Protein AF-0000000082900237 (afdb_homodimer)

Solvent-accessible surface area (backbone atoms only — not comparable to full-atom values): 36702 Å² total; per-residue (Å²): 130,84,73,72,78,74,73,76,73,77,70,80,79,75,77,73,72,82,62,62,7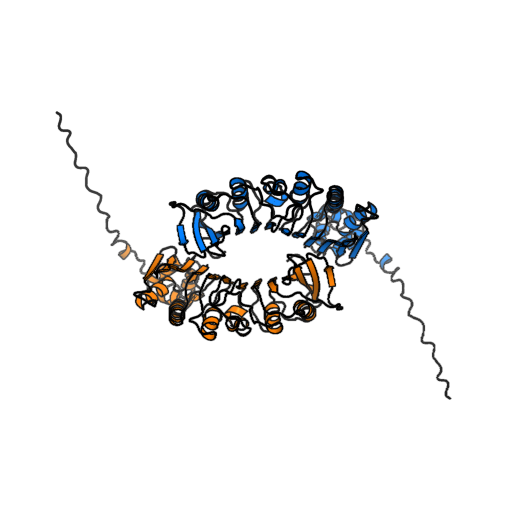0,74,60,66,74,46,71,80,74,53,92,82,54,74,54,68,68,53,49,48,55,55,42,53,71,35,54,34,69,54,45,55,51,44,38,70,70,39,69,67,47,29,50,52,48,67,73,37,48,90,69,33,56,52,37,51,25,55,42,39,38,40,34,30,59,50,93,53,31,35,38,40,37,38,39,46,94,86,46,74,48,75,44,78,41,45,45,90,80,38,86,58,82,49,70,67,55,41,52,51,51,16,60,72,38,45,47,18,38,27,50,31,34,38,36,30,50,32,74,46,35,61,63,51,53,51,48,52,47,50,25,41,60,73,9,54,51,39,35,46,26,40,34,38,36,42,27,28,44,66,62,38,53,49,64,55,49,39,40,43,60,12,64,68,40,59,30,36,26,40,42,37,34,42,32,27,34,40,56,36,73,57,43,23,44,69,45,61,65,22,64,28,48,58,54,17,22,29,46,36,36,45,52,35,20,21,79,87,65,43,79,38,53,24,47,36,40,52,66,52,47,49,35,56,43,45,12,64,95,44,81,43,65,62,29,41,40,38,36,37,41,23,46,45,50,58,41,47,40,64,39,50,49,44,62,49,50,44,71,62,78,44,72,63,20,25,40,36,33,37,36,38,33,60,21,59,56,72,51,72,74,92,43,93,63,50,44,76,74,48,64,39,88,49,41,30,32,37,33,19,54,18,79,89,76,44,33,27,44,37,38,35,42,36,39,88,43,94,81,48,69,41,25,34,38,39,39,37,51,41,58,58,75,49,84,126,130,83,75,73,80,75,74,77,75,79,72,78,79,75,77,73,75,84,62,64,69,74,62,66,75,46,72,80,72,54,88,84,52,70,53,68,68,53,48,50,55,52,44,53,72,34,52,34,68,54,46,55,50,44,37,71,71,40,68,67,47,28,48,52,47,68,75,38,50,89,69,32,54,53,36,53,24,56,44,40,38,40,33,32,59,50,93,53,32,35,38,38,35,36,39,47,93,86,46,73,49,75,45,78,40,46,44,88,80,38,87,62,81,50,70,67,54,41,52,51,52,18,60,73,38,45,47,19,39,28,48,32,34,40,37,30,51,32,73,44,35,63,63,50,53,51,49,52,46,50,25,42,61,72,10,54,52,38,34,46,27,40,34,37,36,43,26,28,43,65,63,38,54,52,65,57,50,40,40,42,61,13,64,68,40,58,30,37,26,41,40,36,34,42,32,27,35,40,56,36,74,58,44,23,45,69,44,62,65,22,64,28,49,58,53,17,22,28,45,36,37,44,53,35,19,21,79,87,65,43,78,37,53,23,48,35,40,53,66,52,47,50,35,55,43,44,10,63,94,43,82,43,64,62,27,41,40,39,36,36,42,22,46,47,50,58,42,48,42,64,39,50,49,43,61,49,48,46,69,63,77,44,70,66,18,24,39,36,31,36,38,40,33,61,23,58,57,71,51,72,73,93,43,95,64,50,43,76,74,48,65,40,86,50,42,30,32,37,34,20,55,18,78,89,76,43,33,27,42,38,38,36,43,38,39,89,43,93,81,48,68,41,25,34,38,38,39,37,53,41,58,59,75,49,85,126

Structure (mmCIF, N/CA/C/O backbone):
data_AF-0000000082900237-model_v1
#
loop_
_entity.id
_entity.type
_entity.pdbx_description
1 polymer 'F-box domain-containing protein'
#
loop_
_atom_site.group_PDB
_atom_site.id
_atom_site.type_symbol
_atom_site.label_atom_id
_atom_site.label_alt_id
_atom_site.label_comp_id
_atom_site.label_asym_id
_atom_site.label_entity_id
_atom_site.label_seq_id
_atom_site.pdbx_PDB_ins_code
_atom_site.Cartn_x
_atom_site.Cartn_y
_atom_site.Cartn_z
_atom_site.occupancy
_atom_site.B_iso_or_equiv
_atom_site.auth_seq_id
_atom_site.auth_comp_id
_atom_site.auth_asym_id
_atom_site.auth_atom_id
_atom_site.pdbx_PDB_model_num
ATOM 1 N N . MET A 1 1 ? 63.438 46.094 5.621 1 23.81 1 MET A N 1
ATOM 2 C CA . MET A 1 1 ? 62.312 46.594 6.414 1 23.81 1 MET A CA 1
ATOM 3 C C . MET A 1 1 ? 61.25 47.219 5.52 1 23.81 1 MET A C 1
ATOM 5 O O . MET A 1 1 ? 60.375 47.969 5.992 1 23.81 1 MET A O 1
ATOM 9 N N . ASN A 1 2 ? 61.312 46.938 4.242 1 24.7 2 ASN A N 1
ATOM 10 C CA . ASN A 1 2 ? 60.562 47.656 3.201 1 24.7 2 ASN A CA 1
ATOM 11 C C . ASN A 1 2 ? 59.062 47.562 3.439 1 24.7 2 ASN A C 1
ATOM 13 O O . ASN A 1 2 ? 58.5 46.469 3.584 1 24.7 2 ASN A O 1
ATOM 17 N N . THR A 1 3 ? 58.562 48.625 4.004 1 25.14 3 THR A N 1
ATOM 18 C CA . THR A 1 3 ? 57.25 48.969 4.488 1 25.14 3 THR A CA 1
ATOM 19 C C . THR A 1 3 ? 56.219 48.906 3.355 1 25.14 3 THR A C 1
ATOM 21 O O . THR A 1 3 ? 56.281 49.656 2.402 1 25.14 3 THR A O 1
ATOM 24 N N . THR A 1 4 ? 56 47.75 2.908 1 24.3 4 THR A N 1
ATOM 25 C CA . THR A 1 4 ? 55.125 47.469 1.773 1 24.3 4 THR A CA 1
ATOM 26 C C . THR A 1 4 ? 53.812 48.25 1.908 1 24.3 4 THR A C 1
ATOM 28 O O . THR A 1 4 ? 53.156 48.188 2.943 1 24.3 4 THR A O 1
ATOM 31 N N . ARG A 1 5 ? 53.781 49.375 1.139 1 24.81 5 ARG A N 1
ATOM 32 C CA . ARG A 1 5 ? 52.688 50.344 0.967 1 24.81 5 ARG A CA 1
ATOM 33 C C . ARG A 1 5 ? 51.344 49.625 0.844 1 24.81 5 ARG A C 1
ATOM 35 O O . ARG A 1 5 ? 51.188 48.75 -0.005 1 24.81 5 ARG A O 1
ATOM 42 N N . THR A 1 6 ? 50.562 49.469 1.898 1 23.61 6 THR A N 1
ATOM 43 C CA . THR A 1 6 ? 49.281 48.844 2.148 1 23.61 6 THR A CA 1
ATOM 44 C C . THR A 1 6 ? 48.188 49.469 1.279 1 23.61 6 THR A C 1
ATOM 46 O O . THR A 1 6 ? 47.781 50.625 1.501 1 23.61 6 THR A O 1
ATOM 49 N N . SER A 1 7 ? 48.469 49.531 -0.044 1 26.7 7 SER A N 1
ATOM 50 C CA . SER A 1 7 ? 47.469 50.281 -0.808 1 26.7 7 SER A CA 1
ATOM 51 C C . SER A 1 7 ? 46.062 49.906 -0.419 1 26.7 7 SER A C 1
ATOM 53 O O . SER A 1 7 ? 45.75 48.719 -0.262 1 26.7 7 SER A O 1
ATOM 55 N N . ARG A 1 8 ? 45.438 50.781 0.209 1 27.94 8 ARG A N 1
ATOM 56 C CA . ARG A 1 8 ? 44.062 50.875 0.697 1 27.94 8 ARG A CA 1
ATOM 57 C C . ARG A 1 8 ? 43.062 50.469 -0.389 1 27.94 8 ARG A C 1
ATOM 59 O O . ARG A 1 8 ? 43.031 51.094 -1.455 1 27.94 8 ARG A O 1
ATOM 66 N N . VAL A 1 9 ? 43 49.219 -0.629 1 26.53 9 VAL A N 1
ATOM 67 C CA . VAL A 1 9 ? 42.094 48.625 -1.594 1 26.53 9 VAL A CA 1
ATOM 68 C C . VAL A 1 9 ? 40.719 49.25 -1.466 1 26.53 9 VAL A C 1
ATOM 70 O O . VAL A 1 9 ? 40.219 49.469 -0.355 1 26.53 9 VAL A O 1
ATOM 73 N N . ASN A 1 10 ? 40.375 50.062 -2.479 1 27.92 10 ASN A N 1
ATOM 74 C CA . ASN A 1 10 ? 39.188 50.844 -2.756 1 27.92 10 ASN A CA 1
ATOM 75 C C . ASN A 1 10 ? 37.906 50.094 -2.32 1 27.92 10 ASN A C 1
ATOM 77 O O . ASN A 1 10 ? 37.906 48.875 -2.338 1 27.92 10 ASN A O 1
ATOM 81 N N . GLY A 1 11 ? 37.156 50.688 -1.435 1 26.44 11 GLY A N 1
ATOM 82 C CA . GLY A 1 11 ? 35.938 50.344 -0.729 1 26.44 11 GLY A CA 1
ATOM 83 C C . GLY A 1 11 ? 34.875 49.75 -1.629 1 26.44 11 GLY A C 1
ATOM 84 O O . GLY A 1 11 ? 35 49.75 -2.854 1 26.44 11 GLY A O 1
ATOM 85 N N . PRO A 1 12 ? 34.094 48.844 -1.025 1 30.95 12 PRO A N 1
ATOM 86 C CA . PRO A 1 12 ? 33.125 47.969 -1.684 1 30.95 12 PRO A CA 1
ATOM 87 C C . PRO A 1 12 ? 32.188 48.719 -2.639 1 30.95 12 PRO A C 1
ATOM 89 O O . PRO A 1 12 ? 31.938 49.906 -2.443 1 30.95 12 PRO A O 1
ATOM 92 N N . PRO A 1 13 ? 32.312 48.438 -3.963 1 30.48 13 PRO A N 1
ATOM 93 C CA . PRO A 1 13 ? 31.531 49.219 -4.934 1 30.48 13 PRO A CA 1
ATOM 94 C C . PRO A 1 13 ? 30.078 49.406 -4.5 1 30.48 13 PRO A C 1
ATOM 96 O O . PRO A 1 13 ? 29.516 48.562 -3.801 1 30.48 13 PRO A O 1
ATOM 99 N N . ARG A 1 14 ? 29.656 50.656 -4.352 1 27.5 14 ARG A N 1
ATOM 100 C CA . ARG A 1 14 ? 28.312 51.125 -4.012 1 27.5 14 ARG A CA 1
ATOM 101 C C . ARG A 1 14 ? 27.25 50.438 -4.875 1 27.5 14 ARG A C 1
ATOM 103 O O . ARG A 1 14 ? 27.406 50.344 -6.094 1 27.5 14 ARG A O 1
ATOM 110 N N . THR A 1 15 ? 26.578 49.5 -4.309 1 27.58 15 THR A N 1
ATOM 111 C CA . THR A 1 15 ? 25.422 48.844 -4.906 1 27.58 15 THR A CA 1
ATOM 112 C C . THR A 1 15 ? 24.5 49.875 -5.57 1 27.58 15 THR A C 1
ATOM 114 O O . THR A 1 15 ? 23.906 50.688 -4.891 1 27.58 15 THR A O 1
ATOM 117 N N . ARG A 1 16 ? 24.859 50.406 -6.727 1 27.89 16 ARG A N 1
ATOM 118 C CA . ARG A 1 16 ? 23.938 51.312 -7.418 1 27.89 16 ARG A CA 1
ATOM 119 C C . ARG A 1 16 ? 22.5 50.812 -7.312 1 27.89 16 ARG A C 1
ATOM 121 O O . ARG A 1 16 ? 22.219 49.625 -7.613 1 27.89 16 ARG A O 1
ATOM 128 N N . LYS A 1 17 ? 21.797 51.5 -6.566 1 29.31 17 LYS A N 1
ATOM 129 C CA . LYS A 1 17 ? 20.344 51.438 -6.43 1 29.31 17 LYS A CA 1
ATOM 130 C C . LYS A 1 17 ? 19.656 51.344 -7.793 1 29.31 17 LYS A C 1
ATOM 132 O O . LYS A 1 17 ? 19.797 52.25 -8.609 1 29.31 17 LYS A O 1
ATOM 137 N N . LEU A 1 18 ? 19.688 50.188 -8.453 1 30.91 18 LEU A N 1
ATOM 138 C CA . LEU A 1 18 ? 18.891 49.938 -9.648 1 30.91 18 LEU A CA 1
ATOM 139 C C . LEU A 1 18 ? 17.5 50.562 -9.516 1 30.91 18 LEU A C 1
ATOM 141 O O . LEU A 1 18 ? 16.516 49.844 -9.289 1 30.91 18 LEU A O 1
ATOM 145 N N . THR A 1 19 ? 17.297 51.594 -8.664 1 29.2 19 THR A N 1
ATOM 146 C CA . THR A 1 19 ? 15.977 52.188 -8.484 1 29.2 19 THR A CA 1
ATOM 147 C C . THR A 1 19 ? 15.445 52.75 -9.805 1 29.2 19 THR A C 1
ATOM 149 O O . THR A 1 19 ? 14.242 52.688 -10.07 1 29.2 19 THR A O 1
ATOM 152 N N . SER A 1 20 ? 16.266 53.625 -10.523 1 31.02 20 SER A N 1
ATOM 153 C CA . SER A 1 20 ? 15.719 54.688 -11.367 1 31.02 20 SER A CA 1
ATOM 154 C C . SER A 1 20 ? 15.219 54.125 -12.695 1 31.02 20 SER A C 1
ATOM 156 O O . SER A 1 20 ? 14.281 54.656 -13.289 1 31.02 20 SER A O 1
ATOM 158 N N . TYR A 1 21 ? 16.141 53.281 -13.297 1 30.94 21 TYR A N 1
ATOM 159 C CA . TYR A 1 21 ? 15.844 53.031 -14.703 1 30.94 21 TYR A CA 1
ATOM 160 C C . TYR A 1 21 ? 14.531 52.281 -14.852 1 30.94 21 TYR A C 1
ATOM 162 O O . TYR A 1 21 ? 13.984 52.188 -15.953 1 30.94 21 TYR A O 1
ATOM 170 N N . TRP A 1 22 ? 14.141 51.469 -13.875 1 31.81 22 TRP A N 1
ATOM 171 C CA . TRP A 1 22 ? 12.883 50.75 -14.039 1 31.81 22 TRP A CA 1
ATOM 172 C C . TRP A 1 22 ? 11.695 51.719 -14.023 1 31.81 22 TRP A C 1
ATOM 174 O O . TRP A 1 22 ? 10.547 51.281 -14.141 1 31.81 22 TRP A O 1
ATOM 184 N N . LYS A 1 23 ? 11.922 52.969 -13.578 1 35.03 23 LYS A N 1
ATOM 185 C CA . LYS A 1 23 ? 10.789 53.875 -13.633 1 35.03 23 LYS A CA 1
ATOM 186 C C . LYS A 1 23 ? 10.438 54.25 -15.07 1 35.03 23 LYS A C 1
ATOM 188 O O . LYS A 1 23 ? 9.266 54.438 -15.398 1 35.03 23 LYS A O 1
ATOM 193 N N . SER A 1 24 ? 11.398 54.656 -15.852 1 35.41 24 SER A N 1
ATOM 194 C CA . SER A 1 24 ? 11.062 55.375 -17.062 1 35.41 24 SER A CA 1
ATOM 195 C C . SER A 1 24 ? 10.516 54.469 -18.141 1 35.41 24 SER A C 1
ATOM 197 O O . SER A 1 24 ? 9.633 54.844 -18.922 1 35.41 24 SER A O 1
ATOM 199 N N . ALA A 1 25 ? 11.32 53.562 -18.516 1 34.16 25 ALA A N 1
ATOM 200 C CA . ALA A 1 25 ? 10.883 52.875 -19.734 1 34.16 25 ALA A CA 1
ATOM 201 C C . ALA A 1 25 ? 9.734 51.906 -19.438 1 34.16 25 ALA A C 1
ATOM 203 O O . ALA A 1 25 ? 9.914 50.688 -19.438 1 34.16 25 ALA A O 1
ATOM 204 N N . GLN A 1 26 ? 9.031 52.062 -18.281 1 35.03 26 GLN A N 1
ATOM 205 C CA . GLN A 1 26 ? 7.793 51.281 -18.234 1 35.03 26 GLN A CA 1
ATOM 206 C C . GLN A 1 26 ? 6.969 51.5 -19.5 1 35.03 26 GLN A C 1
ATOM 208 O O . GLN A 1 26 ? 6.582 52.625 -19.828 1 35.03 26 GLN A O 1
ATOM 213 N N . PRO A 1 27 ? 7.199 50.875 -20.656 1 36.66 27 PRO A N 1
ATOM 214 C CA . PRO A 1 27 ? 6.16 51.156 -21.656 1 36.66 27 PRO A CA 1
ATOM 215 C C . PRO A 1 27 ? 4.836 51.594 -21.016 1 36.66 27 PRO A C 1
ATOM 217 O O . PRO A 1 27 ? 4.531 51.188 -19.891 1 36.66 27 PRO A O 1
ATOM 220 N N . ASN A 1 28 ? 4.406 52.844 -21.078 1 35 28 ASN A N 1
ATOM 221 C CA . ASN A 1 28 ? 3 53.156 -20.859 1 35 28 ASN A CA 1
ATOM 222 C C . ASN A 1 28 ? 2.102 51.969 -21.109 1 35 28 ASN A C 1
ATOM 224 O O . ASN A 1 28 ? 1.691 51.719 -22.25 1 35 28 ASN A O 1
ATOM 228 N N . LEU A 1 29 ? 2.387 50.812 -20.734 1 37.91 29 LEU A N 1
ATOM 229 C CA . LEU A 1 29 ? 1.258 49.875 -20.75 1 37.91 29 LEU A CA 1
ATOM 230 C C . LEU A 1 29 ? -0.04 50.594 -20.406 1 37.91 29 LEU A C 1
ATOM 232 O O . LEU A 1 29 ? -0.292 50.906 -19.234 1 37.91 29 LEU A O 1
ATOM 236 N N . SER A 1 30 ? -0.433 51.719 -21 1 37.16 30 SER A N 1
ATOM 237 C CA . SER A 1 30 ? -1.775 52.281 -20.984 1 37.16 30 SER A CA 1
ATOM 238 C C . SER A 1 30 ? -2.801 51.281 -20.484 1 37.16 30 SER A C 1
ATOM 240 O O . SER A 1 30 ? -2.57 50.062 -20.531 1 37.16 30 SER A O 1
ATOM 242 N N . ASP A 1 31 ? -3.85 51.75 -19.75 1 42.91 31 ASP A N 1
ATOM 243 C CA . ASP A 1 31 ? -4.996 51.094 -19.141 1 42.91 31 ASP A CA 1
ATOM 244 C C . ASP A 1 31 ? -5.438 49.875 -19.953 1 42.91 31 ASP A C 1
ATOM 246 O O . ASP A 1 31 ? -6.398 49.188 -19.578 1 42.91 31 ASP A O 1
ATOM 250 N N . LYS A 1 32 ? -5.277 49.969 -21.312 1 50.47 32 LYS A N 1
ATOM 251 C CA . LYS A 1 32 ? -5.992 49.094 -22.234 1 50.47 32 LYS A CA 1
ATOM 252 C C . LYS A 1 32 ? -5.398 47.688 -22.234 1 50.47 32 LYS A C 1
ATOM 254 O O . LYS A 1 32 ? -4.555 47.344 -23.078 1 50.47 32 LYS A O 1
ATOM 259 N N . GLY A 1 33 ? -4.906 47.188 -21.188 1 57.28 33 GLY A N 1
ATOM 260 C CA . GLY A 1 33 ? -4.246 45.938 -20.812 1 57.28 33 GLY A CA 1
ATOM 261 C C . GLY A 1 33 ? -4.867 44.719 -21.438 1 57.28 33 GLY A C 1
ATOM 262 O O . GLY A 1 33 ? -5.871 44.812 -22.141 1 57.28 33 GLY A O 1
ATOM 263 N N . LEU A 1 34 ? -3.895 43.625 -21.578 1 72.06 34 LEU A N 1
ATOM 264 C CA . LEU A 1 34 ? -4.453 42.375 -22.062 1 72.06 34 LEU A CA 1
ATOM 265 C C . LEU A 1 34 ? -5.797 42.094 -21.406 1 72.06 34 LEU A C 1
ATOM 267 O O . LEU A 1 34 ? -6.008 42.438 -20.234 1 72.06 34 LEU A O 1
ATOM 271 N N . PRO A 1 35 ? -6.793 41.844 -22.375 1 80 35 PRO A N 1
ATOM 272 C CA . PRO A 1 35 ? -8.031 41.406 -21.734 1 80 35 PRO A CA 1
ATOM 273 C C . PRO A 1 35 ? -7.777 40.469 -20.547 1 80 35 PRO A C 1
ATOM 275 O O . PRO A 1 35 ? -6.824 39.688 -20.562 1 80 35 PRO A O 1
ATOM 278 N N . PRO A 1 36 ? -8.586 40.812 -19.453 1 83.31 36 PRO A N 1
ATOM 279 C CA . PRO A 1 36 ? -8.414 40 -18.25 1 83.31 36 PRO A CA 1
ATOM 280 C C . PRO A 1 36 ? -8.328 38.5 -18.562 1 83.31 36 PRO A C 1
ATOM 282 O O . PRO A 1 36 ? -7.602 37.75 -17.891 1 83.31 36 PRO A O 1
ATOM 285 N N . GLU A 1 37 ? -9.023 38.156 -19.625 1 85.5 37 GLU A N 1
ATOM 286 C CA . GLU A 1 37 ? -9.031 36.75 -19.984 1 85.5 37 GLU A CA 1
ATOM 287 C C . GLU A 1 37 ? -7.656 36.281 -20.453 1 85.5 37 GLU A C 1
ATOM 289 O O . GLU A 1 37 ? -7.246 35.156 -20.172 1 85.5 37 GLU A O 1
ATOM 294 N N . VAL A 1 38 ? -7.086 37.125 -21.094 1 86.06 38 VAL A N 1
ATOM 295 C CA . VAL A 1 38 ? -5.762 36.781 -21.609 1 86.06 38 VAL A CA 1
ATOM 296 C C . VAL A 1 38 ? -4.746 36.781 -20.484 1 86.06 38 VAL A C 1
ATOM 298 O O . VAL A 1 38 ? -3.877 35.906 -20.406 1 86.06 38 VAL A O 1
ATOM 301 N N . VAL A 1 39 ? -4.809 37.75 -19.656 1 85.19 39 VAL A N 1
ATOM 302 C CA . VAL A 1 39 ? -3.912 37.844 -18.5 1 85.19 39 VAL A CA 1
ATOM 303 C C . VAL A 1 39 ? -4.047 36.562 -17.656 1 85.19 39 VAL A C 1
ATOM 305 O O . VAL A 1 39 ? -3.045 36 -17.234 1 85.19 39 VAL A O 1
ATOM 308 N N . LEU A 1 40 ? -5.273 36.219 -17.5 1 87.25 40 LEU A N 1
ATOM 309 C CA . LEU A 1 40 ? -5.531 35 -16.734 1 87.25 40 LEU A CA 1
ATOM 310 C C . LEU A 1 40 ? -4.859 33.812 -17.391 1 87.25 40 LEU A C 1
ATOM 312 O O . LEU A 1 40 ? -4.238 33 -16.703 1 87.25 40 LEU A O 1
ATOM 316 N N . GLN A 1 41 ? -5.035 33.781 -18.625 1 86.69 41 GLN A N 1
ATOM 317 C CA . GLN A 1 41 ? -4.422 32.688 -19.344 1 86.69 41 GLN A CA 1
ATOM 318 C C . GLN A 1 41 ? -2.91 32.656 -19.141 1 86.69 41 GLN A C 1
ATOM 320 O O . GLN A 1 41 ? -2.316 31.578 -18.969 1 86.69 41 GLN A O 1
ATOM 325 N N . ILE A 1 42 ? -2.344 33.812 -19.188 1 85.81 42 ILE A N 1
ATOM 326 C CA . ILE A 1 42 ? -0.905 33.906 -18.969 1 85.81 42 ILE A CA 1
ATOM 327 C C . ILE A 1 42 ? -0.56 33.375 -17.578 1 85.81 42 ILE A C 1
ATOM 329 O O . ILE A 1 42 ? 0.411 32.625 -17.406 1 85.81 42 ILE A O 1
ATOM 333 N N . PHE A 1 43 ? -1.368 33.719 -16.594 1 86.31 43 PHE A N 1
ATOM 334 C CA . PHE A 1 43 ? -1.1 33.344 -15.211 1 86.31 43 PHE A CA 1
ATOM 335 C C . PHE A 1 43 ? -1.162 31.844 -15.031 1 86.31 43 PHE A C 1
ATOM 337 O O . PHE A 1 43 ? -0.49 31.297 -14.156 1 86.31 43 PHE A O 1
ATOM 344 N N . THR A 1 44 ? -1.934 31.172 -15.867 1 84.81 44 THR A N 1
ATOM 345 C CA . THR A 1 44 ? -2.068 29.734 -15.727 1 84.81 44 THR A CA 1
ATOM 346 C C . THR A 1 44 ? -0.756 29.031 -16.078 1 84.81 44 THR A C 1
ATOM 348 O O . THR A 1 44 ? -0.541 27.875 -15.68 1 84.81 44 THR A O 1
ATOM 351 N N . PHE A 1 45 ? 0.123 29.859 -16.719 1 82 45 PHE A N 1
ATOM 352 C CA . PHE A 1 45 ? 1.39 29.266 -17.125 1 82 45 PHE A CA 1
ATOM 353 C C . PHE A 1 45 ? 2.484 29.562 -16.109 1 82 45 PHE A C 1
ATOM 355 O O . PHE A 1 45 ? 3.59 29.031 -16.203 1 82 45 PHE A O 1
ATOM 362 N N . LEU A 1 46 ? 2.152 30.453 -15.242 1 79 46 LEU A N 1
ATOM 363 C CA . LEU A 1 46 ? 3.162 30.859 -14.273 1 79 46 LEU A CA 1
ATOM 364 C C . LEU A 1 46 ? 3.143 29.953 -13.047 1 79 46 LEU A C 1
ATOM 366 O O . LEU A 1 46 ? 2.107 29.375 -12.719 1 79 46 LEU A O 1
ATOM 370 N N . ASP A 1 47 ? 4.367 29.812 -12.492 1 74.12 47 ASP A N 1
ATOM 371 C CA . ASP A 1 47 ? 4.387 29.141 -11.195 1 74.12 47 ASP A CA 1
ATOM 372 C C . ASP A 1 47 ? 3.828 30.047 -10.102 1 74.12 47 ASP A C 1
ATOM 374 O O . ASP A 1 47 ? 3.611 31.234 -10.328 1 74.12 47 ASP A O 1
ATOM 378 N N . ARG A 1 48 ? 3.574 29.516 -9 1 75.62 48 ARG A N 1
ATOM 379 C CA . ARG A 1 48 ? 2.846 30.25 -7.973 1 75.62 48 ARG A CA 1
ATOM 380 C C . ARG A 1 48 ? 3.662 31.422 -7.461 1 75.62 48 ARG A C 1
ATOM 382 O O . ARG A 1 48 ? 3.109 32.5 -7.191 1 75.62 48 ARG A O 1
ATOM 389 N N . VAL A 1 49 ? 4.949 31.203 -7.434 1 71.5 49 VAL A N 1
ATOM 390 C CA . VAL A 1 49 ? 5.793 32.281 -6.957 1 71.5 49 VAL A CA 1
ATOM 391 C C . VAL A 1 49 ? 5.668 33.5 -7.895 1 71.5 49 VAL A C 1
ATOM 393 O O . VAL A 1 49 ? 5.531 34.625 -7.441 1 71.5 49 VAL A O 1
ATOM 396 N N . ASP A 1 50 ? 5.641 33.188 -9.117 1 76.94 50 ASP A N 1
ATOM 397 C CA . ASP A 1 50 ? 5.508 34.25 -10.117 1 76.94 50 ASP A CA 1
ATOM 398 C C . ASP A 1 50 ? 4.121 34.875 -10.062 1 76.94 50 ASP A C 1
ATOM 400 O O . ASP A 1 50 ? 3.98 36.094 -10.211 1 76.94 50 ASP A O 1
ATOM 404 N N . ILE A 1 51 ? 3.221 34.031 -9.82 1 82.5 51 ILE A N 1
ATOM 405 C CA . ILE A 1 51 ? 1.859 34.531 -9.703 1 82.5 51 ILE A CA 1
ATOM 406 C C . ILE A 1 51 ? 1.771 35.5 -8.516 1 82.5 51 ILE A C 1
ATOM 408 O O . ILE A 1 51 ? 1.188 36.562 -8.625 1 82.5 51 ILE A O 1
ATOM 412 N N . ASP A 1 52 ? 2.43 35.125 -7.523 1 77.5 52 ASP A N 1
ATOM 413 C CA . ASP A 1 52 ? 2.395 35.938 -6.324 1 77.5 52 ASP A CA 1
ATOM 414 C C . ASP A 1 52 ? 3.141 37.25 -6.547 1 77.5 52 ASP A C 1
ATOM 416 O O . ASP A 1 52 ? 2.721 38.312 -6.059 1 77.5 52 ASP A O 1
ATOM 420 N N . ASN A 1 53 ? 4.129 37.125 -7.281 1 80.44 53 ASN A N 1
ATOM 421 C CA . ASN A 1 53 ? 4.84 38.344 -7.645 1 80.44 53 ASN A CA 1
ATOM 422 C C . ASN A 1 53 ? 3.988 39.25 -8.539 1 80.44 53 ASN A C 1
ATOM 424 O O . ASN A 1 53 ? 4.004 40.469 -8.383 1 80.44 53 ASN A O 1
ATOM 428 N N . CYS A 1 54 ? 3.314 38.625 -9.391 1 84.19 54 CYS A N 1
ATOM 429 C CA . CYS A 1 54 ? 2.455 39.375 -10.305 1 84.19 54 CYS A CA 1
ATOM 430 C C . CYS A 1 54 ? 1.365 40.125 -9.547 1 84.19 54 CYS A C 1
ATOM 432 O O . CYS A 1 54 ? 0.926 41.188 -9.969 1 84.19 54 CYS A O 1
ATOM 434 N N . ARG A 1 55 ? 1.03 39.531 -8.422 1 83.5 55 ARG A N 1
ATOM 435 C CA . ARG A 1 55 ? 0.018 40.156 -7.586 1 83.5 55 ARG A CA 1
ATOM 436 C C . ARG A 1 55 ? 0.475 41.562 -7.129 1 83.5 55 ARG A C 1
ATOM 438 O O . ARG A 1 55 ? -0.351 42.406 -6.836 1 83.5 55 ARG A O 1
ATOM 445 N N . LEU A 1 56 ? 1.757 41.688 -7.078 1 81.94 56 LEU A N 1
ATOM 446 C CA . LEU A 1 56 ? 2.332 42.906 -6.504 1 81.94 56 LEU A CA 1
ATOM 447 C C . LEU A 1 56 ? 2.539 43.969 -7.578 1 81.94 56 LEU A C 1
ATOM 449 O O . LEU A 1 56 ? 2.963 45.094 -7.281 1 81.94 56 LEU A O 1
ATOM 453 N N . VAL A 1 57 ? 2.316 43.625 -8.719 1 82.38 57 VAL A N 1
ATOM 454 C CA . VAL A 1 57 ? 2.633 44.531 -9.82 1 82.38 57 VAL A CA 1
ATOM 455 C C . VAL A 1 57 ? 1.562 45.625 -9.922 1 82.38 57 VAL A C 1
ATOM 457 O O . VAL A 1 57 ? 1.879 46.812 -9.984 1 82.38 57 VAL A O 1
ATOM 460 N N . ASN A 1 58 ? 0.269 45.219 -10.008 1 85.62 58 ASN A N 1
ATOM 461 C CA . ASN A 1 58 ? -0.817 46.188 -10.07 1 85.62 58 ASN A CA 1
ATOM 462 C C . ASN A 1 58 ? -2.129 45.594 -9.562 1 85.62 58 ASN A C 1
ATOM 464 O O . ASN A 1 58 ? -2.236 44.375 -9.383 1 85.62 58 ASN A O 1
ATOM 468 N N . HIS A 1 59 ? -2.992 46.469 -9.305 1 87.38 59 HIS A N 1
ATOM 469 C CA . HIS A 1 59 ? -4.262 46.094 -8.695 1 87.38 59 HIS A CA 1
ATOM 470 C C . HIS A 1 59 ? -5.078 45.188 -9.625 1 87.38 59 HIS A C 1
ATOM 472 O O . HIS A 1 59 ? -5.82 44.344 -9.172 1 87.38 59 HIS A O 1
ATOM 478 N N . ARG A 1 60 ? -5.039 45.5 -10.836 1 84.12 60 ARG A N 1
ATOM 479 C CA . ARG A 1 60 ? -5.766 44.688 -11.812 1 84.12 60 ARG A CA 1
ATOM 480 C C . ARG A 1 60 ? -5.324 43.219 -11.742 1 84.12 60 ARG A C 1
ATOM 482 O O . ARG A 1 60 ? -6.16 42.312 -11.688 1 84.12 60 ARG A O 1
ATOM 489 N N . TRP A 1 61 ? -4.051 43 -11.773 1 87 61 TRP A N 1
ATOM 490 C CA . TRP A 1 61 ? -3.504 41.656 -11.695 1 87 61 TRP A CA 1
ATOM 491 C C . TRP A 1 61 ? -3.867 41 -10.367 1 87 61 TRP A C 1
ATOM 493 O O . TRP A 1 61 ? -4.25 39.844 -10.336 1 87 61 TRP A O 1
ATOM 503 N N . LEU A 1 62 ? -3.729 41.781 -9.391 1 87.19 62 LEU A N 1
ATOM 504 C CA . LEU A 1 62 ? -4.121 41.281 -8.07 1 87.19 62 LEU A CA 1
ATOM 505 C C . LEU A 1 62 ? -5.559 40.781 -8.094 1 87.19 62 LEU A C 1
ATOM 507 O O . LEU A 1 62 ? -5.836 39.656 -7.625 1 87.19 62 LEU A O 1
ATOM 511 N N . ASN A 1 63 ? -6.379 41.562 -8.648 1 86.06 63 ASN A N 1
ATOM 512 C CA . ASN A 1 63 ? -7.789 41.219 -8.711 1 86.06 63 ASN A CA 1
ATOM 513 C C . ASN A 1 63 ? -8.008 39.938 -9.547 1 86.06 63 ASN A C 1
ATOM 515 O O . ASN A 1 63 ? -8.797 39.062 -9.172 1 86.06 63 ASN A O 1
ATOM 519 N N . ILE A 1 64 ? -7.402 39.875 -10.648 1 86 64 ILE A N 1
ATOM 520 C CA . ILE A 1 64 ? -7.543 38.719 -11.539 1 86 64 ILE A CA 1
ATOM 521 C C . ILE A 1 64 ? -7.07 37.469 -10.82 1 86 64 ILE A C 1
ATOM 523 O O . ILE A 1 64 ? -7.73 36.438 -10.883 1 86 64 ILE A O 1
ATOM 527 N N . ILE A 1 65 ? -6 37.531 -10.133 1 84.88 65 ILE A N 1
ATOM 528 C CA . ILE A 1 65 ? -5.41 36.375 -9.445 1 84.88 65 ILE A CA 1
ATOM 529 C C . ILE A 1 65 ? -6.309 35.969 -8.289 1 84.88 65 ILE A C 1
ATOM 531 O O . ILE A 1 65 ? -6.609 34.781 -8.125 1 84.88 65 ILE A O 1
ATOM 535 N N . ASP A 1 66 ? -6.82 36.938 -7.602 1 80.38 66 ASP A N 1
ATOM 536 C CA . ASP A 1 66 ? -7.648 36.625 -6.438 1 80.38 66 ASP A CA 1
ATOM 537 C C . ASP A 1 66 ? -8.984 36.031 -6.855 1 80.38 66 ASP A C 1
ATOM 539 O O . ASP A 1 66 ? -9.508 35.125 -6.184 1 80.38 66 ASP A O 1
ATOM 543 N N . LYS A 1 67 ? -9.422 36.5 -7.98 1 80.44 67 LYS A N 1
ATOM 544 C CA . LYS A 1 67 ? -10.727 36.031 -8.445 1 80.44 67 LYS A CA 1
ATOM 545 C C . LYS A 1 67 ? -10.617 34.656 -9.094 1 80.44 67 LYS A C 1
ATOM 547 O O . LYS A 1 67 ? -11.617 33.938 -9.211 1 80.44 67 LYS A O 1
ATOM 552 N N . ASN A 1 68 ? -9.422 34.375 -9.516 1 82 68 ASN A N 1
ATOM 553 C CA . ASN A 1 68 ? -9.289 33.156 -10.297 1 82 68 ASN A CA 1
ATOM 554 C C . ASN A 1 68 ? -8.297 32.188 -9.656 1 82 68 ASN A C 1
ATOM 556 O O . ASN A 1 68 ? -7.574 31.469 -10.359 1 82 68 ASN A O 1
ATOM 560 N N . THR A 1 69 ? -8.25 32.188 -8.32 1 76.31 69 THR A N 1
ATOM 561 C CA . THR A 1 69 ? -7.289 31.375 -7.59 1 76.31 69 THR A CA 1
ATOM 562 C C . THR A 1 69 ? -7.484 29.891 -7.91 1 76.31 69 THR A C 1
ATOM 564 O O . THR A 1 69 ? -6.516 29.125 -7.977 1 76.31 69 THR A O 1
ATOM 567 N N . HIS A 1 70 ? -8.703 29.594 -8.227 1 73.81 70 HIS A N 1
ATOM 568 C CA . HIS A 1 70 ? -9.031 28.188 -8.461 1 73.81 70 HIS A CA 1
ATOM 569 C C . HIS A 1 70 ? -8.461 27.703 -9.789 1 73.81 70 HIS A C 1
ATOM 571 O O . HIS A 1 70 ? -8.32 26.484 -10.008 1 73.81 70 HIS A O 1
ATOM 577 N N . LEU A 1 71 ? -8.094 28.656 -10.648 1 77.94 71 LEU A N 1
ATOM 578 C CA . LEU A 1 71 ? -7.562 28.312 -11.961 1 77.94 71 LEU A CA 1
ATOM 579 C C . LEU A 1 71 ? -6.039 28.375 -11.969 1 77.94 71 LEU A C 1
ATOM 581 O O . LEU A 1 71 ? -5.398 27.938 -12.922 1 77.94 71 LEU A O 1
ATOM 585 N N . LEU A 1 72 ? -5.609 28.938 -10.891 1 78.94 72 LEU A N 1
ATOM 586 C CA . LEU A 1 72 ? -4.172 29.203 -10.898 1 78.94 72 LEU A CA 1
ATOM 587 C C . LEU A 1 72 ? -3.424 28.141 -10.109 1 78.94 72 LEU A C 1
ATOM 589 O O . LEU A 1 72 ? -4.012 27.453 -9.266 1 78.94 72 LEU A O 1
ATOM 593 N N . ARG A 1 73 ? -2.186 28.094 -10.438 1 77 73 ARG A N 1
ATOM 594 C CA . ARG A 1 73 ? -1.337 27.125 -9.742 1 77 73 ARG A CA 1
ATOM 595 C C . ARG A 1 73 ? -1.273 27.422 -8.25 1 77 73 ARG A C 1
ATOM 597 O O . ARG A 1 73 ? -1.185 28.594 -7.848 1 77 73 ARG A O 1
ATOM 604 N N . GLN A 1 74 ? -1.333 26.469 -7.445 1 79.62 74 GLN A N 1
ATOM 605 C CA . GLN A 1 74 ? -1.288 26.594 -5.992 1 79.62 74 GLN A CA 1
ATOM 606 C C . GLN A 1 74 ? 0.148 26.531 -5.48 1 79.62 74 GLN A C 1
ATOM 608 O O . GLN A 1 74 ? 1.028 25.984 -6.145 1 79.62 74 GLN A O 1
ATOM 613 N N . ARG A 1 75 ? 0.268 27.25 -4.383 1 81.81 75 ARG A N 1
ATOM 614 C CA . ARG A 1 75 ? 1.54 27.125 -3.68 1 81.81 75 ARG A CA 1
ATOM 615 C C . ARG A 1 75 ? 1.706 25.734 -3.1 1 81.81 75 ARG A C 1
ATOM 617 O O . ARG A 1 75 ? 0.759 25.156 -2.549 1 81.81 75 ARG A O 1
ATOM 624 N N . PHE A 1 76 ? 2.959 25.359 -3.35 1 84.62 76 PHE A N 1
ATOM 625 C CA . PHE A 1 76 ? 3.209 24.016 -2.879 1 84.62 76 PHE A CA 1
ATOM 626 C C . PHE A 1 76 ? 3.912 24.031 -1.526 1 84.62 76 PHE A C 1
ATOM 628 O O . PHE A 1 76 ? 4.93 24.703 -1.358 1 84.62 76 PHE A O 1
ATOM 635 N N . ILE A 1 77 ? 3.268 23.391 -0.545 1 90.19 77 ILE A N 1
ATOM 636 C CA . ILE A 1 77 ? 3.881 23.141 0.753 1 90.19 77 ILE A CA 1
ATOM 637 C C . ILE A 1 77 ? 4.098 21.641 0.941 1 90.19 77 ILE A C 1
ATOM 639 O O . ILE A 1 77 ? 3.143 20.859 0.906 1 90.19 77 ILE A O 1
ATOM 643 N N . ARG A 1 78 ? 5.32 21.297 1.112 1 88.88 78 ARG A N 1
ATOM 644 C CA . ARG A 1 78 ? 5.621 19.875 1.202 1 88.88 78 ARG A CA 1
ATOM 645 C C . ARG A 1 78 ? 5.023 19.266 2.467 1 88.88 78 ARG A C 1
ATOM 647 O O . ARG A 1 78 ? 4.414 18.203 2.42 1 88.88 78 ARG A O 1
ATOM 654 N N . MET A 1 79 ? 5.238 20.109 3.584 1 92.75 79 MET A N 1
ATOM 655 C CA . MET A 1 79 ? 4.828 19.5 4.852 1 92.75 79 MET A CA 1
ATOM 656 C C . MET A 1 79 ? 4.395 20.578 5.844 1 92.75 79 MET A C 1
ATOM 658 O O . MET A 1 79 ? 5.086 21.578 6.023 1 92.75 79 MET A O 1
ATOM 662 N N . LEU A 1 80 ? 3.232 20.406 6.363 1 95.62 80 LEU A N 1
ATOM 663 C CA . LEU A 1 80 ? 2.777 21.125 7.547 1 95.62 80 LEU A CA 1
ATOM 664 C C . LEU A 1 80 ? 2.768 20.203 8.766 1 95.62 80 LEU A C 1
ATOM 666 O O . LEU A 1 80 ? 2.102 19.172 8.766 1 95.62 80 LEU A O 1
ATOM 670 N N . LYS A 1 81 ? 3.475 20.609 9.828 1 96.31 81 LYS A N 1
ATOM 671 C CA . LYS A 1 81 ? 3.635 19.75 11 1 96.31 81 LYS A CA 1
ATOM 672 C C . LYS A 1 81 ? 3.119 20.453 12.258 1 96.31 81 LYS A C 1
ATOM 674 O O . LYS A 1 81 ? 3.416 21.625 12.5 1 96.31 81 LYS A O 1
ATOM 679 N N . VAL A 1 82 ? 2.348 19.781 12.953 1 96.12 82 VAL A N 1
ATOM 680 C CA . VAL A 1 82 ? 1.972 20.141 14.32 1 96.12 82 VAL A CA 1
ATOM 681 C C . VAL A 1 82 ? 2.381 19.016 15.273 1 96.12 82 VAL A C 1
ATOM 683 O O . VAL A 1 82 ? 1.709 17.984 15.359 1 96.12 82 VAL A O 1
ATOM 686 N N . VAL A 1 83 ? 3.441 19.25 16.047 1 95.94 83 VAL A N 1
ATOM 687 C CA . VAL A 1 83 ? 4.078 18.156 16.766 1 95.94 83 VAL A CA 1
ATOM 688 C C . VAL A 1 83 ? 4.262 18.531 18.234 1 95.94 83 VAL A C 1
ATOM 690 O O . VAL A 1 83 ? 4.754 19.625 18.547 1 95.94 83 VAL A O 1
ATOM 693 N N . ASP A 1 84 ? 3.797 17.703 19.062 1 94.56 84 ASP A N 1
ATOM 694 C CA . ASP A 1 84 ? 4.141 17.797 20.469 1 94.56 84 ASP A CA 1
ATOM 695 C C . ASP A 1 84 ? 5.445 17.062 20.781 1 94.56 84 ASP A C 1
ATOM 697 O O . ASP A 1 84 ? 5.477 15.836 20.797 1 94.56 84 ASP A O 1
ATOM 701 N N . ASN A 1 85 ? 6.441 17.797 20.984 1 86.88 85 ASN A N 1
ATOM 702 C CA . ASN A 1 85 ? 7.777 17.25 21.188 1 86.88 85 ASN A CA 1
ATOM 703 C C . ASN A 1 85 ? 7.98 16.781 22.625 1 86.88 85 ASN A C 1
ATOM 705 O O . ASN A 1 85 ? 9.102 16.438 23.031 1 86.88 85 ASN A O 1
ATOM 709 N N . GLY A 1 86 ? 7.004 16.875 23.297 1 82 86 GLY A N 1
ATOM 710 C CA . GLY A 1 86 ? 7.145 16.562 24.703 1 82 86 GLY A CA 1
ATOM 711 C C . GLY A 1 86 ? 7.48 17.781 25.562 1 82 86 GLY A C 1
ATOM 712 O O . GLY A 1 86 ? 7.711 18.875 25.031 1 82 86 GLY A O 1
ATOM 713 N N . ASN A 1 87 ? 7.473 17.734 26.812 1 82.62 87 ASN A N 1
ATOM 714 C CA . ASN A 1 87 ? 7.824 18.781 27.766 1 82.62 87 ASN A CA 1
ATOM 715 C C . ASN A 1 87 ? 6.965 20.031 27.594 1 82.62 87 ASN A C 1
ATOM 717 O O . ASN A 1 87 ? 7.484 21.141 27.609 1 82.62 87 ASN A O 1
ATOM 721 N N . ASN A 1 88 ? 5.809 19.891 27.188 1 84 88 ASN A N 1
ATOM 722 C CA . ASN A 1 88 ? 4.797 20.938 27.047 1 84 88 ASN A CA 1
ATOM 723 C C . ASN A 1 88 ? 5.117 21.891 25.891 1 84 88 ASN A C 1
ATOM 725 O O . ASN A 1 88 ? 4.77 23.062 25.938 1 84 88 ASN A O 1
ATOM 729 N N . MET A 1 89 ? 5.902 21.375 25 1 90.5 89 MET A N 1
ATOM 730 C CA . MET A 1 89 ? 6.254 22.188 23.844 1 90.5 89 MET A CA 1
ATOM 731 C C . MET A 1 89 ? 5.633 21.625 22.562 1 90.5 89 MET A C 1
ATOM 733 O O . MET A 1 89 ? 5.828 20.453 22.234 1 90.5 89 MET A O 1
ATOM 737 N N . ILE A 1 90 ? 4.871 22.484 21.906 1 93.81 90 ILE A N 1
ATOM 738 C CA . ILE A 1 90 ? 4.297 22.125 20.609 1 93.81 90 ILE A CA 1
ATOM 739 C C . ILE A 1 90 ? 4.957 22.938 19.516 1 93.81 90 ILE A C 1
ATOM 741 O O . ILE A 1 90 ? 5.125 24.156 19.656 1 93.81 90 ILE A O 1
ATOM 745 N N . THR A 1 91 ? 5.387 22.281 18.531 1 94.06 91 THR A N 1
ATOM 746 C CA . THR A 1 91 ? 5.977 22.953 17.375 1 94.06 91 THR A CA 1
ATOM 747 C C . THR A 1 91 ? 5.043 22.891 16.172 1 94.06 91 THR A C 1
ATOM 749 O O . THR A 1 91 ? 4.523 21.812 15.844 1 94.06 91 THR A O 1
ATOM 752 N N . ILE A 1 92 ? 4.766 24.031 15.531 1 94.62 92 ILE A N 1
ATOM 753 C CA . ILE A 1 92 ? 4.07 24.125 14.258 1 94.62 92 ILE A CA 1
ATOM 754 C C . ILE A 1 92 ? 5.031 24.641 13.18 1 94.62 92 ILE A C 1
ATOM 756 O O . ILE A 1 92 ? 5.68 25.672 13.367 1 94.62 92 ILE A O 1
ATOM 760 N N . SER A 1 93 ? 5.168 23.891 12.109 1 93.75 93 SER A N 1
ATOM 761 C CA . SER A 1 93 ? 6.109 24.359 11.094 1 93.75 93 SER A CA 1
ATOM 762 C C . SER A 1 93 ? 5.617 24.031 9.695 1 93.75 93 SER A C 1
ATOM 764 O O . SER A 1 93 ? 4.941 23.016 9.484 1 93.75 93 SER A O 1
ATOM 766 N N . ALA A 1 94 ? 5.875 24.859 8.82 1 91.31 94 ALA A N 1
ATOM 767 C CA . ALA A 1 94 ? 5.621 24.719 7.387 1 91.31 94 ALA A CA 1
ATOM 768 C C . ALA A 1 94 ? 6.613 25.547 6.574 1 91.31 94 ALA A C 1
ATOM 770 O O . ALA A 1 94 ? 7.117 26.562 7.051 1 91.31 94 ALA A O 1
ATOM 771 N N . SER A 1 95 ? 6.965 24.984 5.449 1 81.12 95 SER A N 1
ATOM 772 C CA . SER A 1 95 ? 7.879 25.734 4.598 1 81.12 95 SER A CA 1
ATOM 773 C C . SER A 1 95 ? 7.406 25.734 3.148 1 81.12 95 SER A C 1
ATOM 775 O O . SER A 1 95 ? 7.02 24.703 2.615 1 81.12 95 SER A O 1
ATOM 777 N N . SER A 1 96 ? 7.309 26.875 2.588 1 75.94 96 SER A N 1
ATOM 778 C CA . SER A 1 96 ? 7.207 27.031 1.142 1 75.94 96 SER A CA 1
ATOM 779 C C . SER A 1 96 ? 8.578 27.203 0.504 1 75.94 96 SER A C 1
ATOM 781 O O . SER A 1 96 ? 9.602 27 1.159 1 75.94 96 SER A O 1
ATOM 783 N N . ARG A 1 97 ? 8.633 27.453 -0.749 1 68.81 97 ARG A N 1
ATOM 784 C CA . ARG A 1 97 ? 9.891 27.672 -1.451 1 68.81 97 ARG A CA 1
ATOM 785 C C . ARG A 1 97 ? 10.609 28.906 -0.905 1 68.81 97 ARG A C 1
ATOM 787 O O . ARG A 1 97 ? 11.844 28.922 -0.837 1 68.81 97 ARG A O 1
ATOM 794 N N . THR A 1 98 ? 9.836 29.859 -0.429 1 67.38 98 THR A N 1
ATOM 795 C CA . THR A 1 98 ? 10.445 31.141 -0.116 1 67.38 98 THR A CA 1
ATOM 796 C C . THR A 1 98 ? 10.32 31.453 1.374 1 67.38 98 THR A C 1
ATOM 798 O O . THR A 1 98 ? 11.047 32.281 1.9 1 67.38 98 THR A O 1
ATOM 801 N N . LYS A 1 99 ? 9.414 30.781 1.972 1 74.75 99 LYS A N 1
ATOM 802 C CA . LYS A 1 99 ? 9.148 31.109 3.367 1 74.75 99 LYS A CA 1
ATOM 803 C C . LYS A 1 99 ? 9.102 29.859 4.238 1 74.75 99 LYS A C 1
ATOM 805 O O . LYS A 1 99 ? 8.742 28.781 3.766 1 74.75 99 LYS A O 1
ATOM 810 N N . CYS A 1 100 ? 9.602 30.047 5.402 1 82.31 100 CYS A N 1
ATOM 811 C CA . CYS A 1 100 ? 9.539 29 6.426 1 82.31 100 CYS A CA 1
ATOM 812 C C . CYS A 1 100 ? 8.977 29.547 7.73 1 82.31 100 CYS A C 1
ATOM 814 O O . CYS A 1 100 ? 9.344 30.641 8.164 1 82.31 100 CYS A O 1
ATOM 816 N N . ILE A 1 101 ? 8 28.953 8.227 1 86.5 101 ILE A N 1
ATOM 817 C CA . ILE A 1 101 ? 7.449 29.312 9.523 1 86.5 101 ILE A CA 1
ATOM 818 C C . ILE A 1 101 ? 7.676 28.172 10.516 1 86.5 101 ILE A C 1
ATOM 820 O O . ILE A 1 101 ? 7.469 27 10.188 1 86.5 101 ILE A O 1
ATOM 824 N N . LYS A 1 102 ? 8.133 28.531 11.617 1 90.75 102 LYS A N 1
ATOM 825 C CA . LYS A 1 102 ? 8.258 27.625 12.75 1 90.75 102 LYS A CA 1
ATOM 826 C C . LYS A 1 102 ? 7.867 28.312 14.055 1 90.75 102 LYS A C 1
ATOM 828 O O . LYS A 1 102 ? 8.438 29.359 14.406 1 90.75 102 LYS A O 1
ATOM 833 N N . TYR A 1 103 ? 6.883 27.812 14.68 1 91.38 103 TYR A N 1
ATOM 834 C CA . TYR A 1 103 ? 6.438 28.312 15.969 1 91.38 103 TYR A CA 1
ATOM 835 C C . TYR A 1 103 ? 6.59 27.266 17.062 1 91.38 103 TYR A C 1
ATOM 837 O O . TYR A 1 103 ? 6.25 26.094 16.844 1 91.38 103 TYR A O 1
ATOM 845 N N . ASN A 1 104 ? 7.129 27.719 18.125 1 89.44 104 ASN A N 1
ATOM 846 C CA . ASN A 1 104 ? 7.164 26.891 19.328 1 89.44 104 ASN A CA 1
ATOM 847 C C . ASN A 1 104 ? 6.199 27.422 20.391 1 89.44 104 ASN A C 1
ATOM 849 O O . ASN A 1 104 ? 6.324 28.562 20.828 1 89.44 104 ASN A O 1
ATOM 853 N N . LEU A 1 105 ? 5.289 26.594 20.672 1 90.62 105 LEU A N 1
ATOM 854 C CA . LEU A 1 105 ? 4.289 26.953 21.672 1 90.62 105 LEU A CA 1
ATOM 855 C C . LEU A 1 105 ? 4.535 26.219 22.984 1 90.62 105 LEU A C 1
ATOM 857 O O . LEU A 1 105 ? 4.625 25 23 1 90.62 105 LEU A O 1
ATOM 861 N N . ASN A 1 106 ? 4.645 27 23.984 1 88.25 106 ASN A N 1
ATOM 862 C CA . ASN A 1 106 ? 4.695 26.422 25.328 1 88.25 106 ASN A CA 1
ATOM 863 C C . ASN A 1 106 ? 3.303 26.281 25.922 1 88.25 106 ASN A C 1
ATOM 865 O O . ASN A 1 106 ? 2.646 27.281 26.234 1 88.25 106 ASN A O 1
ATOM 869 N N . MET A 1 107 ? 2.869 25.141 26.203 1 83.56 107 MET A N 1
ATOM 870 C CA . MET A 1 107 ? 1.49 24.844 26.578 1 83.56 107 MET A CA 1
ATOM 871 C C . MET A 1 107 ? 1.217 25.266 28.031 1 83.56 107 MET A C 1
ATOM 873 O O . MET A 1 107 ? 0.06 25.406 28.422 1 83.56 107 MET A O 1
ATOM 877 N N . GLU A 1 108 ? 2.254 25.453 28.828 1 79.31 108 GLU A N 1
ATOM 878 C CA . GLU A 1 108 ? 2.062 26 30.172 1 79.31 108 GLU A CA 1
ATOM 879 C C . GLU A 1 108 ? 1.648 27.469 30.109 1 79.31 108 GLU A C 1
ATOM 881 O O . GLU A 1 108 ? 0.967 27.969 31.016 1 79.31 108 GLU A O 1
ATOM 886 N N . ILE A 1 109 ? 2.088 28.078 29.031 1 74.5 109 ILE A N 1
ATOM 887 C CA . ILE A 1 109 ? 1.828 29.5 28.875 1 74.5 109 ILE A CA 1
ATOM 888 C C . ILE A 1 109 ? 0.629 29.719 27.953 1 74.5 109 ILE A C 1
ATOM 890 O O . ILE A 1 109 ? -0.287 30.469 28.281 1 74.5 109 ILE A O 1
ATOM 894 N N . ASN A 1 110 ? 0.696 28.984 26.875 1 70.19 110 ASN A N 1
ATOM 895 C CA . ASN A 1 110 ? -0.318 29.094 25.828 1 70.19 110 ASN A CA 1
ATOM 896 C C . ASN A 1 110 ? -1.034 27.766 25.609 1 70.19 110 ASN A C 1
ATOM 898 O O . ASN A 1 110 ? -0.441 26.812 25.094 1 70.19 110 ASN A O 1
ATOM 902 N N . ASN A 1 111 ? -2.242 27.812 26 1 74.12 111 ASN A N 1
ATOM 903 C CA . ASN A 1 111 ? -2.955 26.547 25.844 1 74.12 111 ASN A CA 1
ATOM 904 C C . ASN A 1 111 ? -3.619 26.453 24.469 1 74.12 111 ASN A C 1
ATOM 906 O O . ASN A 1 111 ? -4.418 25.547 24.219 1 74.12 111 ASN A O 1
ATOM 910 N N . HIS A 1 112 ? -3.297 27.484 23.656 1 81.06 112 HIS A N 1
ATOM 911 C CA . HIS A 1 112 ? -3.869 27.516 22.312 1 81.06 112 HIS A CA 1
ATOM 912 C C . HIS A 1 112 ? -3.025 28.375 21.375 1 81.06 112 HIS A C 1
ATOM 914 O O . HIS A 1 112 ? -2.035 28.969 21.781 1 81.06 112 HIS A O 1
ATOM 920 N N . ILE A 1 113 ? -3.365 28.344 20.094 1 87.25 113 ILE A N 1
ATOM 921 C CA . ILE A 1 113 ? -2.689 29.172 19.094 1 87.25 113 ILE A CA 1
ATOM 922 C C . ILE A 1 113 ? -3.25 30.594 19.125 1 87.25 113 ILE A C 1
ATOM 924 O O . ILE A 1 113 ? -4.453 30.797 18.969 1 87.25 113 ILE A O 1
ATOM 928 N N . ASP A 1 114 ? -2.412 31.562 19.375 1 88.06 114 ASP A N 1
ATOM 929 C CA . ASP A 1 114 ? -2.922 32.938 19.5 1 88.06 114 ASP A CA 1
ATOM 930 C C . ASP A 1 114 ? -3.328 33.5 18.141 1 88.06 114 ASP A C 1
ATOM 932 O O . ASP A 1 114 ? -3.033 32.906 17.094 1 88.06 114 ASP A O 1
ATOM 936 N N . ALA A 1 115 ? -3.959 34.656 18.172 1 90.56 115 ALA A N 1
ATOM 937 C CA . ALA A 1 115 ? -4.574 35.25 17 1 90.56 115 ALA A CA 1
ATOM 938 C C . ALA A 1 115 ? -3.514 35.656 15.977 1 90.56 115 ALA A C 1
ATOM 940 O O . ALA A 1 115 ? -3.725 35.531 14.766 1 90.56 115 ALA A O 1
ATOM 941 N N . ASP A 1 116 ? -2.439 36.125 16.453 1 90.62 116 ASP A N 1
ATOM 942 C CA . ASP A 1 116 ? -1.369 36.562 15.555 1 90.62 116 ASP A CA 1
ATOM 943 C C . ASP A 1 116 ? -0.754 35.375 14.82 1 90.62 116 ASP A C 1
ATOM 945 O O . ASP A 1 116 ? -0.493 35.438 13.617 1 90.62 116 ASP A O 1
ATOM 949 N N . MET A 1 117 ? -0.606 34.344 15.586 1 90.38 117 MET A N 1
ATOM 950 C CA . MET A 1 117 ? -0.066 33.156 14.977 1 90.38 117 MET A CA 1
ATOM 951 C C . MET A 1 117 ? -1.028 32.562 13.938 1 90.38 117 MET A C 1
ATOM 953 O O . MET A 1 117 ? -0.607 32.156 12.859 1 90.38 117 MET A O 1
ATOM 957 N N . ILE A 1 118 ? -2.277 32.562 14.297 1 94.38 118 ILE A N 1
ATOM 958 C CA . ILE A 1 118 ? -3.299 32.062 13.375 1 94.38 118 ILE A CA 1
ATOM 959 C C . ILE A 1 118 ? -3.227 32.875 12.07 1 94.38 118 ILE A C 1
ATOM 961 O O . ILE A 1 118 ? -3.213 32.312 10.984 1 94.38 118 ILE A O 1
ATOM 965 N N . LYS A 1 119 ? -3.119 34.156 12.18 1 93.19 119 LYS A N 1
ATOM 966 C CA . LYS A 1 119 ? -3.059 35.062 11.023 1 93.19 119 LYS A CA 1
ATOM 967 C C . LYS A 1 119 ? -1.821 34.781 10.18 1 93.19 119 LYS A C 1
ATOM 969 O O . LYS A 1 119 ? -1.912 34.656 8.953 1 93.19 119 LYS A O 1
ATOM 974 N N . ARG A 1 120 ? -0.727 34.562 10.758 1 89.31 120 ARG A N 1
ATOM 975 C CA . ARG A 1 120 ? 0.53 34.344 10.047 1 89.31 120 ARG A CA 1
ATOM 976 C C . ARG A 1 120 ? 0.522 33 9.336 1 89.31 120 ARG A C 1
ATOM 978 O O . ARG A 1 120 ? 0.939 32.906 8.18 1 89.31 120 ARG A O 1
ATOM 985 N N . LEU A 1 121 ? 0.074 32.062 10.078 1 92.31 121 LEU A N 1
ATOM 986 C CA . LEU A 1 121 ? -0.004 30.734 9.484 1 92.31 121 LEU A CA 1
ATOM 987 C C . LEU A 1 121 ? -0.978 30.719 8.312 1 92.31 121 LEU A C 1
ATOM 989 O O . LEU A 1 121 ? -0.667 30.172 7.254 1 92.31 121 LEU A O 1
ATOM 993 N N . ALA A 1 122 ? -2.086 31.312 8.516 1 92.56 122 ALA A N 1
ATOM 994 C CA . ALA A 1 122 ? -3.076 31.391 7.441 1 92.56 122 ALA A CA 1
ATOM 995 C C . ALA A 1 122 ? -2.506 32.094 6.215 1 92.56 122 ALA A C 1
ATOM 997 O O . ALA A 1 122 ? -2.736 31.672 5.082 1 92.56 122 ALA A O 1
ATOM 998 N N . ASN A 1 123 ? -1.738 33.062 6.465 1 86.44 123 ASN A N 1
ATOM 999 C CA . ASN A 1 123 ? -1.138 33.812 5.367 1 86.44 123 ASN A CA 1
ATOM 1000 C C . ASN A 1 123 ? -0.113 32.969 4.609 1 86.44 123 ASN A C 1
ATOM 1002 O O . ASN A 1 123 ? -0.065 33.031 3.377 1 86.44 123 ASN A O 1
ATOM 1006 N N . LEU A 1 124 ? 0.629 32.312 5.309 1 85.56 124 LEU A N 1
ATOM 1007 C CA . LEU A 1 124 ? 1.626 31.469 4.672 1 85.56 124 LEU A CA 1
ATOM 1008 C C . LEU A 1 124 ? 0.957 30.391 3.828 1 85.56 124 LEU A C 1
ATOM 1010 O O . LEU A 1 124 ? 1.421 30.078 2.729 1 85.56 124 LEU A O 1
ATOM 1014 N N . LEU A 1 125 ? -0.12 29.875 4.328 1 89.56 125 LEU A N 1
ATOM 1015 C CA . LEU A 1 125 ? -0.751 28.703 3.717 1 89.56 125 LEU A CA 1
ATOM 1016 C C . LEU A 1 125 ? -1.795 29.141 2.689 1 89.56 125 LEU A C 1
ATOM 1018 O O . LEU A 1 125 ? -2.441 28.281 2.068 1 89.56 125 LEU A O 1
ATOM 1022 N N . LYS A 1 126 ? -1.923 30.344 2.523 1 84.25 126 LYS A N 1
ATOM 1023 C CA . LYS A 1 126 ? -3.002 30.859 1.686 1 84.25 126 LYS A CA 1
ATOM 1024 C C . LYS A 1 126 ? -2.93 30.266 0.277 1 84.25 126 LYS A C 1
ATOM 1026 O O . LYS A 1 126 ? -1.914 30.422 -0.408 1 84.25 126 LYS A O 1
ATOM 1031 N N . GLY A 1 127 ? -4.004 29.547 -0.086 1 79.94 127 GLY A N 1
ATOM 1032 C CA . GLY A 1 127 ? -4.113 28.984 -1.422 1 79.94 127 GLY A CA 1
ATOM 1033 C C . GLY A 1 127 ? -3.088 27.906 -1.698 1 79.94 127 GLY A C 1
ATOM 1034 O O . GLY A 1 127 ? -2.639 27.75 -2.834 1 79.94 127 GLY A O 1
ATOM 1035 N N . SER A 1 128 ? -2.664 27.234 -0.694 1 86.31 128 SER A N 1
ATOM 1036 C CA . SER A 1 128 ? -1.605 26.25 -0.868 1 86.31 128 SER A CA 1
ATOM 1037 C C . SER A 1 128 ? -2.18 24.844 -1.004 1 86.31 128 SER A C 1
ATOM 1039 O O . SER A 1 128 ? -3.301 24.578 -0.561 1 86.31 128 SER A O 1
ATOM 1041 N N . LEU A 1 129 ? -1.462 24.078 -1.717 1 88.56 129 LEU A N 1
ATOM 1042 C CA . LEU A 1 129 ? -1.605 22.625 -1.672 1 88.56 129 LEU A CA 1
ATOM 1043 C C . LEU A 1 129 ? -0.541 22 -0.775 1 88.56 129 LEU A C 1
ATOM 1045 O O . LEU A 1 129 ? 0.656 22.156 -1.033 1 88.56 129 LEU A O 1
ATOM 1049 N N . ILE A 1 130 ? -1.062 21.438 0.289 1 92.94 130 ILE A N 1
ATOM 1050 C CA .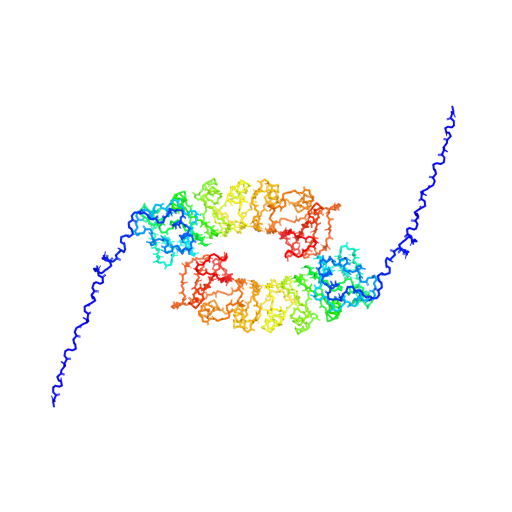 ILE A 1 130 ? -0.134 20.797 1.22 1 92.94 130 ILE A CA 1
ATOM 1051 C C . ILE A 1 130 ? -0.037 19.312 0.914 1 92.94 130 ILE A C 1
ATOM 1053 O O . ILE A 1 130 ? -1.04 18.594 0.96 1 92.94 130 ILE A O 1
ATOM 1057 N N . LYS A 1 131 ? 1.13 18.875 0.671 1 92.69 131 LYS A N 1
ATOM 1058 C CA . LYS A 1 131 ? 1.32 17.484 0.306 1 92.69 131 LYS A CA 1
ATOM 1059 C C . LYS A 1 131 ? 1.069 16.562 1.499 1 92.69 131 LYS A C 1
ATOM 1061 O O . LYS A 1 131 ? 0.367 15.555 1.378 1 92.69 131 LYS A O 1
ATOM 1066 N N . ARG A 1 132 ? 1.728 16.969 2.623 1 95.19 132 ARG A N 1
ATOM 1067 C CA . ARG A 1 132 ? 1.572 16.156 3.826 1 95.19 132 ARG A CA 1
ATOM 1068 C C . ARG A 1 132 ? 1.328 17.031 5.051 1 95.19 132 ARG A C 1
ATOM 1070 O O . ARG A 1 132 ? 2.074 17.984 5.297 1 95.19 132 ARG A O 1
ATOM 1077 N N . THR A 1 133 ? 0.291 16.797 5.664 1 96.75 133 THR A N 1
ATOM 1078 C CA . THR A 1 133 ? 0.028 17.391 6.973 1 96.75 133 THR A CA 1
ATOM 1079 C C . THR A 1 133 ? 0.125 16.344 8.07 1 96.75 133 THR A C 1
ATOM 1081 O O . THR A 1 133 ? -0.545 15.305 8.008 1 96.75 133 THR A O 1
ATOM 1084 N N . VAL A 1 134 ? 0.944 16.672 9.047 1 97.31 134 VAL A N 1
ATOM 1085 C CA . VAL A 1 134 ? 1.182 15.703 10.109 1 97.31 134 VAL A CA 1
ATOM 1086 C C . VAL A 1 134 ? 0.857 16.328 11.469 1 97.31 134 VAL A C 1
ATOM 1088 O O . VAL A 1 134 ? 1.434 17.359 11.836 1 97.31 134 VAL A O 1
ATOM 1091 N N . ILE A 1 135 ? -0.076 15.781 12.125 1 97.5 135 ILE A N 1
ATOM 1092 C CA . ILE A 1 135 ? -0.288 16.047 13.547 1 97.5 135 ILE A CA 1
ATOM 1093 C C . ILE A 1 135 ? 0.212 14.859 14.367 1 97.5 135 ILE A C 1
ATOM 1095 O O . ILE A 1 135 ? -0.314 13.75 14.25 1 97.5 135 ILE A O 1
ATOM 1099 N N . CYS A 1 136 ? 1.187 15.102 15.211 1 96.5 136 CYS A N 1
ATOM 1100 C CA . CYS A 1 136 ? 1.848 13.977 15.867 1 96.5 136 CYS A CA 1
ATOM 1101 C C . CYS A 1 136 ? 1.964 14.211 17.359 1 96.5 136 CYS A C 1
ATOM 1103 O O . CYS A 1 136 ? 2.389 15.289 17.797 1 96.5 136 CYS A O 1
ATOM 1105 N N . ASN A 1 137 ? 1.598 13.227 18.188 1 94.5 137 ASN A N 1
ATOM 1106 C CA . ASN A 1 137 ? 1.796 13.148 19.625 1 94.5 137 ASN A CA 1
ATOM 1107 C C . ASN A 1 137 ? 1.044 14.258 20.359 1 94.5 137 ASN A C 1
ATOM 1109 O O . ASN A 1 137 ? 1.394 14.617 21.484 1 94.5 137 ASN A O 1
ATOM 1113 N N . LEU A 1 138 ? 0.053 14.805 19.75 1 94.5 138 LEU A N 1
ATOM 1114 C CA . LEU A 1 138 ? -0.704 15.922 20.297 1 94.5 138 LEU A CA 1
ATOM 1115 C C . LEU A 1 138 ? -1.971 15.438 21 1 94.5 138 LEU A C 1
ATOM 1117 O O . LEU A 1 138 ? -2.615 14.492 20.531 1 94.5 138 LEU A O 1
ATOM 1121 N N . THR A 1 139 ? -2.234 16.047 22.109 1 94.62 139 THR A N 1
ATOM 1122 C CA . THR A 1 139 ? -3.584 15.906 22.656 1 94.62 139 THR A CA 1
ATOM 1123 C C . THR A 1 139 ? -4.52 16.938 22.031 1 94.62 139 THR A C 1
ATOM 1125 O O . THR A 1 139 ? -4.422 18.125 22.312 1 94.62 139 THR A O 1
ATOM 1128 N N . LEU A 1 140 ? -5.375 16.484 21.234 1 95.06 140 LEU A N 1
ATOM 1129 C CA . LEU A 1 140 ? -6.285 17.391 20.547 1 95.06 140 LEU A CA 1
ATOM 1130 C C . LEU A 1 140 ? -7.426 17.812 21.469 1 95.06 140 LEU A C 1
ATOM 1132 O O . LEU A 1 140 ? -8.102 16.984 22.062 1 95.06 140 LEU A O 1
ATOM 1136 N N . THR A 1 141 ? -7.621 19.078 21.641 1 95.12 141 THR A N 1
ATOM 1137 C CA . THR A 1 141 ? -8.727 19.656 22.391 1 95.12 141 THR A CA 1
ATOM 1138 C C . THR A 1 141 ? -9.695 20.375 21.453 1 95.12 141 THR A C 1
ATOM 1140 O O . THR A 1 141 ? -9.375 20.625 20.281 1 95.12 141 THR A O 1
ATOM 1143 N N . GLU A 1 142 ? -10.828 20.781 21.984 1 95.94 142 GLU A N 1
ATOM 1144 C CA . GLU A 1 142 ? -11.797 21.547 21.219 1 95.94 142 GLU A CA 1
ATOM 1145 C C . GLU A 1 142 ? -11.188 22.844 20.688 1 95.94 142 GLU A C 1
ATOM 1147 O O . GLU A 1 142 ? -11.445 23.234 19.547 1 95.94 142 GLU A O 1
ATOM 1152 N N . LEU A 1 143 ? -10.414 23.391 21.469 1 94.25 143 LEU A N 1
ATOM 1153 C CA . LEU A 1 143 ? -9.789 24.672 21.109 1 94.25 143 LEU A CA 1
ATOM 1154 C C . LEU A 1 143 ? -8.797 24.469 19.969 1 94.25 143 LEU A C 1
ATOM 1156 O O . LEU A 1 143 ? -8.766 25.266 19.016 1 94.25 143 LEU A O 1
ATOM 1160 N N . TRP A 1 144 ? -7.98 23.453 20.047 1 94.06 144 TRP A N 1
ATOM 1161 C CA . TRP A 1 144 ? -7.031 23.141 18.984 1 94.06 144 TRP A CA 1
ATOM 1162 C C . TRP A 1 144 ? -7.75 22.891 17.672 1 94.06 144 TRP A C 1
ATOM 1164 O O . TRP A 1 144 ? -7.316 23.375 16.625 1 94.06 144 TRP A O 1
ATOM 1174 N N . VAL A 1 145 ? -8.789 22.125 17.734 1 96.06 145 VAL A N 1
ATOM 1175 C CA . VAL A 1 145 ? -9.578 21.844 16.531 1 96.06 145 VAL A CA 1
ATOM 1176 C C . VAL A 1 145 ? -10.109 23.141 15.938 1 96.06 145 VAL A C 1
ATOM 1178 O O . VAL A 1 145 ? -10.016 23.359 14.727 1 96.06 145 VAL A O 1
ATOM 1181 N N . TYR A 1 146 ? -10.586 24 16.781 1 95.62 146 TYR A N 1
ATOM 1182 C CA . TYR A 1 146 ? -11.109 25.297 16.344 1 95.62 146 TYR A CA 1
ATOM 1183 C C . TYR A 1 146 ? -10.016 26.125 15.688 1 95.62 146 TYR A C 1
ATOM 1185 O O . TYR A 1 146 ? -10.211 26.688 14.609 1 95.62 146 TYR A O 1
ATOM 1193 N N . ASP A 1 147 ? -8.906 26.203 16.328 1 95.25 147 ASP A N 1
ATOM 1194 C CA . ASP A 1 147 ? -7.797 27 15.828 1 95.25 147 ASP A CA 1
ATOM 1195 C C . ASP A 1 147 ? -7.297 26.484 14.484 1 95.25 147 ASP A C 1
ATOM 1197 O O . ASP A 1 147 ? -7.117 27.266 13.539 1 95.25 147 ASP A O 1
ATOM 1201 N N . LEU A 1 148 ? -7.094 25.188 14.406 1 95.44 148 LEU A N 1
ATOM 1202 C CA . LEU A 1 148 ? -6.617 24.594 13.164 1 95.44 148 LEU A CA 1
ATOM 1203 C C . LEU A 1 148 ? -7.621 24.812 12.039 1 95.44 148 LEU A C 1
ATOM 1205 O O . LEU A 1 148 ? -7.238 25.188 10.93 1 95.44 148 LEU A O 1
ATOM 1209 N N . TYR A 1 149 ? -8.828 24.625 12.352 1 96.06 149 TYR A N 1
ATOM 1210 C CA . TYR A 1 149 ? -9.859 24.844 11.344 1 96.06 149 TYR A CA 1
ATOM 1211 C C . TYR A 1 149 ? -9.875 26.297 10.883 1 96.06 149 TYR A C 1
ATOM 1213 O O . TYR A 1 149 ? -10.023 26.578 9.688 1 96.06 149 TYR A O 1
ATOM 1221 N N . THR A 1 150 ? -9.75 27.203 11.781 1 96 150 THR A N 1
ATOM 1222 C CA . THR A 1 150 ? -9.719 28.625 11.445 1 96 150 THR A CA 1
ATOM 1223 C C . THR A 1 150 ? -8.578 28.922 10.477 1 96 150 THR A C 1
ATOM 1225 O O . THR A 1 150 ? -8.773 29.609 9.477 1 96 150 THR A O 1
ATOM 1228 N N . ILE A 1 151 ? -7.48 28.344 10.781 1 95.38 151 ILE A N 1
ATOM 1229 C CA . ILE A 1 151 ? -6.32 28.531 9.922 1 95.38 151 ILE A CA 1
ATOM 1230 C C . ILE A 1 151 ? -6.605 27.969 8.539 1 95.38 151 ILE A C 1
ATOM 1232 O O . ILE A 1 151 ? -6.43 28.656 7.527 1 95.38 151 ILE A O 1
ATOM 1236 N N . PHE A 1 152 ? -7.051 26.75 8.469 1 95 152 PHE A N 1
ATOM 1237 C CA . PHE A 1 152 ? -7.266 26.047 7.215 1 95 152 PHE A CA 1
ATOM 1238 C C . PHE A 1 152 ? -8.344 26.734 6.383 1 95 152 PHE A C 1
ATOM 1240 O O . PHE A 1 152 ? -8.195 26.891 5.168 1 95 152 PHE A O 1
ATOM 1247 N N . ASN A 1 153 ? -9.336 27.109 7.039 1 93.44 153 ASN A N 1
ATOM 1248 C CA . ASN A 1 153 ? -10.453 27.75 6.355 1 93.44 153 ASN A CA 1
ATOM 1249 C C . ASN A 1 153 ? -10.062 29.125 5.797 1 93.44 153 ASN A C 1
ATOM 1251 O O . ASN A 1 153 ? -10.383 29.438 4.648 1 93.44 153 ASN A O 1
ATOM 1255 N N . ARG A 1 154 ? -9.391 29.859 6.566 1 91.31 154 ARG A N 1
ATOM 1256 C CA . ARG A 1 154 ? -8.93 31.172 6.121 1 91.31 154 ARG A CA 1
ATOM 1257 C C . ARG A 1 154 ? -7.957 31.031 4.953 1 91.31 154 ARG A C 1
ATOM 1259 O O . ARG A 1 154 ? -7.969 31.859 4.035 1 91.31 154 ARG A O 1
ATOM 1266 N N . ALA A 1 155 ? -7.176 30.078 5.02 1 90 155 ALA A N 1
ATOM 1267 C CA . ALA A 1 155 ? -6.129 29.891 4.02 1 90 155 ALA A CA 1
ATOM 1268 C C . ALA A 1 155 ? -6.676 29.188 2.781 1 90 155 ALA A C 1
ATOM 1270 O O . ALA A 1 155 ? -6.035 29.172 1.728 1 90 155 ALA A O 1
ATOM 1271 N N . ASN A 1 156 ? -7.812 28.578 2.875 1 87.31 156 ASN A N 1
ATOM 1272 C CA . ASN A 1 156 ? -8.367 27.781 1.786 1 87.31 156 ASN A CA 1
ATOM 1273 C C . ASN A 1 156 ? -7.363 26.75 1.285 1 87.31 156 ASN A C 1
ATOM 1275 O O . ASN A 1 156 ? -7.066 26.688 0.09 1 87.31 156 ASN A O 1
ATOM 1279 N N . VAL A 1 157 ? -6.938 25.938 2.193 1 89.88 157 VAL A N 1
ATOM 1280 C CA . VAL A 1 157 ? -5.879 24.969 1.923 1 89.88 157 VAL A CA 1
ATOM 1281 C C . VAL A 1 157 ? -6.48 23.672 1.373 1 89.88 157 VAL A C 1
ATOM 1283 O O . VAL A 1 157 ? -7.566 23.266 1.79 1 89.88 157 VAL A O 1
ATOM 1286 N N . LYS A 1 158 ? -5.719 23.078 0.524 1 85.38 158 LYS A N 1
ATOM 1287 C CA . LYS A 1 158 ? -5.996 21.719 0.097 1 85.38 158 LYS A CA 1
ATOM 1288 C C . LYS A 1 158 ? -4.953 20.75 0.646 1 85.38 158 LYS A C 1
ATOM 1290 O O . LYS A 1 158 ? -3.764 21.062 0.7 1 85.38 158 LYS A O 1
ATOM 1295 N N . PHE A 1 159 ? -5.492 19.641 1.027 1 94.25 159 PHE A N 1
ATOM 1296 C CA . PHE A 1 159 ? -4.602 18.641 1.611 1 94.25 159 PHE A CA 1
ATOM 1297 C C . PHE A 1 159 ? -4.516 17.406 0.727 1 94.25 159 PHE A C 1
ATOM 1299 O O . PHE A 1 159 ? -5.543 16.828 0.356 1 94.25 159 PHE A O 1
ATOM 1306 N N . ALA A 1 160 ? -3.316 17.078 0.367 1 94.38 160 ALA A N 1
ATOM 1307 C CA . ALA A 1 160 ? -3.154 15.797 -0.32 1 94.38 160 ALA A CA 1
ATOM 1308 C C . ALA A 1 160 ? -3.219 14.633 0.664 1 94.38 160 ALA A C 1
ATOM 1310 O O . ALA A 1 160 ? -4 13.703 0.478 1 94.38 160 ALA A O 1
ATOM 1311 N N . ARG A 1 161 ? -2.484 14.75 1.715 1 96.56 161 ARG A N 1
ATOM 1312 C CA . ARG A 1 161 ? -2.426 13.695 2.723 1 96.56 161 ARG A CA 1
ATOM 1313 C C . ARG A 1 161 ? -2.469 14.281 4.129 1 96.56 161 ARG A C 1
ATOM 1315 O O . ARG A 1 161 ? -1.694 15.18 4.457 1 96.56 161 ARG A O 1
ATOM 1322 N N . PHE A 1 162 ? -3.387 13.859 4.926 1 97.81 162 PHE A N 1
ATOM 1323 C CA . PHE A 1 162 ? -3.572 14.281 6.312 1 97.81 162 PHE A CA 1
ATOM 1324 C C . PHE A 1 162 ? -3.287 13.125 7.27 1 97.81 162 PHE A C 1
ATOM 1326 O O . PHE A 1 162 ? -3.957 12.094 7.223 1 97.81 162 PHE A O 1
ATOM 1333 N N . GLU A 1 163 ? -2.297 13.266 8.164 1 98 163 GLU A N 1
ATOM 1334 C CA . GLU A 1 163 ? -1.846 12.203 9.062 1 98 163 GLU A CA 1
ATOM 1335 C C . GLU A 1 163 ? -2.041 12.602 10.523 1 98 163 GLU A C 1
ATOM 1337 O O . GLU A 1 163 ? -1.66 13.703 10.93 1 98 163 GLU A O 1
ATOM 1342 N N . MET A 1 164 ? -2.65 11.742 11.281 1 97.88 164 MET A N 1
ATOM 1343 C CA . MET A 1 164 ? -2.67 11.828 12.742 1 97.88 164 MET A CA 1
ATOM 1344 C C . MET A 1 164 ? -1.934 10.656 13.367 1 97.88 164 MET A C 1
ATOM 1346 O O . MET A 1 164 ? -2.359 9.508 13.234 1 97.88 164 MET A O 1
ATOM 1350 N N . ILE A 1 165 ? -0.888 10.961 14.039 1 96.56 165 ILE A N 1
ATOM 1351 C CA . ILE A 1 165 ? -0.025 9.914 14.578 1 96.56 165 ILE A CA 1
ATOM 1352 C C . ILE A 1 165 ? 0.102 10.086 16.094 1 96.56 165 ILE A C 1
ATOM 1354 O O . ILE A 1 165 ? 0.622 11.094 16.562 1 96.56 165 ILE A O 1
ATOM 1358 N N . GLY A 1 166 ? -0.329 9.125 16.844 1 94.75 166 GLY A N 1
ATOM 1359 C CA . GLY A 1 166 ? -0.222 9.172 18.297 1 94.75 166 GLY A CA 1
ATOM 1360 C C . GLY A 1 166 ? -1.032 10.297 18.922 1 94.75 166 GLY A C 1
ATOM 1361 O O . GLY A 1 166 ? -0.619 10.883 19.922 1 94.75 166 GLY A O 1
ATOM 1362 N N . VAL A 1 167 ? -2.074 10.625 18.297 1 96.94 167 VAL A N 1
ATOM 1363 C CA . VAL A 1 167 ? -2.885 11.75 18.766 1 96.94 167 VAL A CA 1
ATOM 1364 C C . VAL A 1 167 ? -3.891 11.266 19.797 1 96.94 167 VAL A C 1
ATOM 1366 O O . VAL A 1 167 ? -4.559 10.25 19.609 1 96.94 167 VAL A O 1
ATOM 1369 N N . ALA A 1 168 ? -3.938 11.984 20.891 1 96.5 168 ALA A N 1
ATOM 1370 C CA . ALA A 1 168 ? -4.945 11.711 21.906 1 96.5 168 ALA A CA 1
ATOM 1371 C C . ALA A 1 168 ? -6.223 12.5 21.641 1 96.5 168 ALA A C 1
ATOM 1373 O O . ALA A 1 168 ? -6.172 13.703 21.375 1 96.5 168 ALA A O 1
ATOM 1374 N N . ILE A 1 169 ? -7.379 11.812 21.797 1 97.5 169 ILE A N 1
ATOM 1375 C CA . ILE A 1 169 ? -8.602 12.492 21.375 1 97.5 169 ILE A CA 1
ATOM 1376 C C . ILE A 1 169 ? -9.609 12.492 22.516 1 97.5 169 ILE A C 1
ATOM 1378 O O . ILE A 1 169 ? -10.797 12.75 22.297 1 97.5 169 ILE A O 1
ATOM 1382 N N . ASP A 1 170 ? -9.234 12.234 23.75 1 95.38 170 ASP A N 1
ATOM 1383 C CA . ASP A 1 170 ? -10.125 12.094 24.906 1 95.38 170 ASP A CA 1
ATOM 1384 C C . ASP A 1 170 ? -10.719 13.438 25.312 1 95.38 170 ASP A C 1
ATOM 1386 O O . ASP A 1 170 ? -11.695 13.492 26.062 1 95.38 170 ASP A O 1
ATOM 1390 N N . GLN A 1 171 ? -10.203 14.492 24.859 1 95.44 171 GLN A N 1
ATOM 1391 C CA . GLN A 1 171 ? -10.711 15.812 25.219 1 95.44 171 GLN A CA 1
ATOM 1392 C C . GLN A 1 171 ? -11.625 16.359 24.125 1 95.44 171 GLN A C 1
ATOM 1394 O O . GLN A 1 171 ? -11.961 17.547 24.141 1 95.44 171 GLN A O 1
ATOM 1399 N N . LEU A 1 172 ? -11.961 15.508 23.203 1 97.19 172 LEU A N 1
ATOM 1400 C CA . LEU A 1 172 ? -12.922 15.844 22.156 1 97.19 172 LEU A CA 1
ATOM 1401 C C . LEU A 1 172 ? -14.219 15.062 22.328 1 97.19 172 LEU A C 1
ATOM 1403 O O . LEU A 1 172 ? -14.211 13.945 22.859 1 97.19 172 LEU A O 1
ATOM 1407 N N . THR A 1 173 ? -15.273 15.75 21.906 1 96.38 173 THR A N 1
ATOM 1408 C CA . THR A 1 173 ? -16.484 14.969 21.703 1 96.38 173 THR A CA 1
ATOM 1409 C C . THR A 1 173 ? -16.391 14.164 20.406 1 96.38 173 THR A C 1
ATOM 1411 O O . THR A 1 173 ? -15.617 14.516 19.5 1 96.38 173 THR A O 1
ATOM 1414 N N . ARG A 1 174 ? -17.156 13.188 20.328 1 94.94 174 ARG A N 1
ATOM 1415 C CA . ARG A 1 174 ? -17.219 12.367 19.125 1 94.94 174 ARG A CA 1
ATOM 1416 C C . ARG A 1 174 ? -17.547 13.211 17.891 1 94.94 174 ARG A C 1
ATOM 1418 O O . ARG A 1 174 ? -16.891 13.094 16.859 1 94.94 174 ARG A O 1
ATOM 1425 N N . ASP A 1 175 ? -18.484 14.039 18.047 1 96.06 175 ASP A N 1
ATOM 1426 C CA . ASP A 1 175 ? -18.922 14.883 16.938 1 96.06 175 ASP A CA 1
ATOM 1427 C C . ASP A 1 175 ? -17.812 15.828 16.484 1 96.06 175 ASP A C 1
ATOM 1429 O O . ASP A 1 175 ? -17.594 16.016 15.297 1 96.06 175 ASP A O 1
ATOM 1433 N N . SER A 1 176 ? -17.188 16.344 17.453 1 96.69 176 SER A N 1
ATOM 1434 C CA . SER A 1 176 ? -16.109 17.281 17.141 1 96.69 176 SER A CA 1
ATOM 1435 C C . SER A 1 176 ? -14.992 16.578 16.359 1 96.69 176 SER A C 1
ATOM 1437 O O . SER A 1 176 ? -14.492 17.125 15.375 1 96.69 176 SER A O 1
ATOM 1439 N N . PHE A 1 177 ? -14.656 15.477 16.797 1 97.88 177 PHE A N 1
ATOM 1440 C CA . PHE A 1 177 ? -13.594 14.711 16.156 1 97.88 177 PHE A CA 1
ATOM 1441 C C . PHE A 1 177 ? -13.992 14.352 14.727 1 97.88 177 PHE A C 1
ATOM 1443 O O . PHE A 1 177 ? -13.258 14.633 13.781 1 97.88 177 PHE A O 1
ATOM 1450 N N . GLN A 1 178 ? -15.125 13.766 14.586 1 97.44 178 GLN A N 1
ATOM 1451 C CA . GLN A 1 178 ? -15.594 13.305 13.28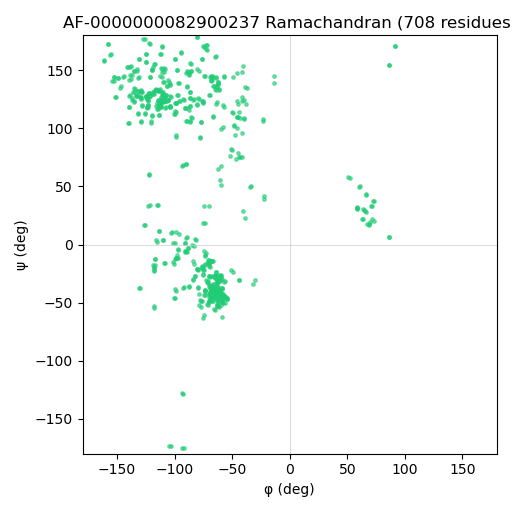1 1 97.44 178 GLN A CA 1
ATOM 1452 C C . GLN A 1 178 ? -15.797 14.477 12.328 1 97.44 178 GLN A C 1
ATOM 1454 O O . GLN A 1 178 ? -15.516 14.367 11.133 1 97.44 178 GLN A O 1
ATOM 1459 N N . ASN A 1 179 ? -16.234 15.586 12.859 1 97.25 179 ASN A N 1
ATOM 1460 C CA . ASN A 1 179 ? -16.375 16.781 12.031 1 97.25 179 ASN A CA 1
ATOM 1461 C C . ASN A 1 179 ? -15.016 17.328 11.594 1 97.25 179 ASN A C 1
ATOM 1463 O O . ASN A 1 179 ? -14.859 17.797 10.469 1 97.25 179 ASN A O 1
ATOM 1467 N N . PHE A 1 180 ? -14.148 17.219 12.469 1 97.69 180 PHE A N 1
ATOM 1468 C CA . PHE A 1 180 ? -12.82 17.734 12.156 1 97.69 180 PHE A CA 1
ATOM 1469 C C . PHE A 1 180 ? -12.203 16.984 10.992 1 97.69 180 PHE A C 1
ATOM 1471 O O . PHE A 1 180 ? -11.859 17.578 9.969 1 97.69 180 PHE A O 1
ATOM 1478 N N . ILE A 1 181 ? -12.141 15.641 11.047 1 96.44 181 ILE A N 1
ATOM 1479 C CA . ILE A 1 181 ? -11.453 14.867 10.023 1 96.44 181 ILE A CA 1
ATOM 1480 C C . ILE A 1 181 ? -12.367 14.656 8.82 1 96.44 181 ILE A C 1
ATOM 1482 O O . ILE A 1 181 ? -11.898 14.555 7.688 1 96.44 181 ILE A O 1
ATOM 1486 N N . GLY A 1 182 ? -13.633 14.664 9.016 1 95.88 182 GLY A N 1
ATOM 1487 C CA . GLY A 1 182 ? -14.539 14.25 7.957 1 95.88 182 GLY A CA 1
ATOM 1488 C C . GLY A 1 182 ? -15.18 15.406 7.227 1 95.88 182 GLY A C 1
ATOM 1489 O O . GLY A 1 182 ? -15.734 15.234 6.137 1 95.88 182 GLY A O 1
ATOM 1490 N N . GLU A 1 183 ? -15.141 16.625 7.816 1 94.94 183 GLU A N 1
ATOM 1491 C CA . GLU A 1 183 ? -15.828 17.75 7.191 1 94.94 183 GLU A CA 1
ATOM 1492 C C . GLU A 1 183 ? -14.898 18.969 7.074 1 94.94 183 GLU A C 1
ATOM 1494 O O . GLU A 1 183 ? -14.914 19.672 6.066 1 94.94 183 GLU A O 1
ATOM 1499 N N . LYS A 1 184 ? -14.117 19.141 8.023 1 94.25 184 LYS A N 1
ATOM 1500 C CA . LYS A 1 184 ? -13.312 20.359 8.086 1 94.25 184 LYS A CA 1
ATOM 1501 C C . LYS A 1 184 ? -12.008 20.188 7.32 1 94.25 184 LYS A C 1
ATOM 1503 O O . LYS A 1 184 ? -11.508 21.141 6.715 1 94.25 184 LYS A O 1
ATOM 1508 N N . VAL A 1 185 ? -11.43 19.047 7.359 1 95.12 185 VAL A N 1
ATOM 1509 C CA . VAL A 1 185 ? -10.203 18.734 6.633 1 95.12 185 VAL A CA 1
ATOM 1510 C C . VAL A 1 185 ? -10.531 17.984 5.352 1 95.12 185 VAL A C 1
ATOM 1512 O O . VAL A 1 185 ? -10.992 16.844 5.398 1 95.12 185 VAL A O 1
ATOM 1515 N N . ALA A 1 186 ? -10.305 18.609 4.27 1 93.81 186 ALA A N 1
ATOM 1516 C CA . ALA A 1 186 ? -10.555 17.969 2.984 1 93.81 186 ALA A CA 1
ATOM 1517 C C . ALA A 1 186 ? -9.266 17.406 2.393 1 93.81 186 ALA A C 1
ATOM 1519 O O . ALA A 1 186 ? -8.547 18.094 1.674 1 93.81 186 ALA A O 1
ATOM 1520 N N . ALA A 1 187 ? -9.039 16.156 2.701 1 96.19 187 ALA A N 1
ATOM 1521 C CA . ALA A 1 187 ? -7.824 15.508 2.209 1 96.19 187 ALA A CA 1
ATOM 1522 C C . ALA A 1 187 ? -8.164 14.352 1.277 1 96.19 187 ALA A C 1
ATOM 1524 O O . ALA A 1 187 ? -9.266 13.797 1.347 1 96.19 187 ALA A O 1
ATOM 1525 N N . LYS A 1 188 ? -7.285 14.031 0.449 1 95.56 188 LYS A N 1
ATOM 1526 C CA . LYS A 1 188 ? -7.445 12.867 -0.422 1 95.56 188 LYS A CA 1
ATOM 1527 C C . LYS A 1 188 ? -7.117 11.578 0.32 1 95.56 188 LYS A C 1
ATOM 1529 O O . LYS A 1 188 ? -7.715 10.531 0.053 1 95.56 188 LYS A O 1
ATOM 1534 N N . VAL A 1 189 ? -6.164 11.68 1.123 1 97.31 189 VAL A N 1
ATOM 1535 C CA . VAL A 1 189 ? -5.688 10.523 1.869 1 97.31 189 VAL A CA 1
ATOM 1536 C C . VAL A 1 189 ? -5.719 10.828 3.367 1 97.31 189 VAL A C 1
ATOM 1538 O O . VAL A 1 189 ? -5.219 11.867 3.807 1 97.31 189 VAL A O 1
ATOM 1541 N N . TYR A 1 190 ? -6.359 9.984 4.141 1 98.25 190 TYR A N 1
ATOM 1542 C CA . TYR A 1 190 ? -6.363 10.055 5.598 1 98.25 190 TYR A CA 1
ATOM 1543 C C . TYR A 1 190 ? -5.594 8.891 6.203 1 98.25 190 TYR A C 1
ATOM 1545 O O . TYR A 1 190 ? -5.836 7.73 5.855 1 98.25 190 TYR A O 1
ATOM 1553 N N . PHE A 1 191 ? -4.68 9.195 7.035 1 97.94 191 PHE A N 1
ATOM 1554 C CA . PHE A 1 191 ? -3.873 8.18 7.707 1 97.94 191 PHE A CA 1
ATOM 1555 C C . PHE A 1 191 ? -3.855 8.422 9.211 1 97.94 191 PHE A C 1
ATOM 1557 O O . PHE A 1 191 ? -3.207 9.352 9.695 1 97.94 191 PHE A O 1
ATOM 1564 N N . LEU A 1 192 ? -4.566 7.637 9.953 1 97.88 192 LEU A N 1
ATOM 1565 C CA . LEU A 1 192 ? -4.613 7.699 11.414 1 97.88 192 LEU A CA 1
ATOM 1566 C C . LEU A 1 192 ? -3.928 6.484 12.031 1 97.88 192 LEU A C 1
ATOM 1568 O O . LEU A 1 192 ? -4.312 5.344 11.766 1 97.88 192 LEU A O 1
ATOM 1572 N N . ASP A 1 193 ? -2.959 6.73 12.844 1 95.5 193 ASP A N 1
ATOM 1573 C CA . ASP A 1 193 ? -2.197 5.637 13.438 1 95.5 193 ASP A CA 1
ATOM 1574 C C . ASP A 1 193 ? -1.89 5.918 14.906 1 95.5 193 ASP A C 1
ATOM 1576 O O . ASP A 1 193 ? -1.382 6.988 15.25 1 95.5 193 ASP A O 1
ATOM 1580 N N . GLY A 1 194 ? -2.221 4.973 15.734 1 94 194 GLY A N 1
ATOM 1581 C CA . GLY A 1 194 ? -1.899 5.09 17.141 1 94 194 GLY A CA 1
ATOM 1582 C C . GLY A 1 194 ? -2.734 6.137 17.859 1 94 194 GLY A C 1
ATOM 1583 O O . GLY A 1 194 ? -2.223 6.883 18.703 1 94 194 GLY A O 1
ATOM 1584 N N . ILE A 1 195 ? -3.934 6.246 17.406 1 96.94 195 ILE A N 1
ATOM 1585 C CA . ILE A 1 195 ? -4.824 7.18 18.078 1 96.94 195 ILE A CA 1
ATOM 1586 C C . ILE A 1 195 ? -5.008 6.742 19.531 1 96.94 195 ILE A C 1
ATOM 1588 O O . ILE A 1 195 ? -5.254 5.566 19.812 1 96.94 195 ILE A O 1
ATOM 1592 N N . ARG A 1 196 ? -4.887 7.684 20.422 1 96.06 196 ARG A N 1
ATOM 1593 C CA . ARG A 1 196 ? -4.887 7.352 21.844 1 96.06 196 ARG A CA 1
ATOM 1594 C C . ARG A 1 196 ? -6.156 7.859 22.516 1 96.06 196 ARG A C 1
ATOM 1596 O O . ARG A 1 196 ? -6.719 8.883 22.109 1 96.06 196 ARG A O 1
ATOM 1603 N N . ASN A 1 197 ? -6.504 7.094 23.578 1 96.5 197 ASN A N 1
ATOM 1604 C CA . ASN A 1 197 ? -7.574 7.469 24.484 1 96.5 197 ASN A CA 1
ATOM 1605 C C . ASN A 1 197 ? -8.906 7.641 23.766 1 96.5 197 ASN A C 1
ATOM 1607 O O . ASN A 1 197 ? -9.664 8.57 24.062 1 96.5 197 ASN A O 1
ATOM 1611 N N . GLY A 1 198 ? -9.039 6.848 22.719 1 93.31 198 GLY A N 1
ATOM 1612 C CA . GLY A 1 198 ? -10.305 6.832 22 1 93.31 198 GLY A CA 1
ATOM 1613 C C . GLY A 1 198 ? -11.242 5.738 22.469 1 93.31 198 GLY A C 1
ATOM 1614 O O . GLY A 1 198 ? -10.883 4.93 23.328 1 93.31 198 GLY A O 1
ATOM 1615 N N . ASP A 1 199 ? -12.469 5.855 22.094 1 90.88 199 ASP A N 1
ATOM 1616 C CA . ASP A 1 199 ? -13.422 4.762 22.266 1 90.88 199 ASP A CA 1
ATOM 1617 C C . ASP A 1 199 ? -14.109 4.414 20.938 1 90.88 199 ASP A C 1
ATOM 1619 O O . ASP A 1 199 ? -13.844 5.043 19.922 1 90.88 199 ASP A O 1
ATOM 1623 N N . ALA A 1 200 ? -14.93 3.406 21 1 88.12 200 ALA A N 1
ATOM 1624 C CA . ALA A 1 200 ? -15.531 2.857 19.781 1 88.12 200 ALA A CA 1
ATOM 1625 C C . ALA A 1 200 ? -16.438 3.881 19.109 1 88.12 200 ALA A C 1
ATOM 1627 O O . ALA A 1 200 ? -16.609 3.859 17.891 1 88.12 200 ALA A O 1
ATOM 1628 N N . ASP A 1 201 ? -16.906 4.797 19.859 1 90.5 201 ASP A N 1
ATOM 1629 C CA . ASP A 1 201 ? -17.875 5.758 19.344 1 90.5 201 ASP A CA 1
ATOM 1630 C C . ASP A 1 201 ? -17.203 6.781 18.422 1 90.5 201 ASP A C 1
ATOM 1632 O O . ASP A 1 201 ? -17.859 7.414 17.594 1 90.5 201 ASP A O 1
ATOM 1636 N N . PHE A 1 202 ? -15.93 6.945 18.578 1 95.44 202 PHE A N 1
ATOM 1637 C CA . PHE A 1 202 ? -15.219 7.891 17.719 1 95.44 202 PHE A CA 1
ATOM 1638 C C . PHE A 1 202 ? -15.125 7.371 16.297 1 95.44 202 PHE A C 1
ATOM 1640 O O . PHE A 1 202 ? -15 8.156 15.352 1 95.44 202 PHE A O 1
ATOM 1647 N N . PHE A 1 203 ? -15.148 6.066 16.188 1 95.25 203 PHE A N 1
ATOM 1648 C CA . PHE A 1 203 ? -15.016 5.414 14.898 1 95.25 203 PHE A CA 1
ATOM 1649 C C . PHE A 1 203 ? -16.219 4.523 14.609 1 95.25 203 PHE A C 1
ATOM 1651 O O . PHE A 1 203 ? -16.078 3.312 14.43 1 95.25 203 PHE A O 1
ATOM 1658 N N . ASN A 1 204 ? -17.312 5.137 14.562 1 94.31 204 ASN A N 1
ATOM 1659 C CA . ASN A 1 204 ? -18.531 4.414 14.234 1 94.31 204 ASN A CA 1
ATOM 1660 C C . ASN A 1 204 ? -19 4.703 12.805 1 94.31 204 ASN A C 1
ATOM 1662 O O . ASN A 1 204 ? -18.297 5.383 12.055 1 94.31 204 ASN A O 1
ATOM 1666 N N . SER A 1 205 ? -20.141 4.227 12.422 1 93.25 205 SER A N 1
ATOM 1667 C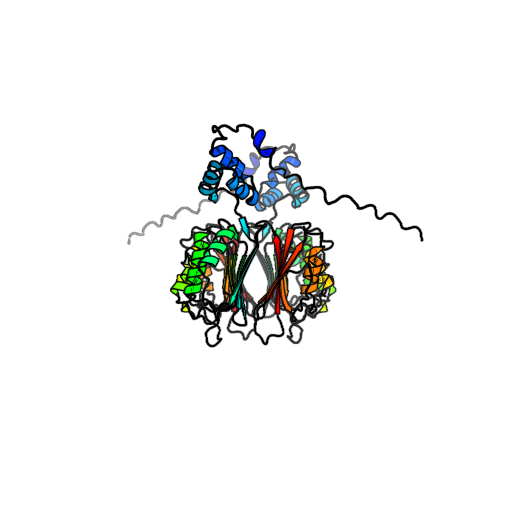 CA . SER A 1 205 ? -20.609 4.258 11.039 1 93.25 205 SER A CA 1
ATOM 1668 C C . SER A 1 205 ? -20.812 5.691 10.562 1 93.25 205 SER A C 1
ATOM 1670 O O . SER A 1 205 ? -20.703 5.973 9.367 1 93.25 205 SER A O 1
ATOM 1672 N N . ARG A 1 206 ? -21.094 6.621 11.453 1 94.69 206 ARG A N 1
ATOM 1673 C CA . ARG A 1 206 ? -21.312 8.016 11.094 1 94.69 206 ARG A CA 1
ATOM 1674 C C . ARG A 1 206 ? -20.062 8.625 10.469 1 94.69 206 ARG A C 1
ATOM 1676 O O . ARG A 1 206 ? -20.141 9.523 9.633 1 94.69 206 ARG A O 1
ATOM 1683 N N . LEU A 1 207 ? -18.938 8.164 10.906 1 96.06 207 LEU A N 1
ATOM 1684 C CA . LEU A 1 207 ? -17.688 8.664 10.352 1 96.06 207 LEU A CA 1
ATOM 1685 C C . LEU A 1 207 ? -17.594 8.383 8.859 1 96.06 207 LEU A C 1
ATOM 1687 O O . LEU A 1 207 ? -17.156 9.234 8.086 1 96.06 207 LEU A O 1
ATOM 1691 N N . LEU A 1 208 ? -18.062 7.203 8.414 1 95 208 LEU A N 1
ATOM 1692 C CA . LEU A 1 208 ? -17.984 6.77 7.02 1 95 208 LEU A CA 1
ATOM 1693 C C . LEU A 1 208 ? -18.969 7.543 6.148 1 95 208 LEU A C 1
ATOM 1695 O O . LEU A 1 208 ? -18.922 7.457 4.922 1 95 208 LEU A O 1
ATOM 1699 N N . GLU A 1 209 ? -19.781 8.305 6.773 1 94.25 209 GLU A N 1
ATOM 1700 C CA . GLU A 1 209 ? -20.766 9.094 6.047 1 94.25 209 GLU A CA 1
ATOM 1701 C C . GLU A 1 209 ? -20.297 10.531 5.855 1 94.25 209 GLU A C 1
ATOM 1703 O O . GLU A 1 209 ? -20.922 11.297 5.113 1 94.25 209 GLU A O 1
ATOM 1708 N N . LYS A 1 210 ? -19.25 10.852 6.555 1 96 210 LYS A N 1
ATOM 1709 C CA . LYS A 1 210 ? -18.75 12.219 6.441 1 96 210 LYS A CA 1
ATOM 1710 C C . LYS A 1 210 ? -18.25 12.508 5.027 1 96 210 LYS A C 1
ATOM 1712 O O . LYS A 1 210 ? -17.625 11.656 4.398 1 96 210 LYS A O 1
ATOM 1717 N N . THR A 1 211 ? -18.453 13.672 4.574 1 95.12 211 THR A N 1
ATOM 1718 C CA . THR A 1 211 ? -18.281 14.055 3.176 1 95.12 211 THR A CA 1
ATOM 1719 C C . THR A 1 211 ? -16.859 13.805 2.715 1 95.12 211 THR A C 1
ATOM 1721 O O . THR A 1 211 ? -16.625 13.195 1.669 1 95.12 211 THR A O 1
ATOM 1724 N N . ASN A 1 212 ? -15.945 14.242 3.461 1 94.75 212 ASN A N 1
ATOM 1725 C CA . ASN A 1 212 ? -14.555 14.164 3.01 1 94.75 212 ASN A CA 1
ATOM 1726 C C . ASN A 1 212 ? -14.016 12.742 3.123 1 94.75 212 ASN A C 1
ATOM 1728 O O . ASN A 1 212 ? -13.133 12.352 2.361 1 94.75 212 ASN A O 1
ATOM 1732 N N . ILE A 1 213 ? -14.57 11.953 4.016 1 96.25 213 ILE A N 1
ATOM 1733 C CA . ILE A 1 213 ? -14.164 10.555 4.148 1 96.25 213 ILE A CA 1
ATOM 1734 C C . ILE A 1 213 ? -14.719 9.742 2.98 1 96.25 213 ILE A C 1
ATOM 1736 O O . ILE A 1 213 ? -14 8.938 2.383 1 96.25 213 ILE A O 1
ATOM 1740 N N . VAL A 1 214 ? -15.891 10.039 2.611 1 95 214 VAL A N 1
ATOM 1741 C CA . VAL A 1 214 ? -16.562 9.359 1.508 1 95 214 VAL A CA 1
ATOM 1742 C C . VAL A 1 214 ? -15.789 9.609 0.208 1 95 214 VAL A C 1
ATOM 1744 O O . VAL A 1 214 ? -15.68 8.711 -0.633 1 95 214 VAL A O 1
ATOM 1747 N N . ASN A 1 215 ? -15.234 10.695 0.121 1 93.44 215 ASN A N 1
ATOM 1748 C CA . ASN A 1 215 ? -14.602 11.102 -1.133 1 93.44 215 ASN A CA 1
ATOM 1749 C C . ASN A 1 215 ? -13.102 10.82 -1.123 1 93.44 215 ASN A C 1
ATOM 1751 O O . ASN A 1 215 ? -12.422 11.031 -2.129 1 93.44 215 ASN A O 1
ATOM 1755 N N . ALA A 1 216 ? -12.648 10.383 -0.054 1 96.38 216 ALA A N 1
ATOM 1756 C CA . ALA A 1 216 ? -11.211 10.156 0.076 1 96.38 216 ALA A CA 1
ATOM 1757 C C . ALA A 1 216 ? -10.742 9.023 -0.831 1 96.38 216 ALA A C 1
ATOM 1759 O O . ALA A 1 216 ? -11.484 8.062 -1.059 1 96.38 216 ALA A O 1
ATOM 1760 N N . GLU A 1 217 ? -9.578 9.172 -1.354 1 97.12 217 GLU A N 1
ATOM 1761 C CA . GLU A 1 217 ? -8.961 8.109 -2.15 1 97.12 217 GLU A CA 1
ATOM 1762 C C . GLU A 1 217 ? -8.484 6.961 -1.266 1 97.12 217 GLU A C 1
ATOM 1764 O O . GLU A 1 217 ? -8.578 5.797 -1.653 1 97.12 217 GLU A O 1
ATOM 1769 N N . ASP A 1 218 ? -7.988 7.34 -0.208 1 97.62 218 ASP A N 1
ATOM 1770 C CA . ASP A 1 218 ? -7.453 6.383 0.754 1 97.62 218 ASP A CA 1
ATOM 1771 C C . ASP A 1 218 ? -7.871 6.742 2.178 1 97.62 218 ASP A C 1
ATOM 1773 O O . ASP A 1 218 ? -7.816 7.906 2.572 1 97.62 218 ASP A O 1
ATOM 1777 N N . PHE A 1 219 ? -8.367 5.781 2.883 1 98 219 PHE A N 1
ATOM 1778 C CA . PHE A 1 219 ? -8.742 5.961 4.281 1 98 219 PHE A CA 1
ATOM 1779 C C . PHE A 1 219 ? -8.172 4.84 5.141 1 98 219 PHE A C 1
ATOM 1781 O O . PHE A 1 219 ? -8.547 3.676 4.984 1 98 219 PHE A O 1
ATOM 1788 N N . THR A 1 220 ? -7.215 5.164 6.031 1 98.44 220 THR A N 1
ATOM 1789 C CA . THR A 1 220 ? -6.508 4.184 6.848 1 98.44 220 THR A CA 1
ATOM 1790 C C . THR A 1 220 ? -6.637 4.516 8.328 1 98.44 220 THR A C 1
ATOM 1792 O O . THR A 1 220 ? -6.355 5.641 8.75 1 98.44 220 THR A O 1
ATOM 1795 N N . VAL A 1 221 ? -7.094 3.582 9.094 1 97.69 221 VAL A N 1
ATOM 1796 C CA . VAL A 1 221 ? -7.078 3.664 10.555 1 97.69 221 VAL A CA 1
ATOM 1797 C C . VAL A 1 221 ? -6.379 2.438 11.133 1 97.69 221 VAL A C 1
ATOM 1799 O O . VAL A 1 221 ? -6.875 1.316 11.016 1 97.69 221 VAL A O 1
ATOM 1802 N N . TYR A 1 222 ? -5.277 2.637 11.703 1 94.19 222 TYR A N 1
ATOM 1803 C CA . TYR A 1 222 ? -4.566 1.556 12.375 1 94.19 222 TYR A CA 1
ATOM 1804 C C . TYR A 1 222 ? -4.926 1.503 13.859 1 94.19 222 TYR A C 1
ATOM 1806 O O . TYR A 1 222 ? -6.102 1.584 14.219 1 94.19 222 TYR A O 1
ATOM 1814 N N . ASP A 1 223 ? -4.027 1.477 14.719 1 91.62 223 ASP A N 1
ATOM 1815 C CA . ASP A 1 223 ? -4.219 1.221 16.141 1 91.62 223 ASP A CA 1
ATOM 1816 C C . ASP A 1 223 ? -4.953 2.379 16.812 1 91.62 223 ASP A C 1
ATOM 1818 O O . ASP A 1 223 ? -4.574 3.539 16.656 1 91.62 223 ASP A O 1
ATOM 1822 N N . VAL A 1 224 ? -5.949 2.039 17.484 1 95.5 224 VAL A N 1
ATOM 1823 C CA . VAL A 1 224 ? -6.656 2.941 18.391 1 95.5 224 VAL A CA 1
ATOM 1824 C C . VAL A 1 224 ? -6.684 2.348 19.797 1 95.5 224 VAL A C 1
ATOM 1826 O O . VAL A 1 224 ? -7.055 1.187 19.984 1 95.5 224 VAL A O 1
ATOM 1829 N N . SER A 1 225 ? -6.312 3.119 20.688 1 95.5 225 SER A N 1
ATOM 1830 C CA . SER A 1 225 ? -6.289 2.607 22.047 1 95.5 225 SER A CA 1
ATOM 1831 C C . SER A 1 225 ? -7.207 3.414 22.953 1 95.5 225 SER A C 1
ATOM 1833 O O . SER A 1 225 ? -7.418 4.609 22.734 1 95.5 225 SER A O 1
ATOM 1835 N N . SER A 1 226 ? -7.695 2.711 23.922 1 95.69 226 SER A N 1
ATOM 1836 C CA . SER A 1 226 ? -8.531 3.35 24.938 1 95.69 226 SER A CA 1
ATOM 1837 C C . SER A 1 226 ? -7.68 4.059 25.984 1 95.69 226 SER A C 1
ATOM 1839 O O . SER A 1 226 ? -6.449 3.99 25.953 1 95.69 226 SER A O 1
ATOM 1841 N N . LEU A 1 227 ? -8.414 4.684 26.906 1 93.62 227 LEU A N 1
ATOM 1842 C CA . LEU A 1 227 ? -7.746 5.359 28.016 1 93.62 227 LEU A CA 1
ATOM 1843 C C . LEU A 1 227 ? -6.938 4.375 28.844 1 93.62 227 LEU A C 1
ATOM 1845 O O . LEU A 1 227 ? -5.891 4.727 29.391 1 93.62 227 LEU A O 1
ATOM 1849 N N . ALA A 1 228 ? -7.441 3.146 28.891 1 92.38 228 ALA A N 1
ATOM 1850 C CA . ALA A 1 228 ? -6.785 2.098 29.656 1 92.38 228 ALA A CA 1
ATOM 1851 C C . ALA A 1 228 ? -5.66 1.444 28.859 1 92.38 228 ALA A C 1
ATOM 1853 O O . ALA A 1 228 ? -4.969 0.555 29.359 1 92.38 228 ALA A O 1
ATOM 1854 N N . GLY A 1 229 ? -5.465 1.883 27.641 1 89.75 229 GLY A N 1
ATOM 1855 C CA . GLY A 1 229 ? -4.395 1.339 26.812 1 89.75 229 GLY A CA 1
ATOM 1856 C C . GLY A 1 229 ? -4.805 0.096 26.047 1 89.75 229 GLY A C 1
ATOM 1857 O O . GLY A 1 229 ? -3.969 -0.556 25.422 1 89.75 229 GLY A O 1
ATOM 1858 N N . GLU A 1 230 ? -6.074 -0.225 26.125 1 92.44 230 GLU A N 1
ATOM 1859 C CA . GLU A 1 230 ? -6.582 -1.399 25.422 1 92.44 230 GLU A CA 1
ATOM 1860 C C . GLU A 1 230 ? -6.945 -1.064 23.969 1 92.44 230 GLU A C 1
ATOM 1862 O O . GLU A 1 230 ? -7.332 0.067 23.672 1 92.44 230 GLU A O 1
ATOM 1867 N N . GLU A 1 231 ? -6.793 -2.072 23.172 1 92.88 231 GLU A N 1
ATOM 1868 C CA . GLU A 1 231 ? -7.184 -1.898 21.781 1 92.88 231 GLU A CA 1
ATOM 1869 C C . GLU A 1 231 ? -8.68 -1.647 21.656 1 92.88 231 GLU A C 1
ATOM 1871 O O . GLU A 1 231 ? -9.484 -2.33 22.281 1 92.88 231 GLU A O 1
ATOM 1876 N N . VAL A 1 232 ? -8.977 -0.699 20.828 1 94.81 232 VAL A N 1
ATOM 1877 C CA . VAL A 1 232 ? -10.375 -0.335 20.625 1 94.81 232 VAL A CA 1
ATOM 1878 C C . VAL A 1 232 ? -10.906 -1.021 19.359 1 94.81 232 VAL A C 1
ATOM 1880 O O . VAL A 1 232 ? -10.273 -0.977 18.312 1 94.81 232 VAL A O 1
ATOM 1883 N N . ILE A 1 233 ? -12.016 -1.685 19.516 1 94.75 233 ILE A N 1
ATOM 1884 C CA . ILE A 1 233 ? -12.719 -2.275 18.375 1 94.75 233 ILE A CA 1
ATOM 1885 C C . ILE A 1 233 ? -13.586 -1.219 17.703 1 94.75 233 ILE A C 1
ATOM 1887 O O . ILE A 1 233 ? -14.422 -0.584 18.344 1 94.75 233 ILE A O 1
ATOM 1891 N N . LEU A 1 234 ? -13.375 -1.035 16.391 1 94.75 234 LEU A N 1
ATOM 1892 C CA . LEU A 1 234 ? -14.109 -0.015 15.656 1 94.75 234 LEU A CA 1
ATOM 1893 C C . LEU A 1 234 ? -15.539 -0.47 15.383 1 94.75 234 LEU A C 1
ATOM 1895 O O . LEU A 1 234 ? -15.75 -1.479 14.703 1 94.75 234 LEU A O 1
ATOM 1899 N N . ASP A 1 235 ? -16.453 0.303 15.812 1 91.25 235 ASP A N 1
ATOM 1900 C CA . ASP A 1 235 ? -17.859 -0.093 15.727 1 91.25 235 ASP A CA 1
ATOM 1901 C C . ASP A 1 235 ? -18.5 0.436 14.453 1 91.25 235 ASP A C 1
ATOM 1903 O O . ASP A 1 235 ? -19.453 1.229 14.508 1 91.25 235 ASP A O 1
ATOM 1907 N N . LEU A 1 236 ? -18.141 -0.002 13.375 1 90.25 236 LEU A N 1
ATOM 1908 C CA . LEU A 1 236 ? -18.609 0.508 12.086 1 90.25 236 LEU A CA 1
ATOM 1909 C C . LEU A 1 236 ? -19.828 -0.273 11.602 1 90.25 236 LEU A C 1
ATOM 1911 O O . LEU A 1 236 ? -20.766 0.312 11.062 1 90.25 236 LEU A O 1
ATOM 1915 N N . GLY A 1 237 ? -19.875 -1.644 11.867 1 89.31 237 GLY A N 1
ATOM 1916 C CA . GLY A 1 237 ? -20.969 -2.484 11.406 1 89.31 237 GLY A CA 1
ATOM 1917 C C . GLY A 1 237 ? -20.766 -3.008 9.992 1 89.31 237 GLY A C 1
ATOM 1918 O O . GLY A 1 237 ? -20.172 -2.326 9.156 1 89.31 237 GLY A O 1
ATOM 1919 N N . ASP A 1 238 ? -21.391 -4.141 9.68 1 95.75 238 ASP A N 1
ATOM 1920 C CA . ASP A 1 238 ? -21.203 -4.832 8.406 1 95.75 238 ASP A CA 1
ATOM 1921 C C . ASP A 1 238 ? -21.766 -4.012 7.246 1 95.75 238 ASP A C 1
ATOM 1923 O O . ASP A 1 238 ? -21.078 -3.764 6.262 1 95.75 238 ASP A O 1
ATOM 1927 N N . GLU A 1 239 ? -22.969 -3.543 7.402 1 95.69 239 GLU A N 1
ATOM 1928 C CA . GLU A 1 239 ? -23.688 -2.887 6.312 1 95.69 239 GLU A CA 1
ATOM 1929 C C . GLU A 1 239 ? -23.031 -1.557 5.945 1 95.69 239 GLU A C 1
ATOM 1931 O O . GLU A 1 239 ? -22.828 -1.264 4.766 1 95.69 239 GLU A O 1
ATOM 1936 N N . ALA A 1 240 ? -22.734 -0.846 6.965 1 95.5 240 ALA A N 1
ATOM 1937 C CA . ALA A 1 240 ? -22.109 0.455 6.719 1 95.5 240 ALA A CA 1
ATOM 1938 C C . ALA A 1 240 ? -20.75 0.298 6.043 1 95.5 240 ALA A C 1
ATOM 1940 O O . ALA A 1 240 ? -20.422 1.051 5.125 1 95.5 240 ALA A O 1
ATOM 1941 N N . LEU A 1 241 ? -20.047 -0.644 6.48 1 96.81 241 LEU A N 1
ATOM 1942 C CA . LEU A 1 241 ? -18.734 -0.889 5.918 1 96.81 241 LEU A CA 1
ATOM 1943 C C . LEU A 1 241 ? -18.828 -1.364 4.473 1 96.81 241 LEU A C 1
ATOM 1945 O O . LEU A 1 241 ? -18.078 -0.901 3.607 1 96.81 241 LEU A O 1
ATOM 1949 N N . LEU A 1 242 ? -19.719 -2.215 4.195 1 97.44 242 LEU A N 1
ATOM 1950 C CA . LEU A 1 242 ? -19.906 -2.705 2.83 1 97.44 242 LEU A CA 1
ATOM 1951 C C . LEU A 1 242 ? -20.438 -1.605 1.923 1 97.44 242 LEU A C 1
ATOM 1953 O O . LEU A 1 242 ? -20.016 -1.484 0.77 1 97.44 242 LEU A O 1
ATOM 1957 N N . ASP A 1 243 ? -21.344 -0.823 2.436 1 96.44 243 ASP A N 1
ATOM 1958 C CA . ASP A 1 243 ? -21.812 0.324 1.674 1 96.44 243 ASP A CA 1
ATOM 1959 C C . ASP A 1 243 ? -20.672 1.255 1.296 1 96.44 243 ASP A C 1
ATOM 1961 O O . ASP A 1 243 ? -20.594 1.729 0.16 1 96.44 243 ASP A O 1
ATOM 1965 N N . PHE A 1 244 ? -19.844 1.495 2.27 1 97 244 PHE A N 1
ATOM 1966 C CA . PHE A 1 244 ? -18.688 2.357 2.037 1 97 244 PHE A CA 1
ATOM 1967 C C . PHE A 1 244 ? -17.75 1.742 1.006 1 97 244 PHE A C 1
ATOM 1969 O O . PHE A 1 244 ? -17.344 2.412 0.056 1 97 244 PHE A O 1
ATOM 1976 N N . PHE A 1 245 ? -17.484 0.497 1.078 1 97.69 245 PHE A N 1
ATOM 1977 C CA . PHE A 1 245 ? -16.562 -0.208 0.196 1 97.69 245 PHE A CA 1
ATOM 1978 C C . PHE A 1 245 ? -17.109 -0.246 -1.23 1 97.69 245 PHE A C 1
ATOM 1980 O O . PHE A 1 245 ? -16.359 -0.008 -2.186 1 97.69 245 PHE A O 1
ATOM 1987 N N . PHE A 1 246 ? -18.375 -0.492 -1.335 1 96.75 246 PHE A N 1
ATOM 1988 C CA . PHE A 1 246 ? -18.953 -0.626 -2.66 1 96.75 246 PHE A CA 1
ATOM 1989 C C . PHE A 1 246 ? -19.406 0.729 -3.195 1 96.75 246 PHE A C 1
ATOM 1991 O O . PHE A 1 246 ? -19.891 0.828 -4.32 1 96.75 246 PHE A O 1
ATOM 1998 N N . GLY A 1 247 ? -19.281 1.762 -2.398 1 95.25 247 GLY A N 1
ATOM 1999 C CA . GLY A 1 247 ? -19.547 3.119 -2.854 1 95.25 247 GLY A CA 1
ATOM 2000 C C . GLY A 1 247 ? -21.016 3.412 -3.049 1 95.25 247 GLY A C 1
ATOM 2001 O O . GLY A 1 247 ? -21.406 4.09 -4.004 1 95.25 247 GLY A O 1
ATOM 2002 N N . ARG A 1 248 ? -21.75 2.852 -2.152 1 91.06 248 ARG A N 1
ATOM 2003 C CA . ARG A 1 248 ? -23.172 3.143 -2.258 1 91.06 248 ARG A CA 1
ATOM 2004 C C . ARG A 1 248 ? -23.453 4.629 -2.045 1 91.06 248 ARG A C 1
ATOM 2006 O O . ARG A 1 248 ? -23 5.211 -1.059 1 91.06 248 ARG A O 1
ATOM 2013 N N . ASN A 1 249 ? -24 5.262 -2.912 1 85.62 249 ASN A N 1
ATOM 2014 C CA . ASN A 1 249 ? -24.391 6.672 -2.875 1 85.62 249 ASN A CA 1
ATOM 2015 C C . ASN A 1 249 ? -23.156 7.586 -2.912 1 85.62 249 ASN A C 1
ATOM 2017 O O . ASN A 1 249 ? -23.203 8.695 -2.385 1 85.62 249 ASN A O 1
ATOM 2021 N N . ILE A 1 250 ? -22.094 7.051 -3.338 1 91.56 250 ILE A N 1
ATOM 2022 C CA . ILE A 1 250 ? -20.875 7.84 -3.473 1 91.56 250 ILE A CA 1
ATOM 2023 C C . ILE A 1 250 ? -20.609 8.133 -4.949 1 91.56 250 ILE A C 1
ATOM 2025 O O . ILE A 1 250 ? -20.812 7.266 -5.805 1 91.56 250 ILE A O 1
ATOM 2029 N N . THR A 1 251 ? -20.156 9.312 -5.203 1 89.25 251 THR A N 1
ATOM 2030 C CA . THR A 1 251 ? -19.953 9.711 -6.594 1 89.25 251 THR A CA 1
ATOM 2031 C C . THR A 1 251 ? -18.469 9.812 -6.914 1 89.25 251 THR A C 1
ATOM 2033 O O . THR A 1 251 ? -18.078 9.836 -8.086 1 89.25 251 THR A O 1
ATOM 2036 N N . SER A 1 252 ? -17.719 9.859 -5.906 1 89.25 252 SER A N 1
ATOM 2037 C CA . SER A 1 252 ? -16.281 9.961 -6.141 1 89.25 252 SER A CA 1
ATOM 2038 C C . SER A 1 252 ? -15.758 8.734 -6.891 1 89.25 252 SER A C 1
ATOM 2040 O O . SER A 1 252 ? -16.125 7.605 -6.582 1 89.25 252 SER A O 1
ATOM 2042 N N . LYS A 1 253 ? -14.828 8.969 -7.867 1 87.75 253 LYS A N 1
ATOM 2043 C CA . LYS A 1 253 ? -14.344 7.879 -8.711 1 87.75 253 LYS A CA 1
ATOM 2044 C C . LYS A 1 253 ? -12.891 7.539 -8.391 1 87.75 253 LYS A C 1
ATOM 2046 O O . LYS A 1 253 ? -12.32 6.621 -8.984 1 87.75 253 LYS A O 1
ATOM 2051 N N . ARG A 1 254 ? -12.383 8.148 -7.473 1 87.5 254 ARG A N 1
ATOM 2052 C CA . ARG A 1 254 ? -10.953 7.973 -7.242 1 87.5 254 ARG A CA 1
ATOM 2053 C C . ARG A 1 254 ? -10.688 7.293 -5.902 1 87.5 254 ARG A C 1
ATOM 2055 O O . ARG A 1 254 ? -9.695 7.59 -5.234 1 87.5 254 ARG A O 1
ATOM 2062 N N . ARG A 1 255 ? -11.555 6.414 -5.52 1 93.69 255 ARG A N 1
ATOM 2063 C CA . ARG A 1 255 ? -11.383 5.688 -4.266 1 93.69 255 ARG A CA 1
ATOM 2064 C C . ARG A 1 255 ? -10.523 4.441 -4.469 1 93.69 255 ARG A C 1
ATOM 2066 O O . ARG A 1 255 ? -10.828 3.605 -5.32 1 93.69 255 ARG A O 1
ATOM 2073 N N . THR A 1 256 ? -9.484 4.336 -3.693 1 94.88 256 THR A N 1
ATOM 2074 C CA . THR A 1 256 ? -8.508 3.307 -4.02 1 94.88 256 THR A CA 1
ATOM 2075 C C . THR A 1 256 ? -8.398 2.289 -2.889 1 94.88 256 THR A C 1
ATOM 2077 O O . THR A 1 256 ? -8.578 1.089 -3.107 1 94.88 256 THR A O 1
ATOM 2080 N N . THR A 1 257 ? -8.164 2.814 -1.653 1 97.38 257 THR A N 1
ATOM 2081 C CA . THR A 1 257 ? -7.836 1.829 -0.628 1 97.38 257 THR A CA 1
ATOM 2082 C C . THR A 1 257 ? -8.539 2.166 0.686 1 97.38 257 THR A C 1
ATOM 2084 O O . THR A 1 257 ? -8.766 3.338 0.99 1 97.38 257 THR A O 1
ATOM 2087 N N . LEU A 1 258 ? -8.93 1.142 1.413 1 98.12 258 LEU A N 1
ATOM 2088 C CA . LEU A 1 258 ? -9.477 1.188 2.766 1 98.12 258 LEU A CA 1
ATOM 2089 C C . LEU A 1 258 ? -8.727 0.229 3.686 1 98.12 258 LEU A C 1
ATOM 2091 O O . LEU A 1 258 ? -8.664 -0.973 3.418 1 98.12 258 LEU A O 1
ATOM 2095 N N . TYR A 1 259 ? -8.125 0.726 4.73 1 98.25 259 TYR A N 1
ATOM 2096 C CA . TYR A 1 259 ? -7.473 -0.109 5.734 1 98.25 259 TYR A CA 1
ATOM 2097 C C . TYR A 1 259 ? -8.039 0.167 7.125 1 98.25 259 TYR A C 1
ATOM 2099 O O . TYR A 1 259 ? -8.008 1.306 7.598 1 98.25 259 TYR A O 1
ATOM 2107 N N . LEU A 1 260 ? -8.5 -0.824 7.758 1 97.94 260 LEU A N 1
ATOM 2108 C CA . LEU A 1 260 ? -9.008 -0.695 9.117 1 97.94 260 LEU A CA 1
ATOM 2109 C C . LEU A 1 260 ? -8.453 -1.796 10.016 1 97.94 260 LEU A C 1
ATOM 2111 O O . LEU A 1 260 ? -8.555 -2.98 9.688 1 97.94 260 LEU A O 1
ATOM 2115 N N . ASP A 1 261 ? -7.922 -1.354 11.062 1 96.19 261 ASP A N 1
ATOM 2116 C CA . ASP A 1 261 ? -7.496 -2.297 12.094 1 96.19 261 ASP A CA 1
ATOM 2117 C C . ASP A 1 261 ? -8.602 -2.52 13.125 1 96.19 261 ASP A C 1
ATOM 2119 O O . ASP A 1 261 ? -9.172 -1.561 13.648 1 96.19 261 ASP A O 1
ATOM 2123 N N . SER A 1 262 ? -9 -3.727 13.352 1 95.44 262 SER A N 1
ATOM 2124 C CA . SER A 1 262 ? -9.914 -4.195 14.398 1 95.44 262 SER A CA 1
ATOM 2125 C C . SER A 1 262 ? -11.32 -3.643 14.188 1 95.44 262 SER A C 1
ATOM 2127 O O . SER A 1 262 ? -11.938 -3.127 15.125 1 95.44 262 SER A O 1
ATOM 2129 N N . PRO A 1 263 ? -11.844 -3.635 12.984 1 96.38 263 PRO A N 1
ATOM 2130 C CA . PRO A 1 263 ? -13.266 -3.305 12.82 1 96.38 263 PRO A CA 1
ATOM 2131 C C . PRO A 1 263 ? -14.188 -4.379 13.398 1 96.38 263 PRO A C 1
ATOM 2133 O O . PRO A 1 263 ? -13.883 -5.57 13.305 1 96.38 263 PRO A O 1
ATOM 2136 N N . ALA A 1 264 ? -15.234 -3.967 14 1 94.56 264 ALA A N 1
ATOM 2137 C CA . ALA A 1 264 ? -16.234 -4.902 14.516 1 94.56 264 ALA A CA 1
ATOM 2138 C C . ALA A 1 264 ? -17.125 -5.426 13.391 1 94.56 264 ALA A C 1
ATOM 2140 O O . ALA A 1 264 ? -18.125 -4.809 13.047 1 94.56 264 ALA A O 1
ATOM 2141 N N . VAL A 1 265 ? -16.719 -6.543 12.82 1 95.38 265 VAL A N 1
ATOM 2142 C CA . VAL A 1 265 ? -17.531 -7.152 11.773 1 95.38 265 VAL A CA 1
ATOM 2143 C C . VAL A 1 265 ? -17.969 -8.555 12.211 1 95.38 265 VAL A C 1
ATOM 2145 O O . VAL A 1 265 ? -17.328 -9.172 13.055 1 95.38 265 VAL A O 1
ATOM 2148 N N . SER A 1 266 ? -19.094 -8.977 11.688 1 96.5 266 SER A N 1
ATOM 2149 C CA . SER A 1 266 ? -19.609 -10.297 12.023 1 96.5 266 SER A CA 1
ATOM 2150 C C . SER A 1 266 ? -18.828 -11.391 11.305 1 96.5 266 SER A C 1
ATOM 2152 O O . SER A 1 266 ? -18.016 -11.109 10.422 1 96.5 266 SER A O 1
ATOM 2154 N N . GLN A 1 267 ? -19.109 -12.633 11.703 1 96.25 267 GLN A N 1
ATOM 2155 C CA . GLN A 1 267 ? -18.453 -13.789 11.086 1 96.25 267 GLN A CA 1
ATOM 2156 C C . GLN A 1 267 ? -18.953 -14 9.664 1 96.25 267 GLN A C 1
ATOM 2158 O O . GLN A 1 267 ? -18.359 -14.758 8.898 1 96.25 267 GLN A O 1
ATOM 2163 N N . SER A 1 268 ? -20.047 -13.328 9.297 1 97.25 268 SER A N 1
ATOM 2164 C CA . SER A 1 268 ? -20.609 -13.492 7.965 1 97.25 268 SER A CA 1
ATOM 2165 C C . SER A 1 268 ? -20.266 -12.32 7.062 1 97.25 268 SER A C 1
ATOM 2167 O O . SER A 1 268 ? -20.812 -12.188 5.969 1 97.25 268 SER A O 1
ATOM 2169 N N . PHE A 1 269 ? -19.406 -11.477 7.48 1 97.88 269 PHE A N 1
ATOM 2170 C CA . PHE A 1 269 ? -19.078 -10.242 6.781 1 97.88 269 PHE A CA 1
ATOM 2171 C C . PHE A 1 269 ? -18.578 -10.531 5.375 1 97.88 269 PHE A C 1
ATOM 2173 O O . PHE A 1 269 ? -19.094 -9.992 4.398 1 97.88 269 PHE A O 1
ATOM 2180 N N . VAL A 1 270 ? -17.641 -11.43 5.234 1 98.12 270 VAL A N 1
ATOM 2181 C CA . VAL A 1 270 ? -17.047 -11.773 3.951 1 98.12 270 VAL A CA 1
ATOM 2182 C C . VAL A 1 270 ? -18.078 -12.43 3.053 1 98.12 270 VAL A C 1
ATOM 2184 O O . VAL A 1 270 ? -18.188 -12.117 1.865 1 98.12 270 VAL A O 1
ATOM 2187 N N . TYR A 1 271 ? -18.797 -13.32 3.67 1 98.31 271 TYR A N 1
ATOM 2188 C CA . TYR A 1 271 ? -19.875 -13.977 2.926 1 98.31 271 TYR A CA 1
ATOM 2189 C C . TYR A 1 271 ? -20.828 -12.945 2.336 1 98.31 271 TYR A C 1
ATOM 2191 O O . TYR A 1 271 ? -21.156 -13 1.147 1 98.31 271 TYR A O 1
ATOM 2199 N N . SER A 1 272 ? -21.203 -12.008 3.125 1 97.94 272 SER A N 1
ATOM 2200 C CA . SER A 1 272 ? -22.125 -10.961 2.699 1 97.94 272 SER A CA 1
ATOM 2201 C C . SER A 1 272 ? -21.516 -10.109 1.593 1 97.94 272 SER A C 1
ATOM 2203 O O . SER A 1 272 ? -22.219 -9.734 0.642 1 97.94 272 SER A O 1
ATOM 2205 N N . ALA A 1 273 ? -20.312 -9.844 1.733 1 98.25 273 ALA A N 1
ATOM 2206 C CA . ALA A 1 273 ? -19.625 -9.047 0.721 1 98.25 273 ALA A CA 1
ATOM 2207 C C . ALA A 1 273 ? -19.656 -9.742 -0.637 1 98.25 273 ALA A C 1
ATOM 2209 O O . ALA A 1 273 ? -20 -9.133 -1.65 1 98.25 273 ALA A O 1
ATOM 2210 N N . LEU A 1 274 ? -19.359 -10.992 -0.662 1 98.25 274 LEU A N 1
ATOM 2211 C CA . LEU A 1 274 ? -19.281 -11.781 -1.889 1 98.25 274 LEU A CA 1
ATOM 2212 C C . LEU A 1 274 ? -20.641 -11.906 -2.553 1 98.25 274 LEU A C 1
ATOM 2214 O O . LEU A 1 274 ? -20.766 -11.773 -3.771 1 98.25 274 LEU A O 1
ATOM 2218 N N . VAL A 1 275 ? -21.594 -12.109 -1.762 1 97.75 275 VAL A N 1
ATOM 2219 C CA . VAL A 1 275 ? -22.953 -12.273 -2.291 1 97.75 275 VAL A CA 1
ATOM 2220 C C . VAL A 1 275 ? -23.453 -10.938 -2.828 1 97.75 275 VAL A C 1
ATOM 2222 O O . VAL A 1 275 ? -24.016 -10.875 -3.926 1 97.75 275 VAL A O 1
ATOM 2225 N N . ARG A 1 276 ? -23.203 -9.938 -2.123 1 96.69 276 ARG A N 1
ATOM 2226 C CA . ARG A 1 276 ? -23.703 -8.609 -2.486 1 96.69 276 ARG A CA 1
ATOM 2227 C C . ARG A 1 276 ? -23.016 -8.094 -3.746 1 96.69 276 ARG A C 1
ATOM 2229 O O . ARG A 1 276 ? -23.641 -7.418 -4.566 1 96.69 276 ARG A O 1
ATOM 2236 N N . PHE A 1 277 ? -21.812 -8.367 -3.873 1 97.19 277 PHE A N 1
ATOM 2237 C CA . PHE A 1 277 ? -21.016 -7.836 -4.965 1 97.19 277 PHE A CA 1
ATOM 2238 C C . PHE A 1 277 ? -21.625 -8.188 -6.312 1 97.19 277 PHE A C 1
ATOM 2240 O O . PHE A 1 277 ? -21.562 -7.383 -7.25 1 97.19 277 PHE A O 1
ATOM 2247 N N . VAL A 1 278 ? -22.25 -9.266 -6.391 1 95.88 278 VAL A N 1
ATOM 2248 C CA . VAL A 1 278 ? -22.797 -9.789 -7.633 1 95.88 278 VAL A CA 1
ATOM 2249 C C . VAL A 1 278 ? -23.828 -8.805 -8.188 1 95.88 278 VAL A C 1
ATOM 2251 O O . VAL A 1 278 ? -23.969 -8.672 -9.406 1 95.88 278 VAL A O 1
ATOM 2254 N N . HIS A 1 279 ? -24.422 -8.031 -7.293 1 93.81 279 HIS A N 1
ATOM 2255 C CA . HIS A 1 279 ? -25.547 -7.207 -7.695 1 93.81 279 HIS A CA 1
ATOM 2256 C C . HIS A 1 279 ? -25.219 -5.723 -7.582 1 93.81 279 HIS A C 1
ATOM 2258 O O . HIS A 1 279 ? -26.062 -4.871 -7.875 1 93.81 279 HIS A O 1
ATOM 2264 N N . GLU A 1 280 ? -24.031 -5.418 -7.211 1 94.5 280 GLU A N 1
ATOM 2265 C CA . GLU A 1 280 ? -23.672 -4.012 -7.043 1 94.5 280 GLU A CA 1
ATOM 2266 C C . GLU A 1 280 ? -23.641 -3.289 -8.391 1 94.5 280 GLU A C 1
ATOM 2268 O O . GLU A 1 280 ? -23.188 -3.85 -9.391 1 94.5 280 GLU A O 1
ATOM 2273 N N . THR A 1 281 ? -24.062 -2.066 -8.344 1 90.94 281 THR A N 1
ATOM 2274 C CA . THR A 1 281 ? -24.203 -1.354 -9.609 1 90.94 281 THR A CA 1
ATOM 2275 C C . THR A 1 281 ? -23.297 -0.129 -9.641 1 90.94 281 THR A C 1
ATOM 2277 O O . THR A 1 281 ? -23.047 0.438 -10.711 1 90.94 281 THR A O 1
ATOM 2280 N N . ASN A 1 282 ? -22.828 0.333 -8.539 1 90.81 282 ASN A N 1
ATOM 2281 C CA . ASN A 1 282 ? -22 1.537 -8.492 1 90.81 282 ASN A CA 1
ATOM 2282 C C . ASN A 1 282 ? -20.516 1.207 -8.633 1 90.81 282 ASN A C 1
ATOM 2284 O O . ASN A 1 282 ? -19.719 1.535 -7.746 1 90.81 282 ASN A O 1
ATOM 2288 N N . TYR A 1 283 ? -20.078 0.777 -9.758 1 87.38 283 TYR A N 1
ATOM 2289 C CA . TYR A 1 283 ? -18.734 0.215 -9.906 1 87.38 283 TYR A CA 1
ATOM 2290 C C . TYR A 1 283 ? -17.703 1.318 -10.023 1 87.38 283 TYR A C 1
ATOM 2292 O O . TYR A 1 283 ? -16.531 1.114 -9.68 1 87.38 283 TYR A O 1
ATOM 2300 N N . GLU A 1 284 ? -18.156 2.439 -10.383 1 88.31 284 GLU A N 1
ATOM 2301 C CA . GLU A 1 284 ? -17.203 3.535 -10.578 1 88.31 284 GLU A CA 1
ATOM 2302 C C . GLU A 1 284 ? -16.719 4.098 -9.25 1 88.31 284 GLU A C 1
ATOM 2304 O O . GLU A 1 284 ? -15.656 4.715 -9.18 1 88.31 284 GLU A O 1
ATOM 2309 N N . SER A 1 285 ? -17.5 3.836 -8.211 1 92.5 285 SER A N 1
ATOM 2310 C CA . SER A 1 285 ? -17.172 4.449 -6.926 1 92.5 285 SER A CA 1
ATOM 2311 C C . SER A 1 285 ? -16.75 3.398 -5.902 1 92.5 285 SER A C 1
ATOM 2313 O O . SER A 1 285 ? -16.625 3.697 -4.715 1 92.5 285 SER A O 1
ATOM 2315 N N . MET A 1 286 ? -16.516 2.162 -6.355 1 94.12 286 MET A N 1
ATOM 2316 C CA . MET A 1 286 ? -16.047 1.117 -5.445 1 94.12 286 MET A CA 1
ATOM 2317 C C . MET A 1 286 ? -14.586 1.325 -5.078 1 94.12 286 MET A C 1
ATOM 2319 O O . MET A 1 286 ? -13.797 1.823 -5.887 1 94.12 286 MET A O 1
ATOM 2323 N N . MET A 1 287 ? -14.352 0.977 -3.869 1 94.94 287 MET A N 1
ATOM 2324 C CA . MET A 1 287 ? -12.938 0.895 -3.518 1 94.94 287 MET A CA 1
ATOM 2325 C C . MET A 1 287 ? -12.266 -0.272 -4.234 1 94.94 287 MET A C 1
ATOM 2327 O O . MET A 1 287 ? -12.867 -1.33 -4.41 1 94.94 287 MET A O 1
ATOM 2331 N N . GLN A 1 288 ? -11.094 -0.143 -4.613 1 95 288 GLN A N 1
ATOM 2332 C CA . GLN A 1 288 ? -10.383 -1.179 -5.352 1 95 288 GLN A CA 1
ATOM 2333 C C . GLN A 1 288 ? -9.781 -2.217 -4.402 1 95 288 GLN A C 1
ATOM 2335 O O . GLN A 1 288 ? -9.664 -3.391 -4.758 1 95 288 GLN A O 1
ATOM 2340 N N . HIS A 1 289 ? -9.453 -1.743 -3.236 1 97.25 289 HIS A N 1
ATOM 2341 C CA . HIS A 1 289 ? -8.742 -2.584 -2.283 1 97.25 289 HIS A CA 1
ATOM 2342 C C . HIS A 1 289 ? -9.141 -2.254 -0.849 1 97.25 289 HIS 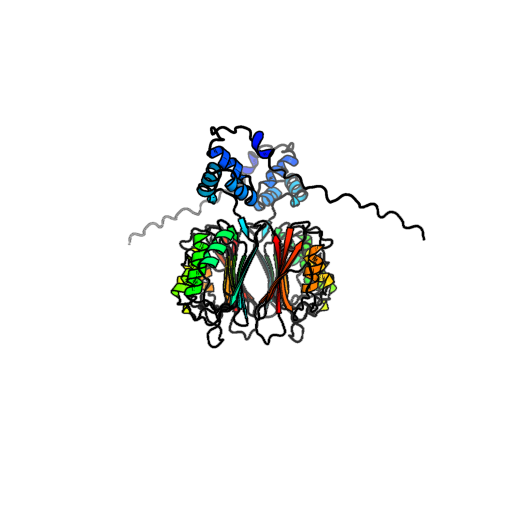A C 1
ATOM 2344 O O . HIS A 1 289 ? -9.266 -1.08 -0.491 1 97.25 289 HIS A O 1
ATOM 2350 N N . ALA A 1 290 ? -9.367 -3.293 -0.04 1 98.31 290 ALA A N 1
ATOM 2351 C CA . ALA A 1 290 ? -9.633 -3.105 1.386 1 98.31 290 ALA A CA 1
ATOM 2352 C C . ALA A 1 290 ? -8.922 -4.168 2.217 1 98.31 290 ALA A C 1
ATOM 2354 O O . ALA A 1 290 ? -8.805 -5.324 1.793 1 98.31 290 ALA A O 1
ATOM 2355 N N . GLU A 1 291 ? -8.422 -3.777 3.328 1 98.06 291 GLU A N 1
ATOM 2356 C CA . GLU A 1 291 ? -7.82 -4.691 4.293 1 98.06 291 GLU A CA 1
ATOM 2357 C C . GLU A 1 291 ? -8.406 -4.484 5.688 1 98.06 291 GLU A C 1
ATOM 2359 O O . GLU A 1 291 ? -8.5 -3.352 6.164 1 98.06 291 GLU A O 1
ATOM 2364 N N . PHE A 1 292 ? -8.766 -5.52 6.273 1 97.44 292 PHE A N 1
ATOM 2365 C CA . PHE A 1 292 ? -9.25 -5.547 7.645 1 97.44 292 PHE A CA 1
ATOM 2366 C C . PHE A 1 292 ? -8.422 -6.5 8.5 1 97.44 292 PHE A C 1
ATOM 2368 O O . PHE A 1 292 ? -8.352 -7.695 8.211 1 97.44 292 PHE A O 1
ATOM 2375 N N . THR A 1 293 ? -7.82 -5.945 9.516 1 95.38 293 THR A N 1
ATOM 2376 C CA . THR A 1 293 ? -6.973 -6.777 10.359 1 95.38 293 THR A CA 1
ATOM 2377 C C . THR A 1 293 ? -7.625 -7.004 11.719 1 95.38 293 THR A C 1
ATOM 2379 O O . THR A 1 293 ? -8.484 -6.23 12.141 1 95.38 293 THR A O 1
ATOM 2382 N N . HIS A 1 294 ? -7.309 -8.133 12.344 1 93.69 294 HIS A N 1
ATOM 2383 C CA . HIS A 1 294 ? -7.754 -8.5 13.68 1 93.69 294 HIS A CA 1
ATOM 2384 C C . HIS A 1 294 ? -9.273 -8.586 13.758 1 93.69 294 HIS A C 1
ATOM 2386 O O . HIS A 1 294 ? -9.898 -7.965 14.625 1 93.69 294 HIS A O 1
ATOM 2392 N N . ILE A 1 295 ? -9.75 -9.281 12.836 1 94.19 295 ILE A N 1
ATOM 2393 C CA . ILE A 1 295 ? -11.188 -9.5 12.898 1 94.19 295 ILE A CA 1
ATOM 2394 C C . ILE A 1 295 ? -11.477 -10.969 13.195 1 94.19 295 ILE A C 1
ATOM 2396 O O . ILE A 1 295 ? -10.586 -11.812 13.078 1 94.19 295 ILE A O 1
ATOM 2400 N N . ARG A 1 296 ? -12.688 -11.203 13.594 1 92.38 296 ARG A N 1
ATOM 2401 C CA . ARG A 1 296 ? -13.102 -12.555 13.938 1 92.38 296 ARG A CA 1
ATOM 2402 C C . ARG A 1 296 ? -13.047 -13.477 12.727 1 92.38 296 ARG A C 1
ATOM 2404 O O . ARG A 1 296 ? -13.102 -13.008 11.586 1 92.38 296 ARG A O 1
ATOM 2411 N N . GLU A 1 297 ? -13.039 -14.758 13.031 1 94.5 297 GLU A N 1
ATOM 2412 C CA . GLU A 1 297 ? -13.055 -15.773 11.977 1 94.5 297 GLU A CA 1
ATOM 2413 C C . GLU A 1 297 ? -14.258 -15.602 11.07 1 94.5 297 GLU A C 1
ATOM 2415 O O . GLU A 1 297 ? -15.352 -15.25 11.531 1 94.5 297 GLU A O 1
ATOM 2420 N N . GLN A 1 298 ? -13.992 -15.891 9.82 1 95.81 298 GLN A N 1
ATOM 2421 C CA . GLN A 1 298 ? -15.031 -15.711 8.812 1 95.81 298 GLN A CA 1
ATOM 2422 C C . GLN A 1 298 ? -15.586 -17.062 8.352 1 95.81 298 GLN A C 1
ATOM 2424 O O . GLN A 1 298 ? -14.82 -18 8.117 1 95.81 298 GLN A O 1
ATOM 2429 N N . ILE A 1 299 ? -16.859 -17.062 8.266 1 95.81 299 ILE A N 1
ATOM 2430 C CA . ILE A 1 299 ? -17.547 -18.25 7.793 1 95.81 299 ILE A CA 1
ATOM 2431 C C . ILE A 1 299 ? -18.188 -17.984 6.43 1 95.81 299 ILE A C 1
ATOM 2433 O O . ILE A 1 299 ? -19.016 -17.078 6.301 1 95.81 299 ILE A O 1
ATOM 2437 N N . ILE A 1 300 ? -17.766 -18.719 5.469 1 96.56 300 ILE A N 1
ATOM 2438 C CA . ILE A 1 300 ? -18.297 -18.531 4.125 1 96.56 300 ILE A CA 1
ATOM 2439 C C . ILE A 1 300 ? -19.094 -19.766 3.721 1 96.56 300 ILE A C 1
ATOM 2441 O O . ILE A 1 300 ? -18.547 -20.859 3.559 1 96.56 300 ILE A O 1
ATOM 2445 N N . HIS A 1 301 ? -20.328 -19.547 3.484 1 94.88 301 HIS A N 1
ATOM 2446 C CA . HIS A 1 301 ? -21.219 -20.625 3.068 1 94.88 301 HIS A CA 1
ATOM 2447 C C . HIS A 1 301 ? -21.172 -20.828 1.557 1 94.88 301 HIS A C 1
ATOM 2449 O O . HIS A 1 30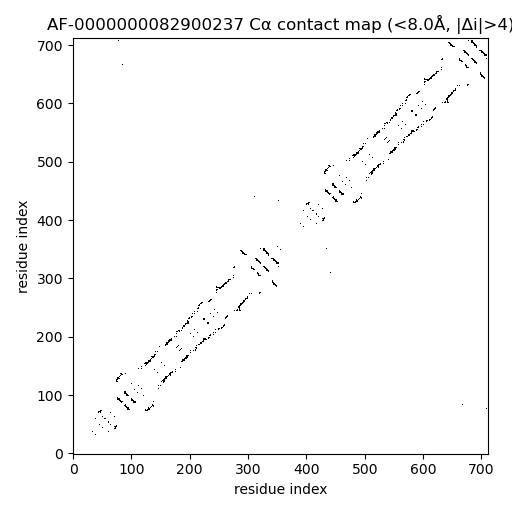1 ? -20.812 -19.906 0.816 1 94.88 301 HIS A O 1
ATOM 2455 N N . SER A 1 302 ? -21.531 -22.094 1.2 1 93.69 302 SER A N 1
ATOM 2456 C CA . SER A 1 302 ? -21.625 -22.359 -0.23 1 93.69 302 SER A CA 1
ATOM 2457 C C . SER A 1 302 ? -22.734 -21.531 -0.88 1 93.69 302 SER A C 1
ATOM 2459 O O . SER A 1 302 ? -23.812 -21.375 -0.312 1 93.69 302 SER A O 1
ATOM 2461 N N . HIS A 1 303 ? -22.438 -20.953 -1.929 1 94.5 303 HIS A N 1
ATOM 2462 C CA . HIS A 1 303 ? -23.328 -20.125 -2.717 1 94.5 303 HIS A CA 1
ATOM 2463 C C . HIS A 1 303 ? -22.984 -20.188 -4.199 1 94.5 303 HIS A C 1
ATOM 2465 O O . HIS A 1 303 ? -21.812 -20.234 -4.57 1 94.5 303 HIS A O 1
ATOM 2471 N N . ARG A 1 304 ? -23.953 -20.156 -4.988 1 93.06 304 ARG A N 1
ATOM 2472 C CA . ARG A 1 304 ? -23.766 -20.312 -6.43 1 93.06 304 ARG A CA 1
ATOM 2473 C C . ARG A 1 304 ? -22.875 -19.219 -6.996 1 93.06 304 ARG A C 1
ATOM 2475 O O . ARG A 1 304 ? -22.156 -19.453 -7.977 1 93.06 304 ARG A O 1
ATOM 2482 N N . ALA A 1 305 ? -22.938 -18.125 -6.395 1 92.31 305 ALA A N 1
ATOM 2483 C CA . ALA A 1 305 ? -22.219 -16.969 -6.934 1 92.31 305 ALA A CA 1
ATOM 2484 C C . ALA A 1 305 ? -20.812 -16.906 -6.375 1 92.31 305 ALA A C 1
ATOM 2486 O O . ALA A 1 305 ? -20.016 -16.031 -6.766 1 92.31 305 ALA A O 1
ATOM 2487 N N . ILE A 1 306 ? -20.5 -17.766 -5.441 1 96.06 306 ILE A N 1
ATOM 2488 C CA . ILE A 1 306 ? -19.203 -17.719 -4.773 1 96.06 306 ILE A CA 1
ATOM 2489 C C . ILE A 1 306 ? -18.328 -18.891 -5.227 1 96.06 306 ILE A C 1
ATOM 2491 O O . ILE A 1 306 ? -18.781 -20.031 -5.227 1 96.06 306 ILE A O 1
ATOM 2495 N N . THR A 1 307 ? -17.234 -18.578 -5.715 1 93.25 307 THR A N 1
ATOM 2496 C CA . THR A 1 307 ? -16.25 -19.594 -6.059 1 93.25 307 THR A CA 1
ATOM 2497 C C . THR A 1 307 ? -15.203 -19.719 -4.953 1 93.25 307 THR A C 1
ATOM 2499 O O . THR A 1 307 ? -14.578 -18.734 -4.562 1 93.25 307 THR A O 1
ATOM 2502 N N . ASN A 1 308 ? -15.094 -20.875 -4.426 1 94 308 ASN A N 1
ATOM 2503 C CA . ASN A 1 308 ? -13.969 -21.172 -3.545 1 94 308 ASN A CA 1
ATOM 2504 C C . ASN A 1 308 ? -12.688 -21.422 -4.336 1 94 308 ASN A C 1
ATOM 2506 O O . ASN A 1 308 ? -12.539 -22.469 -4.969 1 94 308 ASN A O 1
ATOM 2510 N N . GLU A 1 309 ? -11.828 -20.484 -4.312 1 91.94 309 GLU A N 1
ATOM 2511 C CA . GLU A 1 309 ? -10.602 -20.609 -5.082 1 91.94 309 GLU A CA 1
ATOM 2512 C C . GLU A 1 309 ? -9.656 -21.641 -4.453 1 91.94 309 GLU A C 1
ATOM 2514 O O . GLU A 1 309 ? -9.156 -22.531 -5.137 1 91.94 309 GLU A O 1
ATOM 2519 N N . TYR A 1 310 ? -9.383 -21.516 -3.189 1 90.25 310 TYR A N 1
ATOM 2520 C CA . TYR A 1 310 ? -8.672 -22.516 -2.4 1 90.25 310 TYR A CA 1
ATOM 2521 C C . TYR A 1 310 ? -8.906 -22.297 -0.909 1 90.25 310 TYR A C 1
ATOM 2523 O O . TYR A 1 310 ? -9.336 -21.219 -0.492 1 90.25 310 TYR A O 1
ATOM 2531 N N . ASP A 1 311 ? -8.688 -23.344 -0.13 1 90.56 311 ASP A N 1
ATOM 2532 C CA . ASP A 1 311 ? -8.875 -23.344 1.316 1 90.56 311 ASP A CA 1
ATOM 2533 C C . ASP A 1 311 ? -7.777 -24.125 2.021 1 90.56 311 ASP A C 1
ATOM 2535 O O . ASP A 1 311 ? -7.742 -25.359 1.949 1 90.56 311 ASP A O 1
ATOM 2539 N N . THR A 1 312 ? -6.902 -23.359 2.604 1 89.5 312 THR A N 1
ATOM 2540 C CA . THR A 1 312 ? -5.82 -23.953 3.371 1 89.5 312 THR A CA 1
ATOM 2541 C C . THR A 1 312 ? -5.84 -23.469 4.816 1 89.5 312 THR A C 1
ATOM 2543 O O . THR A 1 312 ? -6.609 -22.562 5.16 1 89.5 312 THR A O 1
ATOM 2546 N N . ASP A 1 313 ? -4.988 -24.062 5.645 1 84.88 313 ASP A N 1
ATOM 2547 C CA . ASP A 1 313 ? -4.918 -23.656 7.047 1 84.88 313 ASP A CA 1
ATOM 2548 C C . ASP A 1 313 ? -4.309 -22.266 7.199 1 84.88 313 ASP A C 1
ATOM 2550 O O . ASP A 1 313 ? -4.531 -21.594 8.203 1 84.88 313 ASP A O 1
ATOM 2554 N N . ILE A 1 314 ? -3.633 -21.812 6.199 1 86.88 314 ILE A N 1
ATOM 2555 C CA . ILE A 1 314 ? -2.906 -20.547 6.281 1 86.88 314 ILE A CA 1
ATOM 2556 C C . ILE A 1 314 ? -3.725 -19.438 5.625 1 86.88 314 ILE A C 1
ATOM 2558 O O . ILE A 1 314 ? -3.744 -18.312 6.109 1 86.88 314 ILE A O 1
ATOM 2562 N N . GLN A 1 315 ? -4.348 -19.844 4.539 1 92.69 315 GLN A N 1
ATOM 2563 C CA . GLN A 1 315 ? -5.105 -18.828 3.797 1 92.69 315 GLN A CA 1
ATOM 2564 C C . GLN A 1 315 ? -6.234 -19.469 2.996 1 92.69 315 GLN A C 1
ATOM 2566 O O . GLN A 1 315 ? -6.078 -20.578 2.459 1 92.69 315 GLN A O 1
ATOM 2571 N N . SER A 1 316 ? -7.324 -18.828 2.977 1 94.5 316 SER A N 1
ATOM 2572 C CA . SER A 1 316 ? -8.453 -19.172 2.123 1 94.5 316 SER A CA 1
ATOM 2573 C C . SER A 1 316 ? -8.828 -18.016 1.206 1 94.5 316 SER A C 1
ATOM 2575 O O . SER A 1 316 ? -8.695 -16.844 1.583 1 94.5 316 SER A O 1
ATOM 2577 N N . GLU A 1 317 ? -9.234 -18.344 0.022 1 95.75 317 GLU A N 1
ATOM 2578 C CA . GLU A 1 317 ? -9.625 -17.312 -0.926 1 95.75 317 GLU A CA 1
ATOM 2579 C C . GLU A 1 317 ? -10.93 -17.672 -1.634 1 95.75 317 GLU A C 1
ATOM 2581 O O . GLU A 1 317 ? -11.141 -18.812 -2.012 1 95.75 317 GLU A O 1
ATOM 2586 N N . TRP A 1 318 ? -11.797 -16.719 -1.715 1 96.81 318 TRP A N 1
ATOM 2587 C CA . TRP A 1 318 ? -13.047 -16.812 -2.463 1 96.81 318 TRP A CA 1
ATOM 2588 C C . TRP A 1 318 ? -13.164 -15.68 -3.473 1 96.81 318 TRP A C 1
ATOM 2590 O O . TRP A 1 318 ? -12.484 -14.656 -3.342 1 96.81 318 TRP A O 1
ATOM 2600 N N . SER A 1 319 ? -13.977 -15.922 -4.496 1 95.25 319 SER A N 1
ATOM 2601 C CA . SER A 1 319 ? -14.242 -14.859 -5.461 1 95.25 319 SER A CA 1
ATOM 2602 C C . SER A 1 319 ? -15.703 -14.867 -5.898 1 95.25 319 SER A C 1
ATOM 2604 O O . SER A 1 319 ? -16.406 -15.867 -5.734 1 95.25 319 SER A O 1
ATOM 2606 N N . SER A 1 320 ? -16.188 -13.758 -6.281 1 95.81 320 SER A N 1
ATOM 2607 C CA . SER A 1 320 ? -17.484 -13.578 -6.918 1 95.81 320 SER A CA 1
ATOM 2608 C C . SER A 1 320 ? -17.391 -12.633 -8.109 1 95.81 320 SER A C 1
ATOM 2610 O O . SER A 1 320 ? -16.594 -11.703 -8.109 1 95.81 320 SER A O 1
ATOM 2612 N N . LYS A 1 321 ? -18.266 -12.875 -9.094 1 92.56 321 LYS A N 1
ATOM 2613 C CA . LYS A 1 321 ? -18.203 -12.094 -10.328 1 92.56 321 LYS A CA 1
ATOM 2614 C C . LYS A 1 321 ? -19.484 -11.281 -10.523 1 92.56 321 LYS A C 1
ATOM 2616 O O . LYS A 1 321 ? -20.578 -11.773 -10.281 1 92.56 321 LYS A O 1
ATOM 2621 N N . ASN A 1 322 ? -19.188 -10.055 -10.836 1 92.5 322 ASN A N 1
ATOM 2622 C CA . ASN A 1 322 ? -20.297 -9.227 -11.305 1 92.5 322 ASN A CA 1
ATOM 2623 C C . ASN A 1 322 ? -20.484 -9.328 -12.812 1 92.5 322 ASN A C 1
ATOM 2625 O O . ASN A 1 322 ? -19.703 -8.758 -13.578 1 92.5 322 ASN A O 1
ATOM 2629 N N . ALA A 1 323 ? -21.484 -10.008 -13.25 1 85.19 323 ALA A N 1
ATOM 2630 C CA . ALA A 1 323 ? -21.672 -10.375 -14.648 1 85.19 323 ALA A CA 1
ATOM 2631 C C . ALA A 1 323 ? -21.906 -9.133 -15.508 1 85.19 323 ALA A C 1
ATOM 2633 O O . ALA A 1 323 ? -21.594 -9.133 -16.703 1 85.19 323 ALA A O 1
ATOM 2634 N N . LYS A 1 324 ? -22.422 -8.125 -14.922 1 85.69 324 LYS A N 1
ATOM 2635 C CA . LYS A 1 324 ? -22.719 -6.914 -15.672 1 85.69 324 LYS A CA 1
ATOM 2636 C C . LYS A 1 324 ? -21.453 -6.16 -16.047 1 85.69 324 LYS A C 1
ATOM 2638 O O . LYS A 1 324 ? -21.375 -5.531 -17.109 1 85.69 324 LYS A O 1
ATOM 2643 N N . THR A 1 325 ? -20.453 -6.223 -15.234 1 85.88 325 THR A N 1
ATOM 2644 C CA . THR A 1 325 ? -19.281 -5.395 -15.438 1 85.88 325 THR A CA 1
ATOM 2645 C C . THR A 1 325 ? -18.047 -6.262 -15.703 1 85.88 325 THR A C 1
ATOM 2647 O O . THR A 1 325 ? -17 -5.758 -16.109 1 85.88 325 THR A O 1
ATOM 2650 N N . ASP A 1 326 ? -18.109 -7.539 -15.477 1 83.69 326 ASP A N 1
ATOM 2651 C CA . ASP A 1 326 ? -17.016 -8.492 -15.586 1 83.69 326 ASP A CA 1
ATOM 2652 C C . ASP A 1 326 ? -15.969 -8.25 -14.492 1 83.69 326 ASP A C 1
ATOM 2654 O O . ASP A 1 326 ? -14.82 -8.672 -14.625 1 83.69 326 ASP A O 1
ATOM 2658 N N . LEU A 1 327 ? -16.391 -7.5 -13.484 1 91.19 327 LEU A N 1
ATOM 2659 C CA . LEU A 1 327 ? -15.523 -7.336 -12.328 1 91.19 327 LEU A CA 1
ATOM 2660 C C . LEU A 1 327 ? -15.594 -8.555 -11.414 1 91.19 327 LEU A C 1
ATOM 2662 O O . LEU A 1 327 ? -16.609 -9.258 -11.391 1 91.19 327 LEU A O 1
ATOM 2666 N N . VAL A 1 328 ? -14.453 -8.742 -10.789 1 93.75 328 VAL A N 1
ATOM 2667 C CA . VAL A 1 328 ? -14.359 -9.852 -9.852 1 93.75 328 VAL A CA 1
ATOM 2668 C C . VAL A 1 328 ? -13.914 -9.344 -8.477 1 93.75 328 VAL A C 1
ATOM 2670 O O . VAL A 1 328 ? -12.977 -8.555 -8.383 1 93.75 328 VAL A O 1
ATOM 2673 N N . LEU A 1 329 ? -14.68 -9.719 -7.48 1 96.62 329 LEU A N 1
ATOM 2674 C CA . LEU A 1 329 ? -14.242 -9.5 -6.109 1 96.62 329 LEU A CA 1
ATOM 2675 C C . LEU A 1 329 ? -13.469 -10.711 -5.586 1 96.62 329 LEU A C 1
ATOM 2677 O O . LEU A 1 329 ? -13.984 -11.828 -5.57 1 96.62 329 LEU A O 1
ATOM 2681 N N . GLU A 1 330 ? -12.234 -10.492 -5.262 1 96.44 330 GLU A N 1
ATOM 2682 C CA . GLU A 1 330 ? -11.406 -11.508 -4.625 1 96.44 330 GLU A CA 1
ATOM 2683 C C . GLU A 1 330 ? -11.227 -11.219 -3.137 1 96.44 330 GLU A C 1
ATOM 2685 O O . GLU A 1 330 ? -10.875 -10.102 -2.75 1 96.44 330 GLU A O 1
ATOM 2690 N N . VAL A 1 331 ? -11.508 -12.195 -2.311 1 98 331 VAL A N 1
ATOM 2691 C CA . VAL A 1 331 ? -11.391 -12.031 -0.867 1 98 331 VAL A CA 1
ATOM 2692 C C . VAL A 1 331 ? -10.461 -13.094 -0.298 1 98 331 VAL A C 1
ATOM 2694 O O . VAL A 1 331 ? -10.672 -14.289 -0.507 1 98 331 VAL A O 1
ATOM 2697 N N . LYS A 1 332 ? -9.484 -12.648 0.404 1 96.69 332 LYS A N 1
ATOM 2698 C CA . LYS A 1 332 ? -8.523 -13.523 1.063 1 96.69 332 LYS A CA 1
ATOM 2699 C C . LYS A 1 332 ? -8.633 -13.422 2.582 1 96.69 332 LYS A C 1
ATOM 2701 O O . LYS A 1 332 ? -8.758 -12.32 3.127 1 96.69 332 LYS A O 1
ATOM 2706 N N . VAL A 1 333 ? -8.688 -14.523 3.213 1 96.44 333 VAL A N 1
ATOM 2707 C CA . VAL A 1 333 ? -8.641 -14.609 4.668 1 96.44 333 VAL A CA 1
ATOM 2708 C C . VAL A 1 333 ? -7.352 -15.305 5.105 1 96.44 333 VAL A C 1
ATOM 2710 O O . VAL A 1 333 ? -7.148 -16.484 4.828 1 96.44 333 VAL A O 1
ATOM 2713 N N . THR A 1 334 ? -6.504 -14.562 5.715 1 93.81 334 THR A N 1
ATOM 2714 C CA . THR A 1 334 ? -5.211 -15.07 6.164 1 93.81 334 THR A CA 1
ATOM 2715 C C . THR A 1 334 ? -5.215 -15.297 7.672 1 93.81 334 THR A C 1
ATOM 2717 O O . THR A 1 334 ? -5.688 -14.453 8.43 1 93.81 334 THR A O 1
ATOM 2720 N N . ARG A 1 335 ? -4.633 -16.406 8.023 1 88.5 335 ARG A N 1
ATOM 2721 C CA . ARG A 1 335 ? -4.559 -16.797 9.422 1 88.5 335 ARG A CA 1
ATOM 2722 C C . ARG A 1 335 ? -3.111 -16.844 9.906 1 88.5 335 ARG A C 1
ATOM 2724 O O . ARG A 1 335 ? -2.227 -17.297 9.18 1 88.5 335 ARG A O 1
ATOM 2731 N N . ALA A 1 336 ? -2.648 -16.062 10.906 1 70.62 336 ALA A N 1
ATOM 2732 C CA . ALA A 1 336 ? -1.273 -16.078 11.398 1 70.62 336 ALA A CA 1
ATOM 2733 C C . ALA A 1 336 ? -0.936 -17.422 12.047 1 70.62 336 ALA A C 1
ATOM 2735 O O . ALA A 1 336 ? 0.177 -17.922 11.891 1 70.62 336 ALA A O 1
ATOM 2736 N N . SER A 1 337 ? -1.687 -17.844 13.031 1 63.5 337 SER A N 1
ATOM 2737 C CA . SER A 1 337 ? -1.448 -19.141 13.672 1 63.5 337 SER A CA 1
ATOM 2738 C C . SER A 1 337 ? -2.742 -19.938 13.812 1 63.5 337 SER A C 1
ATOM 2740 O O . SER A 1 337 ? -3.836 -19.375 13.711 1 63.5 337 SER A O 1
ATOM 2742 N N . GLU A 1 338 ? -2.555 -21.188 13.766 1 56.81 338 GLU A N 1
ATOM 2743 C CA . GLU A 1 338 ? -3.701 -22.078 13.961 1 56.81 338 GLU A CA 1
ATOM 2744 C C . GLU A 1 338 ? -4.488 -21.688 15.211 1 56.81 338 GLU A C 1
ATOM 2746 O O . GLU A 1 338 ? -5.703 -21.891 15.273 1 56.81 338 GLU A O 1
ATOM 2751 N N . ASP A 1 339 ? -3.756 -21.016 16.078 1 57.06 339 ASP A N 1
ATOM 2752 C CA . ASP A 1 339 ? -4.371 -20.75 17.375 1 57.06 339 ASP A CA 1
ATOM 2753 C C . ASP A 1 339 ? -4.914 -19.312 17.422 1 57.06 339 ASP A C 1
ATOM 2755 O O . ASP A 1 339 ? -5.531 -18.922 18.406 1 57.06 339 ASP A O 1
ATOM 2759 N N . ASP A 1 340 ? -4.75 -18.656 16.328 1 64.06 340 ASP A N 1
ATOM 2760 C CA . ASP A 1 340 ? -5.172 -17.266 16.359 1 64.06 340 ASP A CA 1
ATOM 2761 C C . ASP A 1 340 ? -6.656 -17.125 16.016 1 64.06 340 ASP A C 1
ATOM 2763 O O . ASP A 1 340 ? -7.117 -17.672 15.008 1 64.06 340 ASP A O 1
ATOM 2767 N N . GLU A 1 341 ? -7.402 -16.578 17 1 79.81 341 GLU A N 1
ATOM 2768 C CA . GLU A 1 341 ? -8.836 -16.375 16.812 1 79.81 341 GLU A CA 1
ATOM 2769 C C . GLU A 1 341 ? -9.109 -15.203 15.867 1 79.81 341 GLU A C 1
ATOM 2771 O O . GLU A 1 341 ? -10.227 -15.055 15.367 1 79.81 341 GLU A O 1
ATOM 2776 N N . LEU A 1 342 ? -8.086 -14.453 15.523 1 91.12 342 LEU A N 1
ATOM 2777 C CA . LEU A 1 342 ? -8.297 -13.297 14.656 1 91.12 342 LEU A CA 1
ATOM 2778 C C . LEU A 1 342 ? -7.648 -13.516 13.297 1 91.12 342 LEU A C 1
ATOM 2780 O O . LEU A 1 342 ? -6.66 -14.242 13.18 1 91.12 342 LEU A O 1
ATOM 2784 N N . VAL A 1 343 ? -8.312 -13 12.305 1 95.62 343 VAL A N 1
ATOM 2785 C CA . VAL A 1 343 ? -7.828 -13.203 10.945 1 95.62 343 VAL A CA 1
ATOM 2786 C C . VAL A 1 343 ? -7.641 -11.852 10.258 1 95.62 343 VAL A C 1
ATOM 2788 O O . VAL A 1 343 ? -8.07 -10.82 10.781 1 95.62 343 VAL A O 1
ATOM 2791 N N . HIS A 1 344 ? -6.922 -11.852 9.188 1 96.12 344 HIS A N 1
ATOM 2792 C CA . HIS A 1 344 ? -6.711 -10.719 8.289 1 96.12 344 HIS A CA 1
ATOM 2793 C C . HIS A 1 344 ? -7.449 -10.922 6.969 1 96.12 344 HIS A C 1
ATOM 2795 O O . HIS A 1 344 ? -7.277 -11.938 6.305 1 96.12 344 HIS A O 1
ATOM 2801 N N . VAL A 1 345 ? -8.297 -9.969 6.637 1 97.88 345 VAL A N 1
ATOM 2802 C CA . VAL A 1 345 ? -9.094 -10.07 5.422 1 97.88 345 VAL A CA 1
ATOM 2803 C C . VAL A 1 345 ? -8.617 -9.039 4.398 1 97.88 345 VAL A C 1
ATOM 2805 O O . VAL A 1 345 ? -8.453 -7.863 4.727 1 97.88 345 VAL A O 1
ATOM 2808 N N . THR A 1 346 ? -8.398 -9.477 3.191 1 97.88 346 THR A N 1
ATOM 2809 C CA . THR A 1 346 ? -8.094 -8.602 2.064 1 97.88 346 THR A CA 1
ATOM 2810 C C . THR A 1 346 ? -9.148 -8.734 0.974 1 97.88 346 THR A C 1
ATOM 2812 O O . THR A 1 346 ? -9.523 -9.852 0.596 1 97.88 346 THR A O 1
ATOM 2815 N N . MET A 1 347 ? -9.648 -7.668 0.486 1 97.94 347 MET A N 1
ATOM 2816 C CA . MET A 1 347 ? -10.625 -7.625 -0.6 1 97.94 347 MET A CA 1
ATOM 2817 C C . MET A 1 347 ? -10.094 -6.812 -1.775 1 97.94 347 MET A C 1
ATOM 2819 O O . MET A 1 347 ? -9.672 -5.668 -1.603 1 97.94 347 MET A O 1
ATOM 2823 N N . ASP A 1 348 ? -10.133 -7.387 -2.934 1 96.31 348 ASP A N 1
ATOM 2824 C CA . ASP A 1 348 ? -9.688 -6.723 -4.152 1 96.31 348 ASP A CA 1
ATOM 2825 C C . ASP A 1 348 ? -10.742 -6.816 -5.254 1 96.31 348 ASP A C 1
ATOM 2827 O O . ASP A 1 348 ? -11.281 -7.895 -5.508 1 96.31 348 ASP A O 1
ATOM 2831 N N . ILE A 1 349 ? -10.984 -5.723 -5.84 1 95.06 349 ILE A N 1
ATOM 2832 C CA . ILE A 1 349 ? -11.828 -5.715 -7.031 1 95.06 349 ILE A CA 1
ATOM 2833 C C . ILE A 1 349 ? -10.969 -5.555 -8.281 1 95.06 349 ILE A C 1
ATOM 2835 O O . ILE A 1 349 ? -10.203 -4.594 -8.391 1 95.06 349 ILE A O 1
ATOM 2839 N N . CYS A 1 350 ? -11.023 -6.48 -9.117 1 87.88 350 CYS A N 1
ATOM 2840 C CA . CYS A 1 350 ? -10.195 -6.469 -10.32 1 87.88 350 CYS A CA 1
ATOM 2841 C C . CYS A 1 350 ? -11.023 -6.75 -11.562 1 87.88 350 CYS A C 1
ATOM 2843 O O . CYS A 1 350 ? -12.156 -7.23 -11.461 1 87.88 350 CYS A O 1
ATOM 2845 N N . ASN A 1 351 ? -10.406 -6.332 -12.633 1 79.38 351 ASN A N 1
ATOM 2846 C CA . ASN A 1 351 ? -11.047 -6.676 -13.898 1 79.38 351 ASN A CA 1
ATOM 2847 C C . ASN A 1 351 ? -10.836 -8.148 -14.242 1 79.38 351 ASN A C 1
ATOM 2849 O O . ASN A 1 351 ? -9.711 -8.656 -14.188 1 79.38 351 ASN A O 1
ATOM 2853 N N . GLY A 1 352 ? -11.844 -8.875 -14.43 1 65.19 352 GLY A N 1
ATOM 2854 C CA . GLY A 1 352 ? -11.82 -10.305 -14.695 1 65.19 352 GLY A CA 1
ATOM 2855 C C . GLY A 1 352 ? -11.273 -10.648 -16.062 1 65.19 352 GLY A C 1
ATOM 2856 O O . GLY A 1 352 ? -10.898 -11.789 -16.328 1 65.19 352 GLY A O 1
ATOM 2857 N N . ARG A 1 353 ? -11.219 -9.656 -16.906 1 61.59 353 ARG A N 1
ATOM 2858 C CA . ARG A 1 353 ? -10.906 -9.992 -18.297 1 61.59 353 ARG A CA 1
ATOM 2859 C C . ARG A 1 353 ? -9.609 -9.328 -18.75 1 61.59 353 ARG A C 1
ATOM 2861 O O . ARG A 1 353 ? -9.016 -9.727 -19.75 1 61.59 353 ARG A O 1
ATOM 2868 N N . THR A 1 354 ? -9.227 -8.227 -18.031 1 56.56 354 THR A N 1
ATOM 2869 C CA . THR A 1 354 ? -8.047 -7.512 -18.5 1 56.56 354 THR A CA 1
ATOM 2870 C C . THR A 1 354 ? -7.172 -7.094 -17.328 1 56.56 354 THR A C 1
ATOM 2872 O O . THR A 1 354 ? -7.613 -7.133 -16.172 1 56.56 354 THR A O 1
ATOM 2875 N N . MET A 1 355 ? -5.773 -6.973 -17.703 1 49.94 355 MET A N 1
ATOM 2876 C CA . MET A 1 355 ? -4.871 -6.375 -16.719 1 49.94 355 MET A CA 1
ATOM 2877 C C . MET A 1 355 ? -5.199 -4.902 -16.5 1 49.94 355 MET A C 1
ATOM 2879 O O . MET A 1 355 ? -5.648 -4.219 -17.422 1 49.94 355 MET A O 1
ATOM 2883 N N . CYS A 1 356 ? -5.688 -4.477 -15.461 1 44.94 356 CYS A N 1
ATOM 2884 C CA . CYS A 1 356 ? -5.828 -3.033 -15.312 1 44.94 356 CYS A CA 1
ATOM 2885 C C . CYS A 1 356 ? -4.57 -2.312 -15.781 1 44.94 356 CYS A C 1
ATOM 2887 O O . CYS A 1 356 ? -3.465 -2.84 -15.648 1 44.94 356 CYS A O 1
ATOM 2889 N N . MET B 1 1 ? -65.875 -41.094 -21.047 1 23.83 1 MET B N 1
ATOM 2890 C CA . MET B 1 1 ? -64.625 -41.875 -21.172 1 23.83 1 MET B CA 1
ATOM 2891 C C . MET B 1 1 ? -63.844 -41.438 -22.375 1 23.83 1 MET B C 1
ATOM 2893 O O . MET B 1 1 ? -62.938 -42.156 -22.828 1 23.83 1 MET B O 1
ATOM 2897 N N . ASN B 1 2 ? -64.188 -40.344 -22.953 1 25.34 2 ASN B N 1
ATOM 2898 C CA . ASN B 1 2 ? -63.719 -39.875 -24.25 1 25.34 2 ASN B CA 1
ATOM 2899 C C . ASN B 1 2 ? -62.188 -39.75 -24.281 1 25.34 2 ASN B C 1
ATOM 2901 O O . ASN B 1 2 ? -61.594 -39.094 -23.406 1 25.34 2 ASN B O 1
ATOM 2905 N N . THR B 1 3 ? -61.594 -40.75 -24.891 1 25.64 3 THR B N 1
ATOM 2906 C CA . THR B 1 3 ? -60.188 -41.156 -25.109 1 25.64 3 THR B CA 1
ATOM 2907 C C . THR B 1 3 ? -59.469 -40.094 -25.922 1 25.64 3 THR B C 1
ATOM 2909 O O . THR B 1 3 ? -59.781 -39.875 -27.094 1 25.64 3 THR B O 1
ATOM 2912 N N . THR B 1 4 ? -59.344 -38.969 -25.344 1 24.83 4 THR B N 1
ATOM 2913 C CA . THR B 1 4 ? -58.75 -37.812 -26 1 24.83 4 THR B CA 1
ATOM 2914 C C . THR B 1 4 ? -57.469 -38.188 -26.734 1 24.83 4 THR B C 1
ATOM 2916 O O . THR B 1 4 ? -56.594 -38.844 -26.172 1 24.83 4 THR B O 1
ATOM 2919 N N . ARG B 1 5 ? -57.562 -38.156 -28.094 1 24.84 5 ARG B N 1
ATOM 2920 C CA . ARG B 1 5 ? -56.625 -38.438 -29.172 1 24.84 5 ARG B CA 1
ATOM 2921 C C . ARG B 1 5 ? -55.281 -37.75 -28.922 1 24.84 5 ARG B C 1
ATOM 2923 O O . ARG B 1 5 ? -55.25 -36.531 -28.75 1 24.84 5 ARG B O 1
ATOM 2930 N N . THR B 1 6 ? -54.25 -38.375 -28.312 1 23.39 6 THR B N 1
ATOM 2931 C CA . THR B 1 6 ? -52.906 -38 -27.922 1 23.39 6 THR B CA 1
ATOM 2932 C C . THR B 1 6 ? -52.094 -37.594 -29.141 1 23.39 6 THR B C 1
ATOM 2934 O O . THR B 1 6 ? -51.75 -38.406 -29.984 1 23.39 6 THR B O 1
ATOM 2937 N N . SER B 1 7 ? -52.625 -36.594 -29.906 1 26.7 7 SER B N 1
ATOM 2938 C CA . SER B 1 7 ? -51.875 -36.312 -31.125 1 26.7 7 SER B CA 1
ATOM 2939 C C . SER B 1 7 ? -50.375 -36.219 -30.844 1 26.7 7 SER B C 1
ATOM 2941 O O . SER B 1 7 ? -49.969 -35.562 -29.891 1 26.7 7 SER B O 1
ATOM 2943 N N . ARG B 1 8 ? -49.688 -37.156 -31.297 1 28.28 8 ARG B N 1
ATOM 2944 C CA . ARG B 1 8 ? -48.25 -37.406 -31.297 1 28.28 8 ARG B CA 1
ATOM 2945 C C . ARG B 1 8 ? -47.469 -36.219 -31.844 1 28.28 8 ARG B C 1
ATOM 2947 O O . ARG B 1 8 ? -47.688 -35.812 -32.969 1 28.28 8 ARG B O 1
ATOM 2954 N N . VAL B 1 9 ? -47.344 -35.219 -31.047 1 27.39 9 VAL B N 1
ATOM 2955 C CA . VAL B 1 9 ? -46.594 -34 -31.391 1 27.39 9 VAL B CA 1
ATOM 2956 C C . VAL B 1 9 ? -45.281 -34.375 -32.062 1 27.39 9 VAL B C 1
ATOM 2958 O O . VAL B 1 9 ? -44.594 -35.312 -31.641 1 27.39 9 VAL B O 1
ATOM 2961 N N . ASN B 1 10 ? -45.188 -34 -33.344 1 27.67 10 ASN B N 1
ATOM 2962 C CA . ASN B 1 10 ? -44.125 -34.125 -34.344 1 27.67 10 ASN B CA 1
ATOM 2963 C C . ASN B 1 10 ? -42.75 -33.844 -33.75 1 27.67 10 ASN B C 1
ATOM 2965 O O . ASN B 1 10 ? -42.625 -33.062 -32.812 1 27.67 10 ASN B O 1
ATOM 2969 N N . GLY B 1 11 ? -41.844 -34.812 -33.875 1 26.97 11 GLY B N 1
ATOM 2970 C CA . GLY B 1 11 ? -40.469 -35.031 -33.406 1 26.97 11 GLY B CA 1
ATOM 2971 C C . GLY B 1 11 ? -39.562 -33.844 -33.688 1 26.97 11 GLY B C 1
ATOM 2972 O O . GLY B 1 11 ? -39.938 -32.938 -34.438 1 26.97 11 GLY B O 1
ATOM 2973 N N . PRO B 1 12 ? -38.656 -33.625 -32.75 1 31.39 12 PRO B N 1
ATOM 2974 C CA . PRO B 1 12 ? -37.781 -32.438 -32.656 1 31.39 12 PRO B CA 1
ATOM 2975 C C . PRO B 1 12 ? -37.062 -32.125 -33.969 1 31.39 12 PRO B C 1
ATOM 2977 O O . PRO B 1 12 ? -36.812 -33.031 -34.781 1 31.39 12 PRO B O 1
ATOM 2980 N N . PRO B 1 13 ? -37.375 -30.969 -34.625 1 30.53 13 PRO B N 1
ATOM 2981 C CA . PRO B 1 13 ? -36.812 -30.719 -35.938 1 30.53 13 PRO B CA 1
ATOM 2982 C C . PRO B 1 13 ? -35.312 -31.016 -36.031 1 30.53 13 PRO B C 1
ATOM 2984 O O . PRO B 1 13 ? -34.625 -30.922 -35.031 1 30.53 13 PRO B O 1
ATOM 2987 N N . ARG B 1 14 ? -34.938 -31.875 -36.938 1 28.38 14 ARG B N 1
ATOM 2988 C CA . ARG B 1 14 ? -33.594 -32.312 -37.281 1 28.38 14 ARG B CA 1
ATOM 2989 C C . ARG B 1 14 ? -32.656 -31.141 -37.469 1 28.38 14 ARG B C 1
ATOM 2991 O O . ARG B 1 14 ? -32.969 -30.188 -38.188 1 28.38 14 ARG B O 1
ATOM 2998 N N . THR B 1 15 ? -31.844 -30.859 -36.5 1 27.7 15 THR B N 1
ATOM 2999 C CA . THR B 1 15 ? -30.797 -29.859 -36.562 1 27.7 15 THR B CA 1
ATOM 3000 C C . THR B 1 15 ? -30.031 -29.969 -37.875 1 27.7 15 THR B C 1
ATOM 3002 O O . THR B 1 15 ? -29.359 -30.969 -38.156 1 27.7 15 THR B O 1
ATOM 3005 N N . ARG B 1 16 ? -30.562 -29.453 -39 1 28.52 16 ARG B N 1
ATOM 3006 C CA . ARG B 1 16 ? -29.812 -29.438 -40.25 1 28.52 16 ARG B CA 1
ATOM 3007 C C . ARG B 1 16 ? -28.344 -29.094 -40.031 1 28.52 16 ARG B C 1
ATOM 3009 O O . ARG B 1 16 ? -28.047 -28.094 -39.375 1 28.52 16 ARG B O 1
ATOM 3016 N N . LYS B 1 17 ? -27.578 -30.062 -40.188 1 29.28 17 LYS B N 1
ATOM 3017 C CA . LYS B 1 17 ? -26.125 -30.016 -40.281 1 29.28 17 LYS B CA 1
ATOM 3018 C C . LYS B 1 17 ? -25.656 -28.844 -41.125 1 29.28 17 LYS B C 1
ATOM 3020 O O . LYS B 1 17 ? -25.984 -28.766 -42.312 1 29.28 17 LYS B O 1
ATOM 3025 N N . LEU B 1 18 ? -25.703 -27.609 -40.594 1 30.53 18 LEU B N 1
ATOM 3026 C CA . LEU B 1 18 ? -25.125 -26.453 -41.25 1 30.53 18 LEU B CA 1
ATOM 3027 C C . LEU B 1 18 ? -23.781 -26.797 -41.875 1 30.53 18 LEU B C 1
ATOM 3029 O O . LEU B 1 18 ? -22.719 -26.469 -41.344 1 30.53 18 LEU B O 1
ATOM 3033 N N . THR B 1 19 ? -23.547 -28.094 -42.312 1 28.52 19 THR B N 1
ATOM 3034 C CA . THR B 1 19 ? -22.266 -28.531 -42.875 1 28.52 19 THR B CA 1
ATOM 3035 C C . THR B 1 19 ? -21.906 -27.703 -44.094 1 28.52 19 THR B C 1
ATOM 3037 O O . THR B 1 19 ? -20.75 -27.344 -44.281 1 28.52 19 THR B O 1
ATOM 3040 N N . SER B 1 20 ? -22.812 -27.797 -45.188 1 30.41 20 SER B N 1
ATOM 3041 C CA . SER B 1 20 ? -22.375 -27.75 -46.594 1 30.41 20 SER B CA 1
ATOM 3042 C C . SER B 1 20 ? -22.109 -26.328 -47.031 1 30.41 20 SER B C 1
ATOM 3044 O O . SER B 1 20 ? -21.359 -26.094 -48 1 30.41 20 SER B O 1
ATOM 3046 N N . TYR B 1 21 ? -23.062 -25.469 -46.594 1 30.67 21 TYR B N 1
ATOM 3047 C CA . TYR B 1 21 ? -23.031 -24.188 -47.312 1 30.67 21 TYR B CA 1
ATOM 3048 C C . TYR B 1 21 ? -21.734 -23.453 -47.062 1 30.67 21 TYR B C 1
ATOM 3050 O O . TYR B 1 21 ? -21.406 -22.484 -47.75 1 30.67 21 TYR B O 1
ATOM 3058 N N . TRP B 1 22 ? -21.141 -23.656 -45.906 1 31.64 22 TRP B N 1
ATOM 3059 C CA . TRP B 1 22 ? -19.906 -22.906 -45.656 1 31.64 22 TRP B CA 1
ATOM 3060 C C . TRP B 1 22 ? -18.797 -23.359 -46.594 1 31.64 22 TRP B C 1
ATOM 3062 O O . TRP B 1 22 ? -17.672 -22.859 -46.531 1 31.64 22 TRP B O 1
ATOM 3072 N N . LYS B 1 23 ? -19 -24.531 -47.281 1 34.94 23 LYS B N 1
ATOM 3073 C CA . LYS B 1 23 ? -17.969 -24.938 -48.219 1 34.94 23 LYS B CA 1
ATOM 3074 C C . LYS B 1 23 ? -17.922 -24 -49.406 1 34.94 23 LYS B C 1
ATOM 3076 O O . LYS B 1 23 ? -16.844 -23.766 -49.969 1 34.94 23 LYS B O 1
ATOM 3081 N N . SER B 1 24 ? -19.047 -23.703 -49.969 1 35.16 24 SER B N 1
ATOM 3082 C CA . SER B 1 24 ? -19.016 -23.172 -51.344 1 35.16 24 SER B CA 1
ATOM 3083 C C . SER B 1 24 ? -18.562 -21.719 -51.344 1 35.16 24 SER B C 1
ATOM 3085 O O . SER B 1 24 ? -17.844 -21.281 -52.25 1 35.16 24 SER B O 1
ATOM 3087 N N . ALA B 1 25 ? -19.344 -20.938 -50.719 1 33.66 25 ALA B N 1
ATOM 3088 C CA . ALA B 1 25 ? -19.047 -19.531 -50.969 1 33.66 25 ALA B CA 1
ATOM 3089 C C . ALA B 1 25 ? -17.766 -19.094 -50.25 1 33.66 25 ALA B C 1
ATOM 3091 O O . ALA B 1 25 ? -17.828 -18.375 -49.25 1 33.66 25 ALA B O 1
ATOM 3092 N N . GLN B 1 26 ? -16.906 -20.031 -49.844 1 34.69 26 GLN B N 1
ATOM 3093 C CA . GLN B 1 26 ? -15.625 -19.469 -49.438 1 34.69 26 GLN B CA 1
ATOM 3094 C C . GLN B 1 26 ? -15.07 -18.531 -50.531 1 34.69 26 GLN B C 1
ATOM 3096 O O . GLN B 1 26 ? -14.867 -18.953 -51.656 1 34.69 26 GLN B O 1
ATOM 3101 N N . PRO B 1 27 ? -15.461 -17.266 -50.656 1 36.5 27 PRO B N 1
ATOM 3102 C CA . PRO B 1 27 ? -14.68 -16.562 -51.656 1 36.5 27 PRO B CA 1
ATOM 3103 C C . PRO B 1 27 ? -13.312 -17.203 -51.906 1 36.5 27 PRO B C 1
ATOM 3105 O O . PRO B 1 27 ? -12.75 -17.844 -51.031 1 36.5 27 PRO B O 1
ATOM 3108 N N . ASN B 1 28 ? -13.07 -17.891 -53.031 1 34.91 28 ASN B N 1
ATOM 3109 C CA . ASN B 1 28 ? -11.695 -18.109 -53.469 1 34.91 28 ASN B CA 1
ATOM 3110 C C . ASN B 1 28 ? -10.742 -17.078 -52.875 1 34.91 28 ASN B C 1
ATOM 3112 O O . ASN B 1 28 ? -10.539 -16.016 -53.469 1 34.91 28 ASN B O 1
ATOM 3116 N N . LEU B 1 29 ? -10.836 -16.656 -51.688 1 37.47 29 LEU B N 1
ATOM 3117 C CA . LEU B 1 29 ? -9.648 -15.953 -51.25 1 37.47 29 LEU B CA 1
ATOM 3118 C C . LEU B 1 29 ? -8.383 -16.562 -51.844 1 37.47 29 LEU B C 1
ATOM 3120 O O . LEU B 1 29 ? -7.934 -17.625 -51.406 1 37.47 29 LEU B O 1
ATOM 3124 N N . SER B 1 30 ? -8.242 -16.828 -53.125 1 37.19 30 SER B N 1
ATOM 3125 C CA . SER B 1 30 ? -6.973 -17.047 -53.812 1 37.19 30 SER B CA 1
ATOM 3126 C C . SER B 1 30 ? -5.797 -16.609 -52.938 1 37.19 30 SER B C 1
ATOM 3128 O O . SER B 1 30 ? -5.949 -15.781 -52.031 1 37.19 30 SER B O 1
ATOM 3130 N N . ASP B 1 31 ? -4.703 -17.375 -52.906 1 42.41 31 ASP B N 1
ATOM 3131 C CA . ASP B 1 31 ? -3.424 -17.281 -52.219 1 42.41 31 ASP B CA 1
ATOM 3132 C C . ASP B 1 31 ? -3.02 -15.812 -52 1 42.41 31 ASP B C 1
ATOM 3134 O O . ASP B 1 31 ? -1.923 -15.531 -51.531 1 42.41 31 ASP B O 1
ATOM 3138 N N . LYS B 1 32 ? -3.463 -14.953 -52.938 1 50.78 32 LYS B N 1
ATOM 3139 C CA . LYS B 1 32 ? -2.83 -13.641 -53.031 1 50.78 32 LYS B CA 1
ATOM 3140 C C . LYS B 1 32 ? -3.166 -12.766 -51.844 1 50.78 32 LYS B C 1
ATOM 3142 O O . LYS B 1 32 ? -4.102 -11.969 -51.875 1 50.78 32 LYS B O 1
ATOM 3147 N N . GLY B 1 33 ? -3.334 -13.289 -50.688 1 56.62 33 GLY B N 1
ATOM 3148 C CA . GLY B 1 33 ? -3.711 -12.891 -49.312 1 56.62 33 GLY B CA 1
ATOM 3149 C C . GLY B 1 33 ? -3.082 -11.586 -48.875 1 56.62 33 GLY B C 1
ATOM 3150 O O . GLY B 1 33 ? -2.27 -11.008 -49.625 1 56.62 33 GLY B O 1
ATOM 3151 N N . LEU B 1 34 ? -3.975 -10.898 -47.969 1 72.19 34 LEU B N 1
ATOM 3152 C CA . LEU B 1 34 ? -3.371 -9.695 -47.375 1 72.19 34 LEU B CA 1
ATOM 3153 C C . LEU B 1 34 ? -1.908 -9.938 -47.031 1 72.19 34 LEU B C 1
ATOM 3155 O O . LEU B 1 34 ? -1.536 -11.047 -46.625 1 72.19 34 LEU B O 1
ATOM 3159 N N . PRO B 1 35 ? -1.083 -8.961 -47.656 1 80.56 35 PRO B N 1
ATOM 3160 C CA . PRO B 1 35 ? 0.29 -9.07 -47.156 1 80.56 35 PRO B CA 1
ATOM 3161 C C . PRO B 1 35 ? 0.352 -9.414 -45.656 1 80.56 35 PRO B C 1
ATOM 3163 O O . PRO B 1 35 ? -0.505 -8.984 -44.875 1 80.56 35 PRO B O 1
ATOM 3166 N N . PRO B 1 36 ? 1.297 -10.414 -45.406 1 84 36 PRO B N 1
ATOM 3167 C CA . PRO B 1 36 ? 1.428 -10.844 -44.031 1 84 36 PRO B CA 1
ATOM 3168 C C . PRO B 1 36 ? 1.444 -9.664 -43.031 1 84 36 PRO B C 1
ATOM 3170 O O . PRO B 1 36 ? 0.924 -9.781 -41.938 1 84 36 PRO B O 1
ATOM 3173 N N . GLU B 1 37 ? 1.965 -8.586 -43.562 1 85.81 37 GLU B N 1
ATOM 3174 C CA . GLU B 1 37 ? 2.061 -7.414 -42.688 1 85.81 37 GLU B CA 1
ATOM 3175 C C . GLU B 1 37 ? 0.68 -6.863 -42.375 1 85.81 37 GLU B C 1
ATOM 3177 O O . GLU B 1 37 ? 0.448 -6.402 -41.25 1 85.81 37 GLU B O 1
ATOM 3182 N N . VAL B 1 38 ? -0.084 -6.938 -43.281 1 86.44 38 VAL B N 1
ATOM 3183 C CA . VAL B 1 38 ? -1.437 -6.426 -43.062 1 86.44 38 VAL B CA 1
ATOM 3184 C C . VAL B 1 38 ? -2.227 -7.383 -42.188 1 86.44 38 VAL B C 1
ATOM 3186 O O . VAL B 1 38 ? -2.973 -6.949 -41.312 1 86.44 38 VAL B O 1
ATOM 3189 N N . VAL B 1 39 ? -2.123 -8.617 -42.438 1 85.5 39 VAL B N 1
ATOM 3190 C CA . VAL B 1 39 ? -2.797 -9.625 -41.625 1 85.5 39 VAL B CA 1
ATOM 3191 C C . VAL B 1 39 ? -2.381 -9.469 -40.156 1 85.5 39 VAL B C 1
ATOM 3193 O O . VAL B 1 39 ? -3.225 -9.492 -39.25 1 85.5 39 VAL B O 1
ATOM 3196 N N . LEU B 1 40 ? -1.116 -9.297 -40.031 1 87.56 40 LEU B N 1
ATOM 3197 C CA . LEU B 1 40 ? -0.599 -9.094 -38.688 1 87.56 40 LEU B CA 1
ATOM 3198 C C . LEU B 1 40 ? -1.243 -7.875 -38.031 1 87.56 40 LEU B C 1
ATOM 3200 O O . LEU B 1 40 ? -1.645 -7.93 -36.844 1 87.56 40 LEU B O 1
ATOM 3204 N N . GLN B 1 41 ? -1.296 -6.891 -38.812 1 86.69 41 GLN B N 1
ATOM 3205 C CA . GLN B 1 41 ? -1.909 -5.672 -38.281 1 86.69 41 GLN B CA 1
ATOM 3206 C C . GLN B 1 41 ? -3.35 -5.926 -37.844 1 86.69 41 GLN B C 1
ATOM 3208 O O . GLN B 1 41 ? -3.783 -5.434 -36.812 1 86.69 41 GLN B O 1
ATOM 3213 N N . ILE B 1 42 ? -4.023 -6.652 -38.656 1 86.19 42 ILE B N 1
ATOM 3214 C CA . ILE B 1 42 ? -5.402 -6.988 -38.312 1 86.19 42 ILE B CA 1
ATOM 3215 C C . ILE B 1 42 ? -5.434 -7.758 -36.969 1 86.19 42 ILE B C 1
ATOM 3217 O O . ILE B 1 42 ? -6.273 -7.484 -36.125 1 86.19 42 ILE B O 1
ATOM 3221 N N . PHE B 1 43 ? -4.516 -8.672 -36.812 1 86.56 43 PHE B N 1
ATOM 3222 C CA . PHE B 1 43 ? -4.492 -9.531 -35.625 1 86.56 43 PHE B CA 1
ATOM 3223 C C . PHE B 1 43 ? -4.234 -8.703 -34.375 1 86.56 43 PHE B C 1
ATOM 3225 O O . PHE B 1 43 ? -4.672 -9.078 -33.281 1 86.56 43 PHE B O 1
ATOM 3232 N N . THR B 1 44 ? -3.564 -7.574 -34.531 1 85.19 44 THR B N 1
ATOM 3233 C CA . THR B 1 44 ? -3.248 -6.758 -33.344 1 85.19 44 THR B CA 1
ATOM 3234 C C . THR B 1 44 ? -4.516 -6.141 -32.75 1 85.19 44 THR B C 1
ATOM 3236 O O . THR B 1 44 ? -4.527 -5.727 -31.594 1 85.19 44 THR B O 1
ATOM 3239 N N . PHE B 1 45 ? -5.57 -6.242 -33.625 1 81.94 45 PHE B N 1
ATOM 3240 C CA . PHE B 1 45 ? -6.816 -5.641 -33.156 1 81.94 45 PHE B CA 1
ATOM 3241 C C . PHE B 1 45 ? -7.742 -6.695 -32.562 1 81.94 45 PHE B C 1
ATOM 3243 O O . PHE B 1 45 ? -8.781 -6.363 -32 1 81.94 45 PHE B O 1
ATOM 3250 N N . LEU B 1 46 ? -7.355 -7.891 -32.75 1 79 46 LEU B N 1
ATOM 3251 C CA . LEU B 1 46 ? -8.211 -8.977 -32.281 1 79 46 LEU B CA 1
ATOM 3252 C C . LEU B 1 46 ? -7.871 -9.359 -30.859 1 79 46 LEU B C 1
ATOM 3254 O O . LEU B 1 46 ? -6.738 -9.172 -30.406 1 79 46 LEU B O 1
ATOM 3258 N N . ASP B 1 47 ? -8.953 -9.781 -30.156 1 74.25 47 ASP B N 1
ATOM 3259 C CA . ASP B 1 47 ? -8.664 -10.367 -28.859 1 74.25 47 ASP B CA 1
ATOM 3260 C C . ASP B 1 47 ? -8.023 -11.742 -29 1 74.25 47 ASP B C 1
ATOM 3262 O O . ASP B 1 47 ? -7.992 -12.305 -30.094 1 74.25 47 ASP B O 1
ATOM 3266 N N . ARG B 1 48 ? -7.508 -12.234 -27.969 1 75.94 48 ARG B N 1
ATOM 3267 C CA . ARG B 1 48 ? -6.691 -13.438 -28.047 1 75.94 48 ARG B CA 1
ATOM 3268 C C . ARG B 1 48 ? -7.527 -14.641 -28.484 1 75.94 48 ARG B C 1
ATOM 3270 O O . ARG B 1 48 ? -7.059 -15.484 -29.25 1 75.94 48 ARG B O 1
ATOM 3277 N N . VAL B 1 49 ? -8.75 -14.617 -28.047 1 71.38 49 VAL B N 1
ATOM 3278 C CA . VAL B 1 49 ? -9.609 -15.727 -28.422 1 71.38 49 VAL B CA 1
ATOM 3279 C C . VAL B 1 49 ? -9.789 -15.758 -29.938 1 71.38 49 VAL B C 1
ATOM 3281 O O . VAL B 1 49 ? -9.703 -16.812 -30.562 1 71.38 49 VAL B O 1
ATOM 3284 N N . ASP B 1 50 ? -9.969 -14.617 -30.469 1 77 50 ASP B N 1
ATOM 3285 C CA . ASP B 1 50 ? -10.133 -14.508 -31.922 1 77 50 ASP B CA 1
ATOM 3286 C C . ASP B 1 50 ? -8.836 -14.852 -32.656 1 77 50 ASP B C 1
ATOM 3288 O O . ASP B 1 50 ? -8.859 -15.508 -33.688 1 77 50 ASP B O 1
ATOM 3292 N N . ILE B 1 51 ? -7.816 -14.43 -32 1 82.31 51 ILE B N 1
ATOM 3293 C CA . ILE B 1 51 ? -6.52 -14.75 -32.594 1 82.31 51 ILE B CA 1
ATOM 3294 C C . ILE B 1 51 ? -6.32 -16.266 -32.625 1 82.31 51 ILE B C 1
ATOM 3296 O O . ILE B 1 51 ? -5.887 -16.812 -33.625 1 82.31 51 ILE B O 1
ATOM 3300 N N . ASP B 1 52 ? -6.738 -16.844 -31.609 1 77.69 52 ASP B N 1
ATOM 3301 C CA . ASP B 1 52 ? -6.574 -18.297 -31.516 1 77.69 52 ASP B CA 1
ATOM 3302 C C . ASP B 1 52 ? -7.484 -19.016 -32.531 1 77.69 52 ASP B C 1
ATOM 3304 O O . ASP B 1 52 ? -7.098 -20.031 -33.094 1 77.69 52 ASP B O 1
ATOM 3308 N N . ASN B 1 53 ? -8.562 -18.438 -32.688 1 80.19 53 ASN B N 1
ATOM 3309 C CA . ASN B 1 53 ? -9.453 -18.984 -33.688 1 80.19 53 ASN B CA 1
ATOM 3310 C C . ASN B 1 53 ? -8.875 -18.812 -35.094 1 80.19 53 ASN B C 1
ATOM 3312 O O . ASN B 1 53 ? -9 -19.703 -35.938 1 80.19 53 ASN B O 1
ATOM 3316 N N . CYS B 1 54 ? -8.305 -17.719 -35.281 1 84.06 54 CYS B N 1
ATOM 3317 C CA . CYS B 1 54 ? -7.699 -17.422 -36.562 1 84.06 54 CYS B CA 1
ATOM 3318 C C . CYS B 1 54 ? -6.578 -18.406 -36.875 1 84.06 54 CYS B C 1
ATOM 3320 O O . CYS B 1 54 ? -6.332 -18.719 -38.062 1 84.06 54 CYS B O 1
ATOM 3322 N N . ARG B 1 55 ? -5.984 -18.859 -35.812 1 82.94 55 ARG B N 1
ATOM 3323 C CA . ARG B 1 55 ? -4.91 -19.844 -35.969 1 82.94 55 ARG B CA 1
ATOM 3324 C C . ARG B 1 55 ? -5.422 -21.094 -36.656 1 82.94 55 ARG B C 1
ATOM 3326 O O . ARG B 1 55 ? -4.656 -21.812 -37.312 1 82.94 55 ARG B O 1
ATOM 3333 N N . LEU B 1 56 ? -6.691 -21.328 -36.5 1 81.75 56 LEU B N 1
ATOM 3334 C CA . LEU B 1 56 ? -7.281 -22.578 -36.969 1 81.75 56 LEU B CA 1
ATOM 3335 C C . LEU B 1 56 ? -7.797 -22.422 -38.406 1 81.75 56 LEU B C 1
ATOM 3337 O O . LEU B 1 56 ? -8.281 -23.391 -39 1 81.75 56 LEU B O 1
ATOM 3341 N N . VAL B 1 57 ? -7.754 -21.328 -38.906 1 82.38 57 VAL B N 1
ATOM 3342 C CA . VAL B 1 57 ? -8.359 -21.062 -40.188 1 82.38 57 VAL B CA 1
ATOM 3343 C C . VAL B 1 57 ? -7.445 -21.578 -41.312 1 82.38 57 VAL B C 1
ATOM 3345 O O . VAL B 1 57 ? -7.895 -22.281 -42.219 1 82.38 57 VAL B O 1
ATOM 3348 N N . ASN B 1 58 ? -6.156 -21.172 -41.281 1 85.31 58 ASN B N 1
ATOM 3349 C CA . ASN B 1 58 ? -5.207 -21.641 -42.281 1 85.31 58 ASN B CA 1
ATOM 3350 C C . ASN B 1 58 ? -3.77 -21.562 -41.781 1 85.31 58 ASN B C 1
ATOM 3352 O O . ASN B 1 58 ? -3.502 -20.938 -40.75 1 85.31 58 ASN B O 1
ATOM 3356 N N . HIS B 1 59 ? -2.982 -22.25 -42.469 1 87.31 59 HIS B N 1
ATOM 3357 C CA . HIS B 1 59 ? -1.592 -22.391 -42.062 1 87.31 59 HIS B CA 1
ATOM 3358 C C . HIS B 1 59 ? -0.863 -21.062 -42.094 1 87.31 59 HIS B C 1
ATOM 3360 O O . HIS B 1 59 ? 0.033 -20.812 -41.312 1 87.31 59 HIS B O 1
ATOM 3366 N N . ARG B 1 60 ? -1.145 -20.297 -43.031 1 84.56 60 ARG B N 1
ATOM 3367 C CA . ARG B 1 60 ? -0.516 -18.984 -43.156 1 84.56 60 ARG B CA 1
ATOM 3368 C C . ARG B 1 60 ? -0.778 -18.141 -41.906 1 84.56 60 ARG B C 1
ATOM 3370 O O . ARG B 1 60 ? 0.146 -17.562 -41.344 1 84.56 60 ARG B O 1
ATOM 3377 N N . TRP B 1 61 ? -2.004 -18.078 -41.531 1 87.06 61 TRP B N 1
ATOM 3378 C CA . TRP B 1 61 ? -2.379 -17.328 -40.344 1 87.06 61 TRP B CA 1
ATOM 3379 C C . TRP B 1 61 ? -1.716 -17.906 -39.094 1 87.06 61 TRP B C 1
ATOM 3381 O O . TRP B 1 61 ? -1.211 -17.172 -38.25 1 87.06 61 TRP B O 1
ATOM 3391 N N . LEU B 1 62 ? -1.757 -19.172 -39.062 1 87.31 62 LEU B N 1
ATOM 3392 C CA . LEU B 1 62 ? -1.082 -19.844 -37.938 1 87.31 62 LEU B CA 1
ATOM 3393 C C . LEU B 1 62 ? 0.374 -19.391 -37.844 1 87.31 62 LEU B C 1
ATOM 3395 O O . LEU B 1 62 ? 0.844 -19.031 -36.75 1 87.31 62 LEU B O 1
ATOM 3399 N N . ASN B 1 63 ? 0.989 -19.406 -38.969 1 86.44 63 ASN B N 1
ATOM 3400 C CA . ASN B 1 63 ? 2.396 -19.031 -39 1 86.44 63 ASN B CA 1
ATOM 3401 C C . ASN B 1 63 ? 2.598 -17.578 -38.594 1 86.44 63 ASN B C 1
ATOM 3403 O O . ASN B 1 63 ? 3.521 -17.25 -37.844 1 86.44 63 ASN B O 1
ATOM 3407 N N . ILE B 1 64 ? 1.808 -16.719 -39.094 1 86.19 64 ILE B N 1
ATOM 3408 C CA . ILE B 1 64 ? 1.906 -15.297 -38.781 1 86.19 64 ILE B CA 1
ATOM 3409 C C . ILE B 1 64 ? 1.702 -15.078 -37.281 1 86.19 64 ILE B C 1
ATOM 3411 O O . ILE B 1 64 ? 2.445 -14.32 -36.656 1 86.19 64 ILE B O 1
ATOM 3415 N N . ILE B 1 65 ? 0.775 -15.734 -36.719 1 85.25 65 ILE B N 1
ATOM 3416 C CA . ILE B 1 65 ? 0.442 -15.578 -35.281 1 85.25 65 ILE B CA 1
ATOM 3417 C C . ILE B 1 65 ? 1.57 -16.141 -34.438 1 85.25 65 ILE B C 1
ATOM 3419 O O . ILE B 1 65 ? 2.018 -15.5 -33.5 1 85.25 65 ILE B O 1
ATOM 3423 N N . ASP B 1 66 ? 2.084 -17.266 -34.875 1 80.38 66 ASP B N 1
ATOM 3424 C CA . ASP B 1 66 ? 3.129 -17.906 -34.062 1 80.38 66 ASP B CA 1
ATOM 3425 C C . ASP B 1 66 ? 4.426 -17.109 -34.125 1 80.38 66 ASP B C 1
ATOM 3427 O O . ASP B 1 66 ? 5.148 -17.016 -33.125 1 80.38 66 ASP B O 1
ATOM 3431 N N . LYS B 1 67 ? 4.609 -16.5 -35.25 1 80.62 67 LYS B N 1
ATOM 3432 C CA . LYS B 1 67 ? 5.852 -15.75 -35.438 1 80.62 67 LYS B CA 1
ATOM 3433 C C . LYS B 1 67 ? 5.773 -14.391 -34.75 1 80.62 67 LYS B C 1
ATOM 3435 O O . LYS B 1 67 ? 6.801 -13.781 -34.438 1 80.62 67 LYS B O 1
ATOM 3440 N N . ASN B 1 68 ? 4.562 -13.969 -34.531 1 82.12 68 ASN B N 1
ATOM 3441 C CA . ASN B 1 68 ? 4.414 -12.609 -34.031 1 82.12 68 ASN B CA 1
ATOM 3442 C C . ASN B 1 68 ? 3.66 -12.57 -32.719 1 82.12 68 ASN B C 1
ATOM 3444 O O . ASN B 1 68 ? 2.902 -11.641 -32.469 1 82.12 68 ASN B O 1
ATOM 3448 N N . THR B 1 69 ? 3.844 -13.609 -31.922 1 76.06 69 THR B N 1
ATOM 3449 C CA . THR B 1 69 ? 3.119 -13.734 -30.656 1 76.06 69 THR B CA 1
ATOM 3450 C C . THR B 1 69 ? 3.406 -12.539 -29.75 1 76.06 69 THR B C 1
ATOM 3452 O O . THR B 1 69 ? 2.525 -12.086 -29.016 1 76.06 69 THR B O 1
ATOM 3455 N N . HIS B 1 70 ? 4.574 -12.023 -29.938 1 73.88 70 HIS B N 1
ATOM 3456 C CA . HIS B 1 70 ? 5 -10.945 -29.062 1 73.88 70 HIS B CA 1
ATOM 3457 C C . HIS B 1 70 ? 4.266 -9.648 -29.391 1 73.88 70 HIS B C 1
ATOM 3459 O O . HIS B 1 70 ? 4.223 -8.727 -28.578 1 73.88 70 HIS B O 1
ATOM 3465 N N . LEU B 1 71 ? 3.676 -9.602 -30.594 1 78.12 71 LEU B N 1
ATOM 3466 C CA . LEU B 1 71 ? 2.973 -8.398 -31.031 1 78.12 71 LEU B CA 1
ATOM 3467 C C . LEU B 1 71 ? 1.471 -8.531 -30.797 1 78.12 71 LEU B C 1
ATOM 3469 O O . LEU B 1 71 ? 0.727 -7.559 -30.938 1 78.12 71 LEU B O 1
ATOM 3473 N N . LEU B 1 72 ? 1.162 -9.742 -30.5 1 79.38 72 LEU B N 1
ATOM 3474 C CA . LEU B 1 72 ? -0.272 -10 -30.422 1 79.38 72 LEU B CA 1
ATOM 3475 C C . LEU B 1 72 ? -0.752 -9.992 -28.969 1 79.38 72 LEU B C 1
ATOM 3477 O O . LEU B 1 72 ? 0.043 -10.172 -28.047 1 79.38 72 LEU B O 1
ATOM 3481 N N . ARG B 1 73 ? -2.014 -9.789 -28.906 1 77.25 73 ARG B N 1
ATOM 3482 C CA . ARG B 1 73 ? -2.617 -9.766 -27.578 1 77.25 73 ARG B CA 1
ATOM 3483 C C . ARG B 1 73 ? -2.447 -11.117 -26.875 1 77.25 73 ARG B C 1
ATOM 3485 O O . ARG B 1 73 ? -2.592 -12.164 -27.5 1 77.25 73 ARG B O 1
ATOM 3492 N N . GLN B 1 74 ? -2.133 -11.125 -25.656 1 79.69 74 GLN B N 1
ATOM 3493 C CA . GLN B 1 74 ? -1.929 -12.328 -24.859 1 79.69 74 GLN B CA 1
ATOM 3494 C C . GLN B 1 74 ? -3.24 -12.805 -24.234 1 79.69 74 GLN B C 1
ATOM 3496 O O . GLN B 1 74 ? -4.172 -12.016 -24.062 1 79.69 74 GLN B O 1
ATOM 3501 N N . ARG B 1 75 ? -3.236 -14.109 -24.125 1 81.69 75 ARG B N 1
ATOM 3502 C CA . ARG B 1 75 ? -4.34 -14.68 -23.359 1 81.69 75 ARG B CA 1
ATOM 3503 C C . ARG B 1 75 ? -4.262 -14.273 -21.891 1 81.69 75 ARG B C 1
ATOM 3505 O O . ARG B 1 75 ? -3.18 -14.273 -21.297 1 81.69 75 ARG B O 1
ATOM 3512 N N . PHE B 1 76 ? -5.488 -13.945 -21.516 1 84.62 76 PHE B N 1
ATOM 3513 C CA . PHE B 1 76 ? -5.516 -13.5 -20.141 1 84.62 76 PHE B CA 1
ATOM 3514 C C . PHE B 1 76 ? -5.965 -14.625 -19.203 1 84.62 76 PHE B C 1
ATOM 3516 O O . PHE B 1 76 ? -6.996 -15.258 -19.453 1 84.62 76 PHE B O 1
ATOM 3523 N N . ILE B 1 77 ? -5.102 -14.93 -18.25 1 90 77 ILE B N 1
ATOM 3524 C CA . ILE B 1 77 ? -5.449 -15.844 -17.172 1 90 77 ILE B CA 1
ATOM 3525 C C . ILE B 1 77 ? -5.488 -15.078 -15.844 1 90 77 ILE B C 1
ATOM 3527 O O . ILE B 1 77 ? -4.488 -14.484 -15.43 1 90 77 ILE B O 1
ATOM 3531 N N . ARG B 1 78 ? -6.617 -15.117 -15.25 1 88.69 78 ARG B N 1
ATOM 3532 C CA . ARG B 1 78 ? -6.77 -14.328 -14.031 1 88.69 78 ARG B CA 1
ATOM 3533 C C . ARG B 1 78 ? -5.895 -14.883 -12.914 1 88.69 78 ARG B C 1
ATOM 3535 O O . ARG B 1 78 ? -5.215 -14.125 -12.211 1 88.69 78 ARG B O 1
ATOM 3542 N N . MET B 1 79 ? -5.961 -16.297 -12.867 1 92.56 79 MET B N 1
ATOM 3543 C CA . MET B 1 79 ? -5.27 -16.859 -11.719 1 92.56 79 MET B CA 1
ATOM 3544 C C . MET B 1 79 ? -4.758 -18.266 -12.031 1 92.56 79 MET B C 1
ATOM 3546 O O . MET B 1 79 ? -5.496 -19.094 -12.578 1 92.56 79 MET B O 1
ATOM 3550 N N . LEU B 1 80 ? -3.512 -18.484 -11.812 1 95.5 80 LEU B N 1
ATOM 3551 C CA . LEU B 1 80 ? -2.914 -19.812 -11.75 1 95.5 80 LEU B CA 1
ATOM 3552 C C . LEU B 1 80 ? -2.602 -20.188 -10.305 1 95.5 80 LEU B C 1
ATOM 3554 O O . LEU B 1 80 ? -1.862 -19.484 -9.617 1 95.5 80 LEU B O 1
ATOM 3558 N N . LYS B 1 81 ? -3.133 -21.328 -9.852 1 96.12 81 LYS B N 1
ATOM 3559 C CA . LYS B 1 81 ? -2.998 -21.734 -8.453 1 96.12 81 LYS B CA 1
ATOM 3560 C C . LYS B 1 81 ? -2.32 -23.094 -8.336 1 96.12 81 LYS B C 1
ATOM 3562 O O . LYS B 1 81 ? -2.668 -24.031 -9.055 1 96.12 81 LYS B O 1
ATOM 3567 N N . VAL B 1 82 ? -1.376 -23.156 -7.527 1 96.06 82 VAL B N 1
ATOM 3568 C CA . VAL B 1 82 ? -0.788 -24.406 -7.055 1 96.06 82 VAL B CA 1
ATOM 3569 C C . VAL B 1 82 ? -0.917 -24.5 -5.535 1 96.06 82 VAL B C 1
ATOM 3571 O O . VAL B 1 82 ? -0.157 -23.859 -4.805 1 96.06 82 VAL B O 1
ATOM 3574 N N . VAL B 1 83 ? -1.85 -25.328 -5.07 1 95.88 83 VAL B N 1
ATOM 3575 C CA . VAL B 1 83 ? -2.238 -25.266 -3.664 1 95.88 83 VAL B CA 1
ATOM 3576 C C . VAL B 1 83 ? -2.191 -26.656 -3.049 1 95.88 83 VAL B C 1
ATOM 3578 O O . VAL B 1 83 ? -2.715 -27.609 -3.623 1 95.88 83 VAL B O 1
ATOM 3581 N N . ASP B 1 84 ? -1.502 -26.75 -1.983 1 94.38 84 ASP B N 1
ATOM 3582 C CA . ASP B 1 84 ? -1.598 -27.953 -1.157 1 94.38 84 ASP B CA 1
ATOM 3583 C C . ASP B 1 84 ? -2.756 -27.844 -0.169 1 94.38 84 ASP B C 1
ATOM 3585 O O . ASP B 1 84 ? -2.678 -27.094 0.811 1 94.38 84 ASP B O 1
ATOM 3589 N N . ASN B 1 85 ? -3.758 -28.547 -0.432 1 86.5 85 ASN B N 1
ATOM 3590 C CA . ASN B 1 85 ? -4.984 -28.484 0.356 1 86.5 85 ASN B CA 1
ATOM 3591 C C . ASN B 1 85 ? -4.883 -29.344 1.617 1 86.5 85 ASN B C 1
ATOM 3593 O O . ASN B 1 85 ? -5.879 -29.547 2.311 1 86.5 85 ASN B O 1
ATOM 3597 N N . GLY B 1 86 ? -3.82 -29.828 1.769 1 81.12 86 GLY B N 1
ATOM 3598 C CA . GLY B 1 86 ? -3.674 -30.734 2.891 1 81.12 86 GLY B CA 1
ATOM 3599 C C . GLY B 1 86 ? -3.947 -32.188 2.521 1 81.12 86 GLY B C 1
ATOM 3600 O O . GLY B 1 86 ? -4.355 -32.469 1.396 1 81.12 86 GLY B O 1
ATOM 3601 N N . ASN B 1 87 ? -3.713 -33.125 3.285 1 82.25 87 ASN B N 1
ATOM 3602 C CA . ASN B 1 87 ? -3.973 -34.562 3.135 1 82.25 87 ASN B CA 1
ATOM 3603 C C . ASN B 1 87 ? -3.279 -35.125 1.899 1 82.25 87 ASN B C 1
ATOM 3605 O O . ASN B 1 87 ? -3.887 -35.875 1.131 1 82.25 87 ASN B O 1
ATOM 3609 N N . ASN B 1 88 ? -2.195 -34.625 1.53 1 83.38 88 ASN B N 1
ATOM 3610 C CA . ASN B 1 88 ? -1.322 -35.094 0.456 1 83.38 88 ASN B CA 1
ATOM 3611 C C . ASN B 1 88 ? -1.924 -34.781 -0.917 1 83.38 88 ASN B C 1
ATOM 3613 O O . ASN B 1 88 ? -1.679 -35.531 -1.874 1 83.38 88 ASN B O 1
ATOM 3617 N N . MET B 1 89 ? -2.814 -33.844 -0.93 1 90 89 MET B N 1
ATOM 3618 C CA . MET B 1 89 ? -3.438 -33.469 -2.199 1 90 89 MET B CA 1
ATOM 3619 C C . MET B 1 89 ? -3.008 -32.062 -2.635 1 90 89 MET B C 1
ATOM 3621 O O . MET B 1 89 ? -3.17 -31.109 -1.885 1 90 89 MET B O 1
ATOM 3625 N N . ILE B 1 90 ? -2.436 -32.031 -3.824 1 93.62 90 ILE B N 1
ATOM 3626 C CA . ILE B 1 90 ? -2.08 -30.734 -4.422 1 93.62 90 ILE B CA 1
ATOM 3627 C C . ILE B 1 90 ? -3.004 -30.453 -5.605 1 93.62 90 ILE B C 1
ATOM 3629 O O . ILE B 1 90 ? -3.238 -31.328 -6.445 1 93.62 90 ILE B O 1
ATOM 3633 N N . THR B 1 91 ? -3.559 -29.312 -5.598 1 93.62 91 THR B N 1
ATOM 3634 C CA . THR B 1 91 ? -4.414 -28.891 -6.699 1 93.62 91 THR B CA 1
ATOM 3635 C C . THR B 1 91 ? -3.713 -27.828 -7.539 1 93.62 91 THR B C 1
ATOM 3637 O O . THR B 1 91 ? -3.17 -26.859 -7 1 93.62 91 THR B O 1
ATOM 3640 N N . ILE B 1 92 ? -3.656 -28.016 -8.859 1 94.38 92 ILE B N 1
ATOM 3641 C CA . ILE B 1 92 ? -3.219 -27.016 -9.82 1 94.38 92 ILE B CA 1
ATOM 3642 C C . ILE B 1 92 ? -4.398 -26.578 -10.688 1 94.38 92 ILE B C 1
ATOM 3644 O O . ILE B 1 92 ? -5.094 -27.422 -11.266 1 94.38 92 ILE B O 1
ATOM 3648 N N . SER B 1 93 ? -4.66 -25.297 -10.719 1 93.5 93 SER B N 1
ATOM 3649 C CA . SER B 1 93 ? -5.809 -24.875 -11.508 1 93.5 93 SER B CA 1
ATOM 3650 C C . SER B 1 93 ? -5.551 -23.531 -12.18 1 93.5 93 SER B C 1
ATOM 3652 O O . SER B 1 93 ? -4.824 -22.688 -11.648 1 93.5 93 SER B O 1
ATOM 3654 N N . ALA B 1 94 ? -6.043 -23.391 -13.305 1 91 94 ALA B N 1
ATOM 3655 C CA . ALA B 1 94 ? -6.047 -22.156 -14.094 1 91 94 ALA B CA 1
ATOM 3656 C C . ALA B 1 94 ? -7.25 -22.125 -15.039 1 91 94 ALA B C 1
ATOM 3658 O O . ALA B 1 94 ? -7.754 -23.172 -15.453 1 91 94 ALA B O 1
ATOM 3659 N N . SER B 1 95 ? -7.754 -20.922 -15.195 1 80.44 95 SER B N 1
ATOM 3660 C CA . SER B 1 95 ? -8.875 -20.797 -16.109 1 80.44 95 SER B CA 1
ATOM 3661 C C . SER B 1 95 ? -8.695 -19.625 -17.062 1 80.44 95 SER B C 1
ATOM 3663 O O . SER B 1 95 ? -8.289 -18.531 -16.641 1 80.44 95 SER B O 1
ATOM 3665 N N . SER B 1 96 ? -8.844 -19.875 -18.297 1 75.31 96 SER B N 1
ATOM 3666 C CA . SER B 1 96 ? -9.031 -18.828 -19.297 1 75.31 96 SER B CA 1
ATOM 3667 C C . SER B 1 96 ? -10.516 -18.562 -19.547 1 75.31 96 SER B C 1
ATOM 3669 O O . SER B 1 96 ? -11.367 -19.047 -18.797 1 75.31 96 SER B O 1
ATOM 3671 N N . ARG B 1 97 ? -10.805 -17.734 -20.484 1 68.31 97 ARG B N 1
ATOM 3672 C CA . ARG B 1 97 ? -12.195 -17.453 -20.844 1 68.31 97 ARG B CA 1
ATOM 3673 C C . ARG B 1 97 ? -12.906 -18.703 -21.328 1 68.31 97 ARG B C 1
ATOM 3675 O O . ARG B 1 97 ? -14.102 -18.875 -21.078 1 68.31 97 ARG B O 1
ATOM 3682 N N . THR B 1 98 ? -12.141 -19.578 -21.922 1 67.12 98 THR B N 1
ATOM 3683 C CA . THR B 1 98 ? -12.797 -20.672 -22.641 1 67.12 98 THR B CA 1
ATOM 3684 C C . THR B 1 98 ? -12.414 -22.016 -22.016 1 67.12 98 THR B C 1
ATOM 3686 O O . THR B 1 98 ? -13.102 -23.016 -22.219 1 67.12 98 THR B O 1
ATOM 3689 N N . LYS B 1 99 ? -11.359 -22 -21.328 1 74.19 99 LYS B N 1
ATOM 3690 C CA . LYS B 1 99 ? -10.867 -23.266 -20.812 1 74.19 99 LYS B CA 1
ATOM 3691 C C . LYS B 1 99 ? -10.555 -23.172 -19.328 1 74.19 99 LYS B C 1
ATOM 3693 O O . LYS B 1 99 ? -10.195 -22.109 -18.828 1 74.19 99 LYS B O 1
ATOM 3698 N N . CYS B 1 100 ? -10.828 -24.234 -18.672 1 81.56 100 CYS B N 1
ATOM 3699 C CA . CYS B 1 100 ? -10.484 -24.391 -17.266 1 81.56 100 CYS B CA 1
ATOM 3700 C C . CYS B 1 100 ? -9.75 -25.703 -17.016 1 81.56 100 CYS B C 1
ATOM 3702 O O . CYS B 1 100 ? -10.133 -26.75 -17.562 1 81.56 100 CYS B O 1
ATOM 3704 N N . ILE B 1 101 ? -8.641 -25.625 -16.453 1 86 101 ILE B N 1
ATOM 3705 C CA . ILE B 1 101 ? -7.906 -26.828 -16.062 1 86 101 ILE B CA 1
ATOM 3706 C C . ILE B 1 101 ? -7.828 -26.922 -14.539 1 86 101 ILE B C 1
ATOM 3708 O O . ILE B 1 101 ? -7.582 -25.906 -13.867 1 86 101 ILE B O 1
ATOM 3712 N N . LYS B 1 102 ? -8.102 -28.047 -14.078 1 90.38 102 LYS B N 1
ATOM 3713 C CA . LYS B 1 102 ? -7.922 -28.375 -12.672 1 90.38 102 LYS B CA 1
ATOM 3714 C C . LYS B 1 102 ? -7.359 -29.797 -12.508 1 90.38 102 LYS B C 1
ATOM 3716 O O . LYS B 1 102 ? -7.945 -30.766 -13 1 90.38 102 LYS B O 1
ATOM 3721 N N . TYR B 1 103 ? -6.215 -29.875 -11.938 1 91.06 103 TYR B N 1
ATOM 3722 C CA . TYR B 1 103 ? -5.582 -31.156 -11.648 1 91.06 103 TYR B CA 1
ATOM 3723 C C . TYR B 1 103 ? -5.441 -31.375 -10.141 1 91.06 103 TYR B C 1
ATOM 3725 O O . TYR B 1 103 ? -5.047 -30.453 -9.414 1 91.06 103 TYR B O 1
ATOM 3733 N N . ASN B 1 104 ? -5.82 -32.531 -9.766 1 89.12 104 ASN B N 1
ATOM 3734 C CA . ASN B 1 104 ? -5.562 -32.969 -8.398 1 89.12 104 ASN B CA 1
ATOM 3735 C C . ASN B 1 104 ? -4.473 -34.031 -8.352 1 89.12 104 ASN B C 1
ATOM 3737 O O . ASN B 1 104 ? -4.617 -35.094 -8.953 1 89.12 104 ASN B O 1
ATOM 3741 N N . LEU B 1 105 ? -3.447 -33.688 -7.695 1 90.25 105 LEU B N 1
ATOM 3742 C CA . LEU B 1 105 ? -2.322 -34.594 -7.57 1 90.25 105 LEU B CA 1
ATOM 3743 C C . LEU B 1 105 ? -2.262 -35.188 -6.168 1 90.25 105 LEU B C 1
ATOM 3745 O O . LEU B 1 105 ? -2.217 -34.469 -5.18 1 90.25 105 LEU B O 1
ATOM 3749 N N . ASN B 1 106 ? -2.287 -36.438 -6.152 1 87.75 106 ASN B N 1
ATOM 3750 C CA . ASN B 1 106 ? -2.047 -37.156 -4.898 1 87.75 106 ASN B CA 1
ATOM 3751 C C . ASN B 1 106 ? -0.559 -37.406 -4.676 1 87.75 106 ASN B C 1
ATOM 3753 O O . ASN B 1 106 ? 0.05 -38.188 -5.395 1 87.75 106 ASN B O 1
ATOM 3757 N N . MET B 1 107 ? 0.028 -36.875 -3.691 1 83.62 107 MET B N 1
ATOM 3758 C CA . MET B 1 107 ? 1.473 -36.875 -3.486 1 83.62 107 MET B CA 1
ATOM 3759 C C . MET B 1 107 ? 1.962 -38.219 -3.008 1 83.62 107 MET B C 1
ATOM 3761 O O . MET B 1 107 ? 3.156 -38.531 -3.074 1 83.62 107 MET B O 1
ATOM 3765 N N . GLU B 1 108 ? 1.065 -39.062 -2.471 1 79.31 108 GLU B N 1
ATOM 3766 C CA . GLU B 1 108 ? 1.442 -40.438 -2.129 1 79.31 108 GLU B CA 1
ATOM 3767 C C . GLU B 1 108 ? 1.712 -41.25 -3.381 1 79.31 108 GLU B C 1
ATOM 3769 O O . GLU B 1 108 ? 2.498 -42.188 -3.348 1 79.31 108 GLU B O 1
ATOM 3774 N N . ILE B 1 109 ? 1.04 -40.812 -4.434 1 75.19 109 ILE B N 1
ATOM 3775 C CA . ILE B 1 109 ? 1.142 -41.562 -5.688 1 75.19 109 ILE B CA 1
ATOM 3776 C C . ILE B 1 109 ? 2.129 -40.875 -6.621 1 75.19 109 ILE B C 1
ATOM 3778 O O . ILE B 1 109 ? 3.02 -41.531 -7.18 1 75.19 109 ILE B O 1
ATOM 3782 N N . ASN B 1 110 ? 1.938 -39.594 -6.684 1 70.44 110 ASN B N 1
ATOM 3783 C CA . ASN B 1 110 ? 2.73 -38.75 -7.578 1 70.44 110 ASN B CA 1
ATOM 3784 C C . ASN B 1 110 ? 3.521 -37.688 -6.809 1 70.44 110 ASN B C 1
ATOM 3786 O O . ASN B 1 110 ? 2.941 -36.75 -6.254 1 70.44 110 ASN B O 1
ATOM 3790 N N . ASN B 1 111 ? 4.777 -37.906 -6.844 1 74.06 111 ASN B N 1
ATOM 3791 C CA . ASN B 1 111 ? 5.57 -36.938 -6.098 1 74.06 111 ASN B CA 1
ATOM 3792 C C . ASN B 1 111 ? 5.984 -35.75 -6.969 1 74.06 111 ASN B C 1
ATOM 3794 O O . ASN B 1 111 ? 6.805 -34.938 -6.562 1 74.06 111 ASN B O 1
ATOM 3798 N N . HIS B 1 112 ? 5.402 -35.812 -8.203 1 80.69 112 HIS B N 1
ATOM 3799 C CA . HIS B 1 112 ? 5.719 -34.719 -9.141 1 80.69 112 HIS B CA 1
ATOM 3800 C C . HIS B 1 112 ? 4.641 -34.594 -10.203 1 80.69 112 HIS B C 1
ATOM 3802 O O . HIS B 1 112 ? 3.684 -35.375 -10.234 1 80.69 112 HIS B O 1
ATOM 3808 N N . ILE B 1 113 ? 4.746 -33.531 -11.016 1 86.81 113 ILE B N 1
ATOM 3809 C CA . ILE B 1 113 ? 3.824 -33.312 -12.125 1 86.81 113 ILE B CA 1
ATOM 3810 C C . ILE B 1 113 ? 4.25 -34.188 -13.32 1 86.81 113 ILE B C 1
ATOM 3812 O O . ILE B 1 113 ? 5.375 -34.062 -13.805 1 86.81 113 ILE B O 1
ATOM 3816 N N . ASP B 1 114 ? 3.391 -35.062 -13.766 1 87.75 114 ASP B N 1
ATOM 3817 C CA . ASP B 1 114 ? 3.789 -35.938 -14.852 1 87.75 114 ASP B CA 1
ATOM 3818 C C . ASP B 1 114 ? 3.885 -35.188 -16.172 1 87.75 114 ASP B C 1
ATOM 3820 O O . ASP B 1 114 ? 3.457 -34.031 -16.281 1 87.75 114 ASP B O 1
ATOM 3824 N N . ALA B 1 115 ? 4.41 -35.875 -17.156 1 90.19 115 ALA B N 1
ATOM 3825 C CA . ALA B 1 115 ? 4.738 -35.281 -18.438 1 90.19 115 ALA B CA 1
ATOM 3826 C C . ALA B 1 115 ? 3.475 -34.844 -19.172 1 90.19 115 ALA B C 1
ATOM 3828 O O . ALA B 1 115 ? 3.467 -33.781 -19.828 1 90.19 115 ALA B O 1
ATOM 3829 N N . ASP B 1 116 ? 2.469 -35.594 -19.062 1 90.19 116 ASP B N 1
ATOM 3830 C CA . ASP B 1 116 ? 1.215 -35.25 -19.734 1 90.19 116 ASP B CA 1
ATOM 3831 C C . ASP B 1 116 ? 0.586 -34 -19.125 1 90.19 116 ASP B C 1
ATOM 3833 O O . ASP B 1 116 ? 0.1 -33.125 -19.859 1 90.19 116 ASP B O 1
ATOM 3837 N N . MET B 1 117 ? 0.675 -34 -17.859 1 89.94 117 MET B N 1
ATOM 3838 C CA . MET B 1 117 ? 0.146 -32.812 -17.172 1 89.94 117 MET B CA 1
ATOM 3839 C C . MET B 1 117 ? 0.947 -31.562 -17.531 1 89.94 117 MET B C 1
ATOM 3841 O O . MET B 1 117 ? 0.374 -30.5 -17.781 1 89.94 117 MET B O 1
ATOM 3845 N N . ILE B 1 118 ? 2.242 -31.703 -17.531 1 94 118 ILE B N 1
ATOM 3846 C CA . ILE B 1 118 ? 3.115 -30.609 -17.906 1 94 118 ILE B CA 1
ATOM 3847 C C . ILE B 1 118 ? 2.73 -30.094 -19.297 1 94 118 ILE B C 1
ATOM 3849 O O . ILE B 1 118 ? 2.564 -28.891 -19.5 1 94 118 ILE B O 1
ATOM 3853 N N . LYS B 1 119 ? 2.521 -30.984 -20.234 1 92.88 119 LYS B N 1
ATOM 3854 C CA . LYS B 1 119 ? 2.168 -30.641 -21.594 1 92.88 119 LYS B CA 1
ATOM 3855 C C . LYS B 1 119 ? 0.826 -29.922 -21.656 1 92.88 119 LYS B C 1
ATOM 3857 O O . LYS B 1 119 ? 0.698 -28.891 -22.312 1 92.88 119 LYS B O 1
ATOM 3862 N N . ARG B 1 120 ? -0.116 -30.344 -20.938 1 88.56 120 ARG B N 1
ATOM 3863 C CA . ARG B 1 120 ? -1.457 -29.766 -20.953 1 88.56 120 ARG B CA 1
ATOM 3864 C C . ARG B 1 120 ? -1.463 -28.375 -20.344 1 88.56 120 ARG B C 1
ATOM 3866 O O . ARG B 1 120 ? -2.072 -27.453 -20.875 1 88.56 120 ARG B O 1
ATOM 3873 N N . LEU B 1 121 ? -0.813 -28.344 -19.234 1 91.94 121 LEU B N 1
ATOM 3874 C CA . LEU B 1 121 ? -0.73 -27.047 -18.562 1 91.94 121 LEU B CA 1
ATOM 3875 C C . LEU B 1 121 ? 0.009 -26.031 -19.422 1 91.94 121 LEU B C 1
ATOM 3877 O O . LEU B 1 121 ? -0.444 -24.891 -19.578 1 91.94 121 LEU B O 1
ATOM 3881 N N . ALA B 1 122 ? 1.083 -26.469 -19.984 1 92.19 122 ALA B N 1
ATOM 3882 C CA . ALA B 1 122 ? 1.848 -25.578 -20.859 1 92.19 122 ALA B CA 1
ATOM 3883 C C . ALA B 1 122 ? 1.003 -25.109 -22.047 1 92.19 122 ALA B C 1
ATOM 3885 O O . ALA B 1 122 ? 1.057 -23.938 -22.438 1 92.19 122 ALA B O 1
ATOM 3886 N N . ASN B 1 123 ? 0.211 -26 -22.516 1 86.12 123 ASN B N 1
ATOM 3887 C CA . ASN B 1 123 ? -0.646 -25.656 -23.641 1 86.12 123 ASN B CA 1
ATOM 3888 C C . ASN B 1 123 ? -1.714 -24.641 -23.25 1 86.12 123 ASN B C 1
ATOM 3890 O O . ASN B 1 123 ? -1.99 -23.703 -24.016 1 86.12 123 ASN B O 1
ATOM 3894 N N . LEU B 1 124 ? -2.246 -24.828 -22.188 1 84.94 124 LEU B N 1
ATOM 3895 C CA . LEU B 1 124 ? -3.264 -23.906 -21.719 1 84.94 124 LEU B CA 1
ATOM 3896 C C . LEU B 1 124 ? -2.668 -22.516 -21.5 1 84.94 124 LEU B C 1
ATOM 3898 O O . LEU B 1 124 ? -3.295 -21.5 -21.844 1 84.94 124 LEU B O 1
ATOM 3902 N N . LEU B 1 125 ? -1.471 -22.484 -21 1 89.06 125 LEU B N 1
ATOM 3903 C CA . LEU B 1 125 ? -0.86 -21.234 -20.578 1 89.06 125 LEU B CA 1
ATOM 3904 C C . LEU B 1 125 ? -0.072 -20.594 -21.719 1 89.06 125 LEU B C 1
ATOM 3906 O O . LEU B 1 125 ? 0.516 -19.531 -21.547 1 89.06 125 LEU B O 1
ATOM 3910 N N . LYS B 1 126 ? -0.108 -21.219 -22.781 1 83.94 126 LYS B N 1
ATOM 3911 C CA . LYS B 1 126 ? 0.743 -20.781 -23.875 1 83.94 126 LYS B CA 1
ATOM 3912 C C . LYS B 1 126 ? 0.456 -19.328 -24.25 1 83.94 126 LYS B C 1
ATOM 3914 O O . LYS B 1 126 ? -0.68 -18.969 -24.578 1 83.94 126 LYS B O 1
ATOM 3919 N N . GLY B 1 127 ? 1.512 -18.5 -24.125 1 79.81 127 GLY B N 1
ATOM 3920 C CA . GLY B 1 127 ? 1.419 -17.094 -24.5 1 79.81 127 GLY B CA 1
ATOM 3921 C C . GLY B 1 127 ? 0.466 -16.297 -23.625 1 79.81 127 GLY B C 1
ATOM 3922 O O . GLY B 1 127 ? -0.182 -15.367 -24.109 1 79.81 127 GLY B O 1
ATOM 3923 N N . SER B 1 128 ? 0.31 -16.703 -22.422 1 86.12 128 SER B N 1
ATOM 3924 C CA . SER B 1 128 ? -0.664 -16.047 -21.562 1 86.12 128 SER B CA 1
ATOM 3925 C C . SER B 1 128 ? 0.006 -15.016 -20.656 1 86.12 128 SER B C 1
ATOM 3927 O O . SER B 1 128 ? 1.21 -15.094 -20.406 1 86.12 128 SER B O 1
ATOM 3929 N N . LEU B 1 129 ? -0.764 -14.055 -20.359 1 88.31 129 LEU B N 1
ATOM 3930 C CA . LEU B 1 129 ? -0.48 -13.172 -19.234 1 88.31 129 LEU B CA 1
ATOM 3931 C C . LEU B 1 129 ? -1.302 -13.57 -18.016 1 88.31 129 LEU B C 1
ATOM 3933 O O . LEU B 1 129 ? -2.533 -13.547 -18.047 1 88.31 129 LEU B O 1
ATOM 3937 N N . ILE B 1 130 ? -0.545 -13.984 -17.031 1 92.88 130 ILE B N 1
ATOM 3938 C CA . ILE B 1 130 ? -1.226 -14.398 -15.805 1 92.88 130 ILE B CA 1
ATOM 3939 C C . ILE B 1 130 ? -1.237 -13.242 -14.805 1 92.88 130 ILE B C 1
ATOM 3941 O O . ILE B 1 130 ? -0.18 -12.742 -14.414 1 92.88 130 ILE B O 1
ATOM 3945 N N . LYS B 1 131 ? -2.387 -12.898 -14.398 1 92.38 131 LYS B N 1
ATOM 3946 C CA . LYS B 1 131 ? -2.512 -11.766 -13.492 1 92.38 131 LYS B CA 1
ATOM 3947 C C . LYS B 1 131 ? -1.955 -12.102 -12.109 1 92.38 131 LYS B C 1
ATOM 3949 O O . LYS B 1 131 ? -1.197 -11.32 -11.531 1 92.38 131 LYS B O 1
ATOM 3954 N N . ARG B 1 132 ? -2.414 -13.281 -11.633 1 95.06 132 ARG B N 1
ATOM 3955 C CA . ARG B 1 132 ? -1.955 -13.711 -10.32 1 95.06 132 ARG B CA 1
ATOM 3956 C C . ARG B 1 132 ? -1.571 -15.188 -10.32 1 95.06 132 ARG B C 1
ATOM 3958 O O . ARG B 1 132 ? -2.342 -16.031 -10.781 1 95.06 132 ARG B O 1
ATOM 3965 N N . THR B 1 133 ? -0.437 -15.438 -9.953 1 96.69 133 THR B N 1
ATOM 3966 C CA . THR B 1 133 ? 0.005 -16.797 -9.68 1 96.69 133 THR B CA 1
ATOM 3967 C C . THR B 1 133 ? 0.205 -17.016 -8.188 1 96.69 133 THR B C 1
ATOM 3969 O O . THR B 1 133 ? 0.947 -16.266 -7.539 1 96.69 133 THR B O 1
ATOM 3972 N N . VAL B 1 134 ? -0.449 -18.047 -7.703 1 97.19 134 VAL B N 1
ATOM 3973 C CA . VAL B 1 134 ? -0.398 -18.297 -6.266 1 97.19 134 VAL B CA 1
ATOM 3974 C C . VAL B 1 134 ? 0.107 -19.703 -6.004 1 97.19 134 VAL B C 1
ATOM 3976 O O . VAL B 1 134 ? -0.482 -20.688 -6.477 1 97.19 134 VAL B O 1
ATOM 3979 N N . ILE B 1 135 ? 1.193 -19.812 -5.348 1 97.5 135 ILE B N 1
ATOM 3980 C CA . ILE B 1 135 ? 1.634 -21.062 -4.738 1 97.5 135 ILE B CA 1
ATOM 3981 C C . ILE B 1 135 ? 1.397 -21.016 -3.23 1 97.5 135 ILE B C 1
ATOM 3983 O O . ILE B 1 135 ? 1.985 -20.188 -2.529 1 97.5 135 ILE B O 1
ATOM 3987 N N . CYS B 1 136 ? 0.584 -21.906 -2.748 1 96.44 136 CYS B N 1
ATOM 3988 C CA . CYS B 1 136 ? 0.155 -21.781 -1.36 1 96.44 136 CYS B CA 1
ATOM 3989 C C . CYS B 1 136 ? 0.297 -23.109 -0.622 1 96.44 136 CYS B C 1
ATOM 3991 O O . CYS B 1 136 ? -0.137 -24.141 -1.117 1 96.44 136 CYS B O 1
ATOM 3993 N N . ASN B 1 137 ? 0.896 -23.094 0.58 1 94.31 137 ASN B N 1
ATOM 3994 C CA . ASN B 1 137 ? 0.975 -24.188 1.54 1 94.31 137 ASN B CA 1
ATOM 3995 C C . ASN B 1 137 ? 1.747 -25.375 0.973 1 94.31 137 ASN B C 1
ATOM 3997 O O . ASN B 1 137 ? 1.588 -26.5 1.439 1 94.31 137 ASN B O 1
ATOM 4001 N N . LEU B 1 138 ? 2.553 -25.156 0.015 1 94.44 138 LEU B N 1
ATOM 4002 C CA . LEU B 1 138 ? 3.293 -26.203 -0.671 1 94.44 138 LEU B CA 1
ATOM 4003 C C . LEU B 1 138 ? 4.703 -26.328 -0.109 1 94.44 138 LEU B C 1
ATOM 4005 O O . LEU B 1 138 ? 5.336 -25.328 0.226 1 94.44 138 LEU B O 1
ATOM 4009 N N . THR B 1 139 ? 5.125 -27.562 0.037 1 94.5 139 THR B N 1
ATOM 4010 C CA . THR B 1 139 ? 6.559 -27.766 0.213 1 94.5 139 THR B CA 1
ATOM 4011 C C . THR B 1 139 ? 7.262 -27.844 -1.138 1 94.5 139 THR B C 1
ATOM 4013 O O . THR B 1 139 ? 7.113 -28.828 -1.872 1 94.5 139 THR B O 1
ATOM 4016 N N . LEU B 1 140 ? 7.988 -26.875 -1.416 1 95.19 140 LEU B N 1
ATOM 4017 C CA . LEU B 1 140 ? 8.664 -26.828 -2.705 1 95.19 140 LEU B CA 1
ATOM 4018 C C . LEU B 1 140 ? 9.906 -27.703 -2.707 1 95.19 140 LEU B C 1
ATOM 4020 O O . LEU B 1 140 ? 10.758 -27.594 -1.816 1 95.19 140 LEU B O 1
ATOM 4024 N N . THR B 1 141 ? 10.023 -28.594 -3.619 1 94.94 141 THR B N 1
ATOM 4025 C CA . THR B 1 141 ? 11.188 -29.438 -3.832 1 94.94 141 THR B CA 1
ATO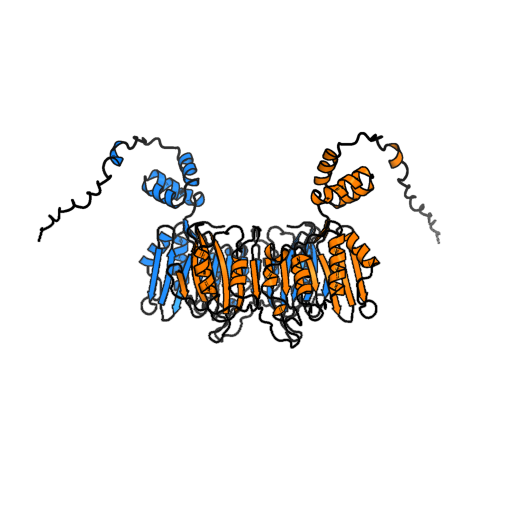M 4026 C C . THR B 1 141 ? 11.898 -29.062 -5.133 1 94.94 141 THR B C 1
ATOM 4028 O O . THR B 1 141 ? 11.352 -28.344 -5.957 1 94.94 141 THR B O 1
ATOM 4031 N N . GLU B 1 142 ? 13.07 -29.625 -5.32 1 95.81 142 GLU B N 1
ATOM 4032 C CA . GLU B 1 142 ? 13.812 -29.406 -6.559 1 95.81 142 GLU B CA 1
ATOM 4033 C C . GLU B 1 142 ? 13.008 -29.859 -7.773 1 95.81 142 GLU B C 1
ATOM 4035 O O . GLU B 1 142 ? 13.016 -29.188 -8.812 1 95.81 142 GLU B O 1
ATOM 4040 N N . LEU B 1 143 ? 12.336 -30.891 -7.605 1 94.06 143 LEU B N 1
ATOM 4041 C CA . LEU B 1 143 ? 11.547 -31.438 -8.703 1 94.06 143 LEU B CA 1
ATOM 4042 C C . LEU B 1 143 ? 10.383 -30.516 -9.047 1 94.06 143 LEU B C 1
ATOM 4044 O O . LEU B 1 143 ? 10.109 -30.266 -10.219 1 94.06 143 LEU B O 1
ATOM 4048 N N . TRP B 1 144 ? 9.695 -30.031 -8.047 1 93.81 144 TRP B N 1
ATOM 4049 C CA . TRP B 1 144 ? 8.594 -29.094 -8.266 1 93.81 144 TRP B CA 1
ATOM 4050 C C . TRP B 1 144 ? 9.078 -27.844 -9 1 93.81 144 TRP B C 1
ATOM 4052 O O . TRP B 1 144 ? 8.414 -27.359 -9.922 1 93.81 144 TRP B O 1
ATOM 4062 N N . VAL B 1 145 ? 10.172 -27.328 -8.555 1 95.94 145 VAL B N 1
ATOM 4063 C CA . VAL B 1 145 ? 10.75 -26.156 -9.18 1 95.94 145 VAL B CA 1
ATOM 4064 C C . VAL B 1 145 ? 11.047 -26.438 -10.656 1 95.94 145 VAL B C 1
ATOM 4066 O O . VAL B 1 145 ? 10.711 -25.641 -11.531 1 95.94 145 VAL B O 1
ATOM 4069 N N . TYR B 1 146 ? 11.586 -27.609 -10.914 1 95.38 146 TYR B N 1
ATOM 4070 C CA . TYR B 1 146 ? 11.898 -28 -12.281 1 95.38 146 TYR B CA 1
ATOM 4071 C C . TYR B 1 146 ? 10.633 -28.109 -13.117 1 95.38 146 TYR B C 1
ATOM 4073 O O . TYR B 1 146 ? 10.578 -27.609 -14.242 1 95.38 146 TYR B O 1
ATOM 4081 N N . ASP B 1 147 ? 9.664 -28.75 -12.586 1 95.06 147 ASP B N 1
ATOM 4082 C CA . ASP B 1 147 ? 8.414 -28.969 -13.305 1 95.06 147 ASP B CA 1
ATOM 4083 C C . ASP B 1 147 ? 7.727 -27.641 -13.617 1 95.06 147 ASP B C 1
ATOM 4085 O O . ASP B 1 147 ? 7.309 -27.406 -14.758 1 95.06 147 ASP B O 1
ATOM 4089 N N . LEU B 1 148 ? 7.637 -26.797 -12.625 1 95.19 148 LEU B N 1
ATOM 4090 C CA . LEU B 1 148 ? 6.992 -25.5 -12.812 1 95.19 148 LEU B CA 1
ATOM 4091 C C . LEU B 1 148 ? 7.746 -24.656 -13.844 1 95.19 148 LEU B C 1
ATOM 4093 O O . LEU B 1 148 ? 7.137 -24.078 -14.734 1 95.19 148 LEU B O 1
ATOM 4097 N N . TYR B 1 149 ? 9 -24.688 -13.734 1 95.75 149 TYR B N 1
ATOM 4098 C CA . TYR B 1 149 ? 9.805 -23.938 -14.695 1 95.75 149 TYR B CA 1
ATOM 4099 C C . TYR B 1 149 ? 9.609 -24.469 -16.109 1 95.75 149 TYR B C 1
ATOM 4101 O O . TYR B 1 149 ? 9.508 -23.703 -17.062 1 95.75 149 TYR B O 1
ATOM 4109 N N . THR B 1 150 ? 9.555 -25.766 -16.234 1 95.88 150 THR B N 1
ATOM 4110 C CA . THR B 1 150 ? 9.336 -26.375 -17.547 1 95.88 150 THR B CA 1
ATOM 4111 C C . THR B 1 150 ? 8.016 -25.922 -18.141 1 95.88 150 THR B C 1
ATOM 4113 O O . THR B 1 150 ? 7.953 -25.562 -19.328 1 95.88 150 THR B O 1
ATOM 4116 N N . ILE B 1 151 ? 7.055 -25.906 -17.312 1 95 151 ILE B N 1
ATOM 4117 C CA . ILE B 1 151 ? 5.742 -25.453 -17.766 1 95 151 ILE B CA 1
ATOM 4118 C C . ILE B 1 151 ? 5.812 -24 -18.203 1 95 151 ILE B C 1
ATOM 4120 O O . ILE B 1 151 ? 5.395 -23.656 -19.312 1 95 151 ILE B O 1
ATOM 4124 N N . PHE B 1 152 ? 6.344 -23.141 -17.375 1 94.75 152 PHE B N 1
ATOM 4125 C CA . PHE B 1 152 ? 6.383 -21.703 -17.625 1 94.75 152 PHE B CA 1
ATOM 4126 C C . PHE B 1 152 ? 7.223 -21.391 -18.844 1 94.75 152 PHE B C 1
ATOM 4128 O O . PHE B 1 152 ? 6.84 -20.547 -19.672 1 94.75 152 PHE B O 1
ATOM 4135 N N . ASN B 1 153 ? 8.281 -22.047 -18.922 1 93.19 153 ASN B N 1
ATOM 4136 C CA . ASN B 1 153 ? 9.195 -21.812 -20.031 1 93.19 153 ASN B CA 1
ATOM 4137 C C . ASN B 1 153 ? 8.586 -22.25 -21.359 1 93.19 153 ASN B C 1
ATOM 4139 O O . ASN B 1 153 ? 8.656 -21.531 -22.359 1 93.19 153 ASN B O 1
ATOM 4143 N N . ARG B 1 154 ? 7.992 -23.375 -21.359 1 91.19 154 ARG B N 1
ATOM 4144 C CA . ARG B 1 154 ? 7.344 -23.875 -22.562 1 91.19 154 ARG B CA 1
ATOM 4145 C C . ARG B 1 154 ? 6.188 -22.984 -22.984 1 91.19 154 ARG B C 1
ATOM 4147 O O . ARG B 1 154 ? 5.957 -22.781 -24.172 1 91.19 154 ARG B O 1
ATOM 4154 N N . ALA B 1 155 ? 5.527 -22.5 -22.047 1 89.69 155 ALA B N 1
ATOM 4155 C CA . ALA B 1 155 ? 4.336 -21.703 -22.312 1 89.69 155 ALA B CA 1
ATOM 4156 C C . ALA B 1 155 ? 4.707 -20.25 -22.594 1 89.69 155 ALA B C 1
ATOM 4158 O O . ALA B 1 155 ? 3.885 -19.484 -23.109 1 89.69 155 ALA B O 1
ATOM 4159 N N . ASN B 1 156 ? 5.891 -19.844 -22.297 1 86.94 156 ASN B N 1
ATOM 4160 C CA . ASN B 1 156 ? 6.301 -18.453 -22.422 1 86.94 156 ASN B CA 1
ATOM 4161 C C . ASN B 1 156 ? 5.32 -17.516 -21.734 1 86.94 156 ASN B C 1
ATOM 4163 O O . ASN B 1 156 ? 4.812 -16.578 -22.344 1 86.94 156 ASN B O 1
ATOM 4167 N N . VAL B 1 157 ? 5.145 -17.766 -20.453 1 89.69 157 VAL B N 1
ATOM 4168 C CA . VAL B 1 157 ? 4.145 -17.047 -19.672 1 89.69 157 VAL B CA 1
ATOM 4169 C C . VAL B 1 157 ? 4.746 -15.758 -19.109 1 89.69 157 VAL B C 1
ATOM 4171 O O . VAL B 1 157 ? 5.926 -15.727 -18.75 1 89.69 157 VAL B O 1
ATOM 4174 N N . LYS B 1 158 ? 3.904 -14.789 -19.031 1 85 158 LYS B N 1
ATOM 4175 C CA . LYS B 1 158 ? 4.223 -13.578 -18.281 1 85 158 LYS B CA 1
ATOM 4176 C C . LYS B 1 158 ? 3.393 -13.5 -17.016 1 85 158 LYS B C 1
ATOM 4178 O O . LYS B 1 158 ? 2.211 -13.844 -17 1 85 158 LYS B O 1
ATOM 4183 N N . PHE B 1 159 ? 4.09 -13.055 -16.016 1 94.06 159 PHE B N 1
ATOM 4184 C CA . PHE B 1 159 ? 3.418 -12.977 -14.719 1 94.06 159 PHE B CA 1
ATOM 4185 C C . PHE B 1 159 ? 3.287 -11.523 -14.266 1 94.06 159 PHE B C 1
ATOM 4187 O O . PHE B 1 159 ? 4.273 -10.789 -14.234 1 94.06 159 PHE B O 1
ATOM 4194 N N . ALA B 1 160 ? 2.08 -11.141 -14.008 1 94.38 160 ALA B N 1
ATOM 4195 C CA . ALA B 1 160 ? 1.914 -9.828 -13.383 1 94.38 160 ALA B CA 1
ATOM 4196 C C . ALA B 1 160 ? 2.27 -9.875 -11.898 1 94.38 160 ALA B C 1
ATOM 4198 O O . ALA B 1 160 ? 3.088 -9.078 -11.43 1 94.38 160 ALA B O 1
ATOM 4199 N N . ARG B 1 161 ? 1.734 -10.828 -11.219 1 96.5 161 ARG B N 1
ATOM 4200 C CA . ARG B 1 161 ? 1.961 -10.969 -9.781 1 96.5 161 ARG B CA 1
ATOM 4201 C C . ARG B 1 161 ? 2.211 -12.422 -9.406 1 96.5 161 ARG B C 1
ATOM 4203 O O . ARG B 1 161 ? 1.433 -13.312 -9.766 1 96.5 161 ARG B O 1
ATOM 4210 N N . PHE B 1 162 ? 3.291 -12.695 -8.742 1 97.81 162 PHE B N 1
ATOM 4211 C CA . PHE B 1 162 ? 3.686 -14.023 -8.273 1 97.81 162 PHE B CA 1
ATOM 4212 C C . PHE B 1 162 ? 3.678 -14.078 -6.754 1 97.81 162 PHE B C 1
ATOM 4214 O O . PHE B 1 162 ? 4.414 -13.344 -6.094 1 97.81 162 PHE B O 1
ATOM 4221 N N . GLU B 1 163 ? 2.865 -14.945 -6.156 1 98 163 GLU B N 1
ATOM 4222 C CA . GLU B 1 163 ? 2.682 -15.039 -4.711 1 98 163 GLU B CA 1
ATOM 4223 C C . GLU B 1 163 ? 3.111 -16.406 -4.188 1 98 163 GLU B C 1
ATOM 4225 O O . GLU B 1 163 ? 2.725 -17.438 -4.738 1 98 163 GLU B O 1
ATOM 4230 N N . MET B 1 164 ? 3.922 -16.406 -3.186 1 97.88 164 MET B N 1
ATOM 4231 C CA . MET B 1 164 ? 4.203 -17.609 -2.387 1 97.88 164 MET B CA 1
ATOM 4232 C C . MET B 1 164 ? 3.701 -17.422 -0.957 1 97.88 164 MET B C 1
ATOM 4234 O O . MET B 1 164 ? 4.195 -16.578 -0.221 1 97.88 164 MET B O 1
ATOM 4238 N N . ILE B 1 165 ? 2.773 -18.234 -0.591 1 96.5 165 ILE B N 1
ATOM 4239 C CA . ILE B 1 165 ? 2.121 -18.078 0.706 1 96.5 165 ILE B CA 1
ATOM 4240 C C . ILE B 1 165 ? 2.252 -19.375 1.499 1 96.5 165 ILE B C 1
ATOM 4242 O O . ILE B 1 165 ? 1.744 -20.422 1.082 1 96.5 165 ILE B O 1
ATOM 4246 N N . GLY B 1 166 ? 2.902 -19.344 2.623 1 94.62 166 GLY B N 1
ATOM 4247 C CA . GLY B 1 166 ? 3.051 -20.516 3.475 1 94.62 166 GLY B CA 1
ATOM 4248 C C . GLY B 1 166 ? 3.859 -21.625 2.826 1 94.62 166 GLY B C 1
ATOM 4249 O O . GLY B 1 166 ? 3.584 -22.797 3.041 1 94.62 166 GLY B O 1
ATOM 4250 N N . VAL B 1 167 ? 4.738 -21.25 2 1 96.94 167 VAL B N 1
ATOM 4251 C CA . VAL B 1 167 ? 5.512 -22.234 1.25 1 96.94 167 VAL B CA 1
ATOM 4252 C C . VAL B 1 167 ? 6.734 -22.656 2.064 1 96.94 167 VAL B C 1
ATOM 4254 O O . VAL B 1 167 ? 7.441 -21.812 2.619 1 96.94 167 VAL B O 1
ATOM 4257 N N . ALA B 1 168 ? 6.926 -23.938 2.154 1 96.44 168 ALA B N 1
ATOM 4258 C CA . ALA B 1 168 ? 8.125 -24.469 2.789 1 96.44 168 ALA B CA 1
ATOM 4259 C C . ALA B 1 168 ? 9.258 -24.641 1.775 1 96.44 168 ALA B C 1
ATOM 4261 O O . ALA B 1 168 ? 9.047 -25.172 0.688 1 96.44 168 ALA B O 1
ATOM 4262 N N . ILE B 1 169 ? 10.469 -24.219 2.184 1 97.5 169 ILE B N 1
ATOM 4263 C CA . ILE B 1 169 ? 11.523 -24.203 1.174 1 97.5 169 ILE B CA 1
ATOM 4264 C C . ILE B 1 169 ? 12.727 -25 1.667 1 97.5 169 ILE B C 1
ATOM 4266 O O . ILE B 1 169 ? 13.82 -24.891 1.115 1 97.5 169 ILE B O 1
ATOM 4270 N N . ASP B 1 170 ? 12.609 -25.844 2.689 1 95.25 170 ASP B N 1
ATOM 4271 C CA . ASP B 1 170 ? 13.711 -26.562 3.322 1 95.25 170 ASP B CA 1
ATOM 4272 C C . ASP B 1 170 ? 14.242 -27.656 2.406 1 95.25 170 ASP B C 1
ATOM 4274 O O . ASP B 1 170 ? 15.328 -28.188 2.633 1 95.25 170 ASP B O 1
ATOM 4278 N N . GLN B 1 171 ? 13.539 -28.031 1.417 1 95.25 171 GLN B N 1
ATOM 4279 C CA . GLN B 1 171 ? 13.984 -29.078 0.508 1 95.25 171 GLN B CA 1
ATOM 4280 C C . GLN B 1 171 ? 14.641 -28.484 -0.739 1 95.25 171 GLN B C 1
ATOM 4282 O O . GLN B 1 171 ? 14.891 -29.203 -1.711 1 95.25 171 GLN B O 1
ATOM 4287 N N . LEU B 1 172 ? 14.859 -27.203 -0.698 1 97.12 172 LEU B N 1
ATOM 4288 C CA . LEU B 1 172 ? 15.578 -26.516 -1.763 1 97.12 172 LEU B CA 1
ATOM 4289 C C . LEU B 1 172 ? 16.953 -26.062 -1.285 1 97.12 172 LEU B C 1
ATOM 4291 O O . LEU B 1 172 ? 17.141 -25.75 -0.102 1 97.12 172 LEU B O 1
ATOM 4295 N N . THR B 1 173 ? 17.859 -26.062 -2.26 1 96.31 173 THR B N 1
ATOM 4296 C CA . THR B 1 173 ? 19.078 -25.297 -1.998 1 96.31 173 THR B CA 1
ATOM 4297 C C . THR B 1 173 ? 18.812 -23.797 -2.137 1 96.31 173 THR B C 1
ATOM 4299 O O . THR B 1 173 ? 17.859 -23.391 -2.797 1 96.31 173 THR B O 1
ATOM 4302 N N . ARG B 1 174 ? 19.641 -23.078 -1.562 1 94.75 174 ARG B N 1
ATOM 4303 C CA . ARG B 1 174 ? 19.562 -21.625 -1.651 1 94.75 174 ARG B CA 1
ATOM 4304 C C . ARG B 1 174 ? 19.578 -21.156 -3.105 1 94.75 174 ARG B C 1
ATOM 4306 O O . ARG B 1 174 ? 18.75 -20.344 -3.512 1 94.75 174 ARG B O 1
ATOM 4313 N N . ASP B 1 175 ? 20.453 -21.703 -3.832 1 95.81 175 ASP B N 1
ATOM 4314 C CA . ASP B 1 175 ? 20.609 -21.312 -5.23 1 95.81 175 ASP B CA 1
ATOM 4315 C C . ASP B 1 175 ? 19.359 -21.656 -6.035 1 95.81 175 ASP B C 1
ATOM 4317 O O . ASP B 1 175 ? 18.906 -20.859 -6.855 1 95.81 175 ASP B O 1
ATOM 4321 N N . SER B 1 176 ? 18.859 -22.781 -5.754 1 96.62 176 SER B N 1
ATOM 4322 C CA . SER B 1 176 ? 17.656 -23.203 -6.48 1 96.62 176 SER B CA 1
ATOM 4323 C C . SER B 1 176 ? 16.484 -22.266 -6.195 1 96.62 176 SER B C 1
ATOM 4325 O O . SER B 1 176 ? 15.766 -21.875 -7.113 1 96.62 176 SER B O 1
ATOM 4327 N N . PHE B 1 177 ? 16.344 -21.953 -4.988 1 97.81 177 PHE B N 1
ATOM 4328 C CA . PHE B 1 177 ? 15.25 -21.062 -4.594 1 97.81 177 PHE B CA 1
ATOM 4329 C C . PHE B 1 177 ? 15.406 -19.703 -5.234 1 97.81 177 PHE B C 1
ATOM 4331 O O . PHE B 1 177 ? 14.492 -19.203 -5.891 1 97.81 177 PHE B O 1
ATOM 4338 N N . GLN B 1 178 ? 16.547 -19.109 -5.074 1 97.38 178 GLN B N 1
ATOM 4339 C CA . GLN B 1 178 ? 16.812 -17.766 -5.582 1 97.38 178 GLN B CA 1
ATOM 4340 C C . GLN B 1 178 ? 16.719 -17.719 -7.105 1 97.38 178 GLN B C 1
ATOM 4342 O O . GLN B 1 178 ? 16.234 -16.75 -7.684 1 97.38 178 GLN B O 1
ATOM 4347 N N . ASN B 1 179 ? 17.141 -18.797 -7.75 1 97.12 179 ASN B N 1
ATOM 4348 C CA . ASN B 1 179 ? 17.016 -18.875 -9.203 1 97.12 179 ASN B CA 1
ATOM 4349 C C . ASN B 1 179 ? 15.562 -19 -9.633 1 97.12 179 ASN B C 1
ATOM 4351 O O . ASN B 1 179 ? 15.164 -18.422 -10.656 1 97.12 179 ASN B O 1
ATOM 4355 N N . PHE B 1 180 ? 14.867 -19.703 -8.891 1 97.56 180 PHE B N 1
ATOM 4356 C CA . PHE B 1 180 ? 13.461 -19.891 -9.227 1 97.56 180 PHE B CA 1
ATOM 4357 C C . PHE B 1 180 ? 12.719 -18.562 -9.227 1 97.56 180 PHE B C 1
ATOM 4359 O O . PHE B 1 180 ? 12.133 -18.172 -10.234 1 97.56 180 PHE B O 1
ATOM 4366 N N . ILE B 1 181 ? 12.789 -17.781 -8.117 1 96.06 181 ILE B N 1
ATOM 4367 C CA . ILE B 1 181 ? 11.992 -16.562 -7.992 1 96.06 181 ILE B CA 1
ATOM 4368 C C . ILE B 1 181 ? 12.695 -15.422 -8.727 1 96.06 181 ILE B C 1
ATOM 4370 O O . ILE B 1 181 ? 12.031 -14.516 -9.242 1 96.06 181 ILE B O 1
ATOM 4374 N N . GLY B 1 182 ? 13.961 -15.469 -8.844 1 95.62 182 GLY B N 1
ATOM 4375 C CA . GLY B 1 182 ? 14.695 -14.305 -9.32 1 95.62 182 GLY B CA 1
ATOM 4376 C C . GLY B 1 182 ? 15.094 -14.406 -10.781 1 95.62 182 GLY B C 1
ATOM 4377 O O . GLY B 1 182 ? 15.445 -13.398 -11.406 1 95.62 182 GLY B O 1
ATOM 4378 N N . GLU B 1 183 ? 15.031 -15.633 -11.375 1 94.81 183 GLU B N 1
ATOM 4379 C CA . GLU B 1 183 ? 15.484 -15.781 -12.758 1 94.81 183 GLU B CA 1
ATOM 4380 C C . GLU B 1 183 ? 14.445 -16.531 -13.594 1 94.81 183 GLU B C 1
ATOM 4382 O O . GLU B 1 183 ? 14.219 -16.188 -14.758 1 94.81 183 GLU B O 1
ATOM 4387 N N . LYS B 1 184 ? 13.844 -17.453 -13.008 1 94.06 184 LYS B N 1
ATOM 4388 C CA . LYS B 1 184 ? 12.961 -18.328 -13.773 1 94.06 184 LYS B CA 1
ATOM 4389 C C . LYS B 1 184 ? 11.547 -17.75 -13.852 1 94.06 184 LYS B C 1
ATOM 4391 O O . LYS B 1 184 ? 10.859 -17.922 -14.859 1 94.06 184 LYS B O 1
ATOM 4396 N N . VAL B 1 185 ? 11.102 -17.125 -12.836 1 94.94 185 VAL B N 1
ATOM 4397 C CA . VAL B 1 185 ? 9.797 -16.484 -12.805 1 94.94 185 VAL B CA 1
ATOM 4398 C C . VAL B 1 185 ? 9.953 -14.977 -13.039 1 94.94 185 VAL B C 1
ATOM 4400 O O . VAL B 1 185 ? 10.492 -14.266 -12.188 1 94.94 185 VAL B O 1
ATOM 4403 N N . ALA B 1 186 ? 9.484 -14.539 -14.141 1 93.88 186 ALA B N 1
ATOM 4404 C CA . ALA B 1 186 ? 9.555 -13.109 -14.438 1 93.88 186 ALA B CA 1
ATOM 4405 C C . ALA B 1 186 ? 8.234 -12.414 -14.125 1 93.88 186 ALA B C 1
ATOM 4407 O O . ALA B 1 186 ? 7.34 -12.359 -14.969 1 93.88 186 ALA B O 1
ATOM 4408 N N . ALA B 1 187 ? 8.18 -11.891 -12.945 1 96.19 187 ALA B N 1
ATOM 4409 C CA . ALA B 1 187 ? 6.961 -11.211 -12.508 1 96.19 187 ALA B CA 1
ATOM 4410 C C . ALA B 1 187 ? 7.234 -9.734 -12.227 1 96.19 187 ALA B C 1
ATOM 4412 O O . ALA B 1 187 ? 8.375 -9.344 -11.969 1 96.19 187 ALA B O 1
ATOM 4413 N N . LYS B 1 188 ? 6.238 -8.961 -12.312 1 95.56 188 LYS B N 1
ATOM 4414 C CA . LYS B 1 188 ? 6.344 -7.551 -11.953 1 95.56 188 LYS B CA 1
ATOM 4415 C C . LYS B 1 188 ? 6.277 -7.359 -10.445 1 95.56 188 LYS B C 1
ATOM 4417 O O . LYS B 1 188 ? 6.91 -6.453 -9.898 1 95.56 188 LYS B O 1
ATOM 4422 N N . VAL B 1 189 ? 5.492 -8.133 -9.867 1 97.31 189 VAL B N 1
ATOM 4423 C CA . VAL B 1 189 ? 5.266 -8.039 -8.43 1 97.31 189 VAL B CA 1
ATOM 4424 C C . VAL B 1 189 ? 5.543 -9.391 -7.77 1 97.31 189 VAL B C 1
ATOM 4426 O O . VAL B 1 189 ? 5.047 -10.422 -8.227 1 97.31 189 VAL B O 1
ATOM 4429 N N . TYR B 1 190 ? 6.383 -9.406 -6.77 1 98.19 190 TYR B N 1
ATOM 4430 C CA . TYR B 1 190 ? 6.648 -10.586 -5.957 1 98.19 190 TYR B CA 1
ATOM 4431 C C . TYR B 1 190 ? 6.113 -10.406 -4.543 1 98.19 190 TYR B C 1
ATOM 4433 O O . TYR B 1 190 ? 6.383 -9.391 -3.893 1 98.19 190 TYR B O 1
ATOM 4441 N N . PHE B 1 191 ? 5.355 -11.328 -4.129 1 97.94 191 PHE B N 1
ATOM 4442 C CA . PHE B 1 191 ? 4.781 -11.305 -2.787 1 97.94 191 PHE B CA 1
ATOM 4443 C C . PHE B 1 191 ? 5.02 -12.625 -2.066 1 97.94 191 PHE B C 1
ATOM 4445 O O . PHE B 1 191 ? 4.387 -13.633 -2.389 1 97.94 191 PHE B O 1
ATOM 4452 N N . LEU B 1 192 ? 5.91 -12.656 -1.122 1 97.88 192 LEU B N 1
ATOM 4453 C CA . LEU B 1 192 ? 6.223 -13.828 -0.31 1 97.88 192 LEU B CA 1
ATOM 4454 C C . LEU B 1 192 ? 5.773 -13.625 1.134 1 97.88 192 LEU B C 1
ATOM 4456 O O . LEU B 1 192 ? 6.203 -12.68 1.792 1 97.88 192 LEU B O 1
ATOM 4460 N N . ASP B 1 193 ? 4.953 -14.484 1.602 1 95.44 193 ASP B N 1
ATOM 4461 C CA . ASP B 1 193 ? 4.414 -14.344 2.951 1 95.44 193 ASP B CA 1
ATOM 4462 C C . ASP B 1 193 ? 4.355 -15.695 3.664 1 95.44 193 ASP B C 1
ATOM 4464 O O . ASP B 1 193 ? 3.828 -16.672 3.123 1 95.44 193 ASP B O 1
ATOM 4468 N N . GLY B 1 194 ? 4.902 -15.711 4.836 1 93.94 194 GLY B N 1
ATOM 4469 C CA . GLY B 1 194 ? 4.836 -16.922 5.645 1 93.94 194 GLY B CA 1
ATOM 4470 C C . GLY B 1 194 ? 5.695 -18.047 5.105 1 93.94 194 GLY B C 1
ATOM 4471 O O . GLY B 1 194 ? 5.285 -19.203 5.121 1 93.94 194 GLY B O 1
ATOM 4472 N N . ILE B 1 195 ? 6.781 -17.656 4.52 1 96.94 195 ILE B N 1
ATOM 4473 C CA . ILE B 1 195 ? 7.695 -18.688 4.039 1 96.94 195 ILE B CA 1
ATOM 4474 C C . ILE B 1 195 ? 8.188 -19.531 5.215 1 96.94 195 ILE B C 1
ATOM 4476 O O . ILE B 1 195 ? 8.578 -18.984 6.254 1 96.94 195 ILE B O 1
ATOM 4480 N N . ARG B 1 196 ? 8.164 -20.812 5.047 1 96.06 196 ARG B N 1
ATOM 4481 C CA . ARG B 1 196 ? 8.453 -21.703 6.156 1 96.06 196 ARG B CA 1
ATOM 4482 C C . ARG B 1 196 ? 9.773 -22.438 5.934 1 96.06 196 ARG B C 1
ATOM 4484 O O . ARG B 1 196 ? 10.156 -22.703 4.789 1 96.06 196 ARG B O 1
ATOM 4491 N N . ASN B 1 197 ? 10.383 -22.766 7.102 1 96.44 197 ASN B N 1
ATOM 4492 C CA . ASN B 1 197 ? 11.57 -23.625 7.16 1 96.44 197 ASN B CA 1
ATOM 4493 C C . ASN B 1 197 ? 12.719 -23.047 6.344 1 96.44 197 ASN B C 1
ATOM 4495 O O . ASN B 1 197 ? 13.422 -23.781 5.648 1 96.44 197 ASN B O 1
ATOM 4499 N N . GLY B 1 198 ? 12.734 -21.719 6.316 1 93.12 198 GLY B N 1
ATOM 4500 C CA . GLY B 1 198 ? 13.844 -21.031 5.672 1 93.12 198 GLY B CA 1
ATOM 4501 C C . GLY B 1 198 ? 14.945 -20.641 6.637 1 93.12 198 GLY B C 1
ATOM 4502 O O . GLY B 1 198 ? 14.82 -20.828 7.848 1 93.12 198 GLY B O 1
ATOM 4503 N N . ASP B 1 199 ? 16.062 -20.297 6.09 1 90.62 199 ASP B N 1
ATOM 4504 C CA . ASP B 1 199 ? 17.125 -19.656 6.875 1 90.62 199 ASP B CA 1
ATOM 4505 C C . ASP B 1 199 ? 17.578 -18.359 6.223 1 90.62 199 ASP B C 1
ATOM 4507 O O . ASP B 1 199 ? 17.078 -17.984 5.164 1 90.62 199 ASP B O 1
ATOM 4511 N N . ALA B 1 200 ? 18.469 -17.703 6.887 1 87.56 200 ALA B N 1
ATOM 4512 C CA . ALA B 1 200 ? 18.875 -16.359 6.48 1 87.56 200 ALA B CA 1
ATOM 4513 C C . ALA B 1 200 ? 19.547 -16.375 5.109 1 87.56 200 ALA B C 1
ATOM 4515 O O . ALA B 1 200 ? 19.484 -15.406 4.363 1 87.56 200 ALA B O 1
ATOM 4516 N N . ASP B 1 201 ? 20.062 -17.484 4.75 1 90.06 201 ASP B N 1
ATOM 4517 C CA . ASP B 1 201 ? 20.828 -17.578 3.514 1 90.06 201 ASP B CA 1
ATOM 4518 C C . ASP B 1 201 ? 19.906 -17.578 2.293 1 90.06 201 ASP B C 1
ATOM 4520 O O . ASP B 1 201 ? 20.344 -17.266 1.182 1 90.06 201 ASP B O 1
ATOM 4524 N N . PHE B 1 202 ? 18.688 -17.922 2.486 1 95.12 202 PHE B N 1
ATOM 4525 C CA . PHE B 1 202 ? 17.734 -17.922 1.373 1 95.12 202 PHE B CA 1
ATOM 4526 C C . PHE B 1 202 ? 17.422 -16.5 0.929 1 95.12 202 PHE B C 1
ATOM 4528 O O . PHE B 1 202 ? 17.062 -16.266 -0.227 1 95.12 202 PHE B O 1
ATOM 4535 N N . PHE B 1 203 ? 17.547 -15.594 1.868 1 94.94 203 PHE B N 1
ATOM 4536 C CA . PHE B 1 203 ? 17.234 -14.195 1.614 1 94.94 203 PHE B CA 1
ATOM 4537 C C . PHE B 1 203 ? 18.438 -13.305 1.906 1 94.94 203 PHE B C 1
ATOM 4539 O O . PHE B 1 203 ? 18.359 -12.398 2.738 1 94.94 203 PHE B O 1
ATOM 4546 N N . ASN B 1 204 ? 19.453 -13.555 1.233 1 94 204 ASN B N 1
ATOM 4547 C CA . ASN B 1 204 ? 20.656 -12.742 1.373 1 94 204 ASN B CA 1
ATOM 4548 C C . ASN B 1 204 ? 20.812 -11.766 0.208 1 94 204 ASN B C 1
ATOM 4550 O O . ASN B 1 204 ? 19.938 -11.664 -0.642 1 94 204 ASN B O 1
ATOM 4554 N N . SER B 1 205 ? 21.891 -11.07 0.133 1 92.75 205 SER B N 1
ATOM 4555 C CA . SER B 1 205 ? 22.094 -9.969 -0.804 1 92.75 205 SER B CA 1
ATOM 4556 C C . SER B 1 205 ? 22.078 -10.461 -2.246 1 92.75 205 SER B C 1
ATOM 4558 O O . SER B 1 205 ? 21.734 -9.719 -3.16 1 92.75 205 SER B O 1
ATOM 4560 N N . ARG B 1 206 ? 22.438 -11.727 -2.488 1 94.5 206 ARG B N 1
ATOM 4561 C CA . ARG B 1 206 ? 22.469 -12.281 -3.836 1 94.5 206 ARG B CA 1
ATOM 4562 C C . ARG B 1 206 ? 21.078 -12.289 -4.453 1 94.5 206 ARG B C 1
ATOM 4564 O O . ARG B 1 206 ? 20.922 -12.172 -5.672 1 94.5 206 ARG B O 1
ATOM 4571 N N . LEU B 1 207 ? 20.094 -12.445 -3.627 1 95.81 207 LEU B N 1
ATOM 4572 C CA . LEU B 1 207 ? 18.719 -12.43 -4.117 1 95.81 207 LEU B CA 1
ATOM 4573 C C . LEU B 1 207 ? 18.391 -11.094 -4.777 1 95.81 207 LEU B C 1
ATOM 4575 O O . LEU B 1 207 ? 17.75 -11.055 -5.828 1 95.81 207 LEU B O 1
ATOM 4579 N N . LEU B 1 208 ? 18.891 -9.961 -4.207 1 94.69 208 LEU B N 1
ATOM 4580 C CA . LEU B 1 208 ? 18.594 -8.617 -4.688 1 94.69 208 LEU B CA 1
ATOM 4581 C C . LEU B 1 208 ? 19.344 -8.328 -5.984 1 94.69 208 LEU B C 1
ATOM 4583 O O . LEU B 1 208 ? 19.094 -7.312 -6.637 1 94.69 208 LEU B O 1
ATOM 4587 N N . GLU B 1 209 ? 20.172 -9.234 -6.371 1 93.94 209 GLU B N 1
ATOM 4588 C CA . GLU B 1 209 ? 20.938 -9.07 -7.602 1 93.94 209 GLU B CA 1
ATOM 4589 C C . GLU B 1 209 ? 20.297 -9.852 -8.75 1 93.94 209 GLU B C 1
ATOM 4591 O O . GLU B 1 209 ? 20.703 -9.688 -9.906 1 93.94 209 GLU B O 1
ATOM 4596 N N . LYS B 1 210 ? 19.375 -10.688 -8.391 1 95.81 210 LYS B N 1
ATOM 4597 C CA . LYS B 1 210 ? 18.734 -11.492 -9.43 1 95.81 210 LYS B CA 1
ATOM 4598 C C . LYS B 1 210 ? 17.969 -10.617 -10.406 1 95.81 210 LYS B C 1
ATOM 4600 O O . LYS B 1 210 ? 17.312 -9.648 -10 1 95.81 210 LYS B O 1
ATOM 4605 N N . THR B 1 211 ? 17.969 -10.945 -11.633 1 94.94 211 THR B N 1
ATOM 4606 C CA . THR B 1 211 ? 17.5 -10.109 -12.734 1 94.94 211 THR B CA 1
ATOM 4607 C C . THR B 1 211 ? 16.031 -9.727 -12.547 1 94.94 211 THR B C 1
ATOM 4609 O O . THR B 1 211 ? 15.672 -8.555 -12.656 1 94.94 211 THR B O 1
ATOM 4612 N N . ASN B 1 212 ? 15.25 -10.672 -12.266 1 94.69 212 ASN B N 1
ATOM 4613 C CA . ASN B 1 212 ? 13.82 -10.398 -12.211 1 94.69 212 ASN B CA 1
ATOM 4614 C C . ASN B 1 212 ? 13.438 -9.648 -10.945 1 94.69 212 ASN B C 1
ATOM 4616 O O . ASN B 1 212 ? 12.469 -8.883 -10.93 1 94.69 212 ASN B O 1
ATOM 4620 N N . ILE B 1 213 ? 14.219 -9.812 -9.898 1 96.06 213 ILE B N 1
ATOM 4621 C CA . ILE B 1 213 ? 13.977 -9.086 -8.656 1 96.06 213 ILE B CA 1
ATOM 4622 C C . ILE B 1 213 ? 14.375 -7.621 -8.828 1 96.06 213 ILE B C 1
ATOM 4624 O O . ILE B 1 213 ? 13.641 -6.715 -8.43 1 96.06 213 ILE B O 1
ATOM 4628 N N . VAL B 1 214 ? 15.422 -7.402 -9.484 1 94.62 214 VAL B N 1
ATOM 4629 C CA . VAL B 1 214 ? 15.938 -6.059 -9.742 1 94.62 214 VAL B CA 1
ATOM 4630 C C . VAL B 1 214 ? 14.93 -5.273 -10.578 1 94.62 214 VAL B C 1
ATOM 4632 O O . VAL B 1 214 ? 14.742 -4.07 -10.375 1 94.62 214 VAL B O 1
ATOM 4635 N N . ASN B 1 215 ? 14.258 -5.949 -11.391 1 93.38 215 ASN B N 1
ATOM 4636 C CA . ASN B 1 215 ? 13.375 -5.281 -12.344 1 93.38 215 ASN B CA 1
ATOM 4637 C C . ASN B 1 215 ? 11.938 -5.25 -11.844 1 93.38 215 ASN B C 1
ATOM 4639 O O . ASN B 1 215 ? 11.062 -4.656 -12.477 1 93.38 215 ASN B O 1
ATOM 4643 N N . ALA B 1 216 ? 11.727 -5.848 -10.766 1 96.31 216 ALA B N 1
ATOM 4644 C CA . ALA B 1 216 ? 10.367 -5.941 -10.25 1 96.31 216 ALA B CA 1
ATOM 4645 C C . ALA B 1 216 ? 9.852 -4.57 -9.82 1 96.31 216 ALA B C 1
ATOM 4647 O O . ALA B 1 216 ? 10.617 -3.732 -9.344 1 96.31 216 ALA B O 1
ATOM 4648 N N . GLU B 1 217 ? 8.594 -4.359 -10.023 1 97.06 217 GLU B N 1
ATOM 4649 C CA . GLU B 1 217 ? 7.945 -3.137 -9.555 1 97.06 217 GLU B CA 1
ATOM 4650 C C . GLU B 1 217 ? 7.754 -3.156 -8.039 1 97.06 217 GLU B C 1
ATOM 4652 O O . GLU B 1 217 ? 7.902 -2.129 -7.375 1 97.06 217 GLU B O 1
ATOM 4657 N N . ASP B 1 218 ? 7.41 -4.25 -7.602 1 97.56 218 ASP B N 1
ATOM 4658 C CA . ASP B 1 218 ? 7.16 -4.453 -6.18 1 97.56 218 ASP B CA 1
ATOM 4659 C C . ASP B 1 218 ? 7.805 -5.75 -5.688 1 97.56 218 ASP B C 1
ATOM 4661 O O . ASP B 1 218 ? 7.707 -6.785 -6.348 1 97.56 218 ASP B O 1
ATOM 4665 N N . PHE B 1 219 ? 8.5 -5.668 -4.625 1 97.88 219 PHE B N 1
ATOM 4666 C CA . PHE B 1 219 ? 9.102 -6.84 -3.998 1 97.88 219 PHE B CA 1
ATOM 4667 C C . PHE B 1 219 ? 8.805 -6.863 -2.502 1 97.88 219 PHE B C 1
ATOM 4669 O O . PHE B 1 219 ? 9.258 -5.988 -1.76 1 97.88 219 PHE B O 1
ATOM 4676 N N . THR B 1 220 ? 8.008 -7.836 -2.039 1 98.44 220 THR B N 1
ATOM 4677 C CA . THR B 1 220 ? 7.562 -7.926 -0.654 1 98.44 220 THR B CA 1
ATOM 4678 C C . THR B 1 220 ? 7.934 -9.281 -0.052 1 98.44 220 THR B C 1
ATOM 4680 O O . THR B 1 220 ? 7.637 -10.328 -0.631 1 98.44 220 THR B O 1
ATOM 4683 N N . VAL B 1 221 ? 8.602 -9.25 1.051 1 97.62 221 VAL B N 1
ATOM 4684 C CA . VAL B 1 221 ? 8.852 -10.438 1.863 1 97.62 221 VAL B CA 1
ATOM 4685 C C . VAL B 1 221 ? 8.375 -10.188 3.295 1 97.62 221 VAL B C 1
ATOM 4687 O O . VAL B 1 221 ? 8.945 -9.359 4.008 1 97.62 221 VAL B O 1
ATOM 4690 N N . TYR B 1 222 ? 7.391 -10.867 3.686 1 94.25 222 TYR B N 1
ATOM 4691 C CA . TYR B 1 222 ? 6.906 -10.781 5.059 1 94.25 222 TYR B CA 1
ATOM 4692 C C . TYR B 1 222 ? 7.539 -11.859 5.93 1 94.25 222 TYR B C 1
ATOM 4694 O O . TYR B 1 222 ? 8.758 -12.055 5.898 1 94.25 222 TYR B O 1
ATOM 4702 N N . ASP B 1 223 ? 6.824 -12.602 6.605 1 91.62 223 ASP B N 1
ATOM 4703 C CA . ASP B 1 223 ? 7.297 -13.539 7.625 1 91.62 223 ASP B CA 1
ATOM 4704 C C . ASP B 1 223 ? 8.039 -14.711 6.992 1 91.62 223 ASP B C 1
ATOM 4706 O O . ASP B 1 223 ? 7.539 -15.344 6.066 1 91.62 223 ASP B O 1
ATOM 4710 N N . VAL B 1 224 ? 9.164 -14.93 7.473 1 95.56 224 VAL B N 1
ATOM 4711 C CA . VAL B 1 224 ? 9.945 -16.125 7.184 1 95.56 224 VAL B CA 1
ATOM 4712 C C . VAL B 1 224 ? 10.281 -16.859 8.484 1 95.56 224 VAL B C 1
ATOM 4714 O O . VAL B 1 224 ? 10.781 -16.234 9.43 1 95.56 224 VAL B O 1
ATOM 4717 N N . SER B 1 225 ? 10.023 -18.047 8.5 1 95.44 225 SER B N 1
ATOM 4718 C CA . SER B 1 225 ? 10.289 -18.797 9.727 1 95.44 225 SER B CA 1
ATOM 4719 C C . SER B 1 225 ? 11.281 -19.922 9.477 1 95.44 225 SER B C 1
ATOM 4721 O O . SER B 1 225 ? 11.344 -20.469 8.375 1 95.44 225 SER B O 1
ATOM 4723 N N . SER B 1 226 ? 12.008 -20.203 10.516 1 95.69 226 SER B N 1
ATOM 4724 C CA . SER B 1 226 ? 12.953 -21.312 10.469 1 95.69 226 SER B CA 1
ATOM 4725 C C . SER B 1 226 ? 12.25 -22.641 10.703 1 95.69 226 SER B C 1
ATOM 4727 O O . SER B 1 226 ? 11.039 -22.672 10.961 1 95.69 226 SER B O 1
ATOM 4729 N N . LEU B 1 227 ? 13.055 -23.672 10.641 1 93.5 227 LEU B N 1
ATOM 4730 C CA . LEU B 1 227 ? 12.539 -25.016 10.898 1 93.5 227 LEU B CA 1
ATOM 4731 C C . LEU B 1 227 ? 11.992 -25.125 12.32 1 93.5 227 LEU B C 1
ATOM 4733 O O . LEU B 1 227 ? 11.031 -25.859 12.562 1 93.5 227 LEU B O 1
ATOM 4737 N N . ALA B 1 228 ? 12.594 -24.344 13.203 1 92.25 228 ALA B N 1
ATOM 4738 C CA . ALA B 1 228 ? 12.188 -24.359 14.609 1 92.25 228 ALA B CA 1
ATOM 4739 C C . ALA B 1 228 ? 11 -23.422 14.836 1 92.25 228 ALA B C 1
ATOM 4741 O O . ALA B 1 228 ? 10.492 -23.328 15.961 1 92.25 228 ALA B O 1
ATOM 4742 N N . GLY B 1 229 ? 10.555 -22.781 13.797 1 89.69 229 GLY B N 1
ATOM 4743 C CA . GLY B 1 229 ? 9.406 -21.891 13.922 1 89.69 229 GLY B CA 1
ATOM 4744 C C . GLY B 1 229 ? 9.773 -20.484 14.359 1 89.69 229 GLY B C 1
ATOM 4745 O O . GLY B 1 229 ? 8.898 -19.672 14.633 1 89.69 229 GLY B O 1
ATOM 4746 N N . GLU B 1 230 ? 11.062 -20.234 14.43 1 92.56 230 GLU B N 1
ATOM 4747 C CA . GLU B 1 230 ? 11.539 -18.922 14.836 1 92.56 230 GLU B CA 1
ATOM 4748 C C . GLU B 1 230 ? 11.609 -17.969 13.641 1 92.56 230 GLU B C 1
ATOM 4750 O O . GLU B 1 230 ? 11.836 -18.406 12.508 1 92.56 230 GLU B O 1
ATOM 4755 N N . GLU B 1 231 ? 11.398 -16.734 13.961 1 92.88 231 GLU B N 1
ATOM 4756 C CA . GLU B 1 231 ? 11.508 -15.719 12.922 1 92.88 231 GLU B CA 1
ATOM 4757 C C . GLU B 1 231 ? 12.93 -15.648 12.375 1 92.88 231 GLU B C 1
ATOM 4759 O O . GLU B 1 231 ? 13.898 -15.648 13.141 1 92.88 231 GLU B O 1
ATOM 4764 N N . VAL B 1 232 ? 12.984 -15.57 11.078 1 94.62 232 VAL B N 1
ATOM 4765 C CA . VAL B 1 232 ? 14.281 -15.508 10.414 1 94.62 232 VAL B CA 1
ATOM 4766 C C . VAL B 1 232 ? 14.641 -14.062 10.102 1 94.62 232 VAL B C 1
ATOM 4768 O O . VAL B 1 232 ? 13.82 -13.32 9.547 1 94.62 232 VAL B O 1
ATOM 4771 N N . ILE B 1 233 ? 15.805 -13.664 10.492 1 94.56 233 ILE B N 1
ATOM 4772 C CA . ILE B 1 233 ? 16.328 -12.352 10.148 1 94.56 233 ILE B CA 1
ATOM 4773 C C . ILE B 1 233 ? 16.969 -12.398 8.758 1 94.56 233 ILE B C 1
ATOM 4775 O O . ILE B 1 233 ? 17.844 -13.219 8.492 1 94.56 233 ILE B O 1
ATOM 4779 N N . LEU B 1 234 ? 16.5 -11.523 7.867 1 94.38 234 LEU B N 1
ATOM 4780 C CA . LEU B 1 234 ? 16.984 -11.5 6.492 1 94.38 234 LEU B CA 1
ATOM 4781 C C . LEU B 1 234 ? 18.375 -10.875 6.422 1 94.38 234 LEU B C 1
ATOM 4783 O O . LEU B 1 234 ? 18.547 -9.703 6.766 1 94.38 234 LEU B O 1
ATOM 4787 N N . ASP B 1 235 ? 19.297 -11.609 5.922 1 90.62 235 ASP B N 1
ATOM 4788 C CA . ASP B 1 235 ? 20.688 -11.172 5.922 1 90.62 235 ASP B CA 1
ATOM 4789 C C . ASP B 1 235 ? 21.031 -10.445 4.621 1 90.62 235 ASP B C 1
ATOM 4791 O O . ASP B 1 235 ? 21.875 -10.906 3.855 1 90.62 235 ASP B O 1
ATOM 4795 N N . LEU B 1 236 ? 20.531 -9.359 4.383 1 89.88 236 LEU B N 1
ATOM 4796 C CA . LEU B 1 236 ? 20.703 -8.633 3.131 1 89.88 236 LEU B CA 1
ATOM 4797 C C . LEU B 1 236 ? 21.891 -7.668 3.223 1 89.88 236 LEU B C 1
ATOM 4799 O O . LEU B 1 236 ? 22.656 -7.543 2.275 1 89.88 236 LEU B O 1
ATOM 4803 N N . GLY B 1 237 ? 22.109 -7.004 4.445 1 88.56 237 GLY B N 1
ATOM 4804 C CA . GLY B 1 237 ? 23.156 -6.023 4.621 1 88.56 237 GLY B CA 1
ATOM 4805 C C . GLY B 1 237 ? 22.75 -4.621 4.223 1 88.56 237 GLY B C 1
ATOM 4806 O O . GLY B 1 237 ? 21.953 -4.441 3.293 1 88.56 237 GLY B O 1
ATOM 4807 N N . ASP B 1 238 ? 23.391 -3.631 4.801 1 95.62 238 ASP B N 1
ATOM 4808 C CA . ASP B 1 238 ? 23.047 -2.227 4.613 1 95.62 238 ASP B CA 1
ATOM 4809 C C . ASP B 1 238 ? 23.312 -1.778 3.18 1 95.62 238 ASP B C 1
ATOM 4811 O O . ASP B 1 238 ? 22.422 -1.224 2.521 1 95.62 238 ASP B O 1
ATOM 4815 N N . GLU B 1 239 ? 24.469 -2.076 2.684 1 95.38 239 GLU B N 1
ATOM 4816 C CA . GLU B 1 239 ? 24.906 -1.565 1.388 1 95.38 239 GLU B CA 1
ATOM 4817 C C . GLU B 1 239 ? 24.094 -2.164 0.251 1 95.38 239 GLU B C 1
ATOM 4819 O O . GLU B 1 239 ? 23.641 -1.447 -0.649 1 95.38 239 GLU B O 1
ATOM 4824 N N . ALA B 1 240 ? 23.922 -3.42 0.358 1 95.19 240 ALA B N 1
ATOM 4825 C CA . ALA B 1 240 ? 23.156 -4.09 -0.689 1 95.19 240 ALA B CA 1
ATOM 4826 C C . ALA B 1 240 ? 21.719 -3.586 -0.728 1 95.19 240 ALA B C 1
ATOM 4828 O O . ALA B 1 240 ? 21.156 -3.365 -1.806 1 95.19 240 ALA B O 1
ATOM 4829 N N . LEU B 1 241 ? 21.188 -3.404 0.399 1 96.62 241 LEU B N 1
ATOM 4830 C CA . LEU B 1 241 ? 19.812 -2.93 0.491 1 96.62 241 LEU B CA 1
ATOM 4831 C C . LEU B 1 241 ? 19.688 -1.502 -0.027 1 96.62 241 LEU B C 1
ATOM 4833 O O . LEU B 1 241 ? 18.766 -1.183 -0.772 1 96.62 241 LEU B O 1
ATOM 4837 N N . LEU B 1 242 ? 20.594 -0.677 0.313 1 97.25 242 LEU B N 1
ATOM 4838 C CA . LEU B 1 242 ? 20.562 0.705 -0.155 1 97.25 242 LEU B CA 1
ATOM 4839 C C . LEU B 1 242 ? 20.828 0.777 -1.654 1 97.25 242 LEU B C 1
ATOM 4841 O O . LEU B 1 242 ? 20.188 1.563 -2.363 1 97.25 242 LEU B O 1
ATOM 4845 N N . ASP B 1 243 ? 21.734 -0.035 -2.127 1 96.19 243 ASP B N 1
ATOM 4846 C CA . ASP B 1 243 ? 21.953 -0.111 -3.566 1 96.19 243 ASP B CA 1
ATOM 4847 C C . ASP B 1 243 ? 20.688 -0.497 -4.309 1 96.19 243 ASP B C 1
ATOM 4849 O O . ASP B 1 243 ? 20.359 0.09 -5.34 1 96.19 243 ASP B O 1
ATOM 4853 N N . PHE B 1 244 ? 20.031 -1.476 -3.756 1 96.81 244 PHE B N 1
ATOM 4854 C CA . PHE B 1 244 ? 18.781 -1.931 -4.355 1 96.81 244 PHE B CA 1
ATOM 4855 C C . PHE B 1 244 ? 17.719 -0.828 -4.324 1 96.81 244 PHE B C 1
ATOM 4857 O O . PHE B 1 244 ? 17.094 -0.539 -5.336 1 96.81 244 PHE B O 1
ATOM 4864 N N . PHE B 1 245 ? 17.594 -0.14 -3.25 1 97.56 245 PHE B N 1
ATOM 4865 C CA . PHE B 1 245 ? 16.594 0.901 -3.061 1 97.56 245 PHE B CA 1
ATOM 4866 C C . PHE B 1 245 ? 16.859 2.082 -3.986 1 97.56 245 PHE B C 1
ATOM 4868 O O . PHE B 1 245 ? 15.93 2.615 -4.602 1 97.56 245 PHE B O 1
ATOM 4875 N N . PHE B 1 246 ? 18.094 2.439 -4.105 1 96.56 246 PHE B N 1
ATOM 4876 C CA . PHE B 1 246 ? 18.438 3.609 -4.902 1 96.56 246 PHE B CA 1
ATOM 4877 C C . PHE B 1 246 ? 18.656 3.227 -6.363 1 96.56 246 PHE B C 1
ATOM 4879 O O . PHE B 1 246 ? 18.922 4.086 -7.203 1 96.56 246 PHE B O 1
ATOM 4886 N N . GLY B 1 247 ? 18.578 1.949 -6.672 1 94.88 247 GLY B N 1
ATOM 4887 C CA . GLY B 1 247 ? 18.641 1.487 -8.047 1 94.88 247 GLY B CA 1
ATOM 4888 C C . GLY B 1 247 ? 20.016 1.589 -8.664 1 94.88 247 GLY B C 1
ATOM 4889 O O . GLY B 1 247 ? 20.156 1.941 -9.836 1 94.88 247 GLY B O 1
ATOM 4890 N N . ARG B 1 248 ? 20.938 1.303 -7.824 1 90.62 248 ARG B N 1
ATOM 4891 C CA . ARG B 1 248 ? 22.297 1.331 -8.367 1 90.62 248 ARG B CA 1
ATOM 4892 C C . ARG B 1 248 ? 22.469 0.269 -9.453 1 90.62 248 ARG B C 1
ATOM 4894 O O . ARG B 1 248 ? 22.156 -0.902 -9.234 1 90.62 248 ARG B O 1
ATOM 4901 N N . ASN B 1 249 ? 22.812 0.592 -10.57 1 84.44 249 ASN B N 1
ATOM 4902 C CA . ASN B 1 249 ? 23.062 -0.275 -11.719 1 84.44 249 ASN B CA 1
ATOM 4903 C C . ASN B 1 249 ? 21.781 -0.919 -12.234 1 84.44 249 ASN B C 1
ATOM 4905 O O . ASN B 1 249 ? 21.812 -2.012 -12.805 1 84.44 249 ASN B O 1
ATOM 4909 N N . ILE B 1 250 ? 20.688 -0.369 -11.867 1 91 250 ILE B N 1
ATOM 4910 C CA . ILE B 1 250 ? 19.406 -0.862 -12.336 1 91 250 ILE B CA 1
ATOM 4911 C C . ILE B 1 250 ? 18.844 0.082 -13.406 1 91 250 ILE B C 1
ATOM 4913 O O . ILE B 1 250 ? 18.969 1.304 -13.281 1 91 250 ILE B O 1
ATOM 4917 N N . THR B 1 251 ? 18.266 -0.503 -14.398 1 88.5 251 THR B N 1
ATOM 4918 C CA . THR B 1 251 ? 17.766 0.314 -15.5 1 88.5 251 THR B CA 1
ATOM 4919 C C . THR B 1 251 ? 16.25 0.362 -15.5 1 88.5 251 THR B C 1
ATOM 4921 O O . THR B 1 251 ? 15.641 1.218 -16.156 1 88.5 251 THR B O 1
ATOM 4924 N N . SER B 1 252 ? 15.695 -0.514 -14.789 1 88.44 252 SER B N 1
ATOM 4925 C CA . SER B 1 252 ? 14.234 -0.523 -14.742 1 88.44 252 SER B CA 1
ATOM 4926 C C . SER B 1 252 ? 13.695 0.771 -14.141 1 88.44 252 SER B C 1
ATOM 4928 O O . SER B 1 252 ? 14.219 1.265 -13.141 1 88.44 252 SER B O 1
ATOM 4930 N N . LYS B 1 253 ? 12.578 1.31 -14.727 1 86.88 253 LYS B N 1
ATOM 4931 C CA . LYS B 1 253 ? 12.047 2.6 -14.297 1 86.88 253 LYS B CA 1
ATOM 4932 C C . LYS B 1 253 ? 10.711 2.432 -13.57 1 86.88 253 LYS B C 1
ATOM 4934 O O . LYS B 1 253 ? 10.125 3.41 -13.102 1 86.88 253 LYS B O 1
ATOM 4939 N N . ARG B 1 254 ? 10.344 1.288 -13.398 1 87.25 254 ARG B N 1
ATOM 4940 C CA . ARG B 1 254 ? 9 1.09 -12.867 1 87.25 254 ARG B CA 1
ATOM 4941 C C . ARG B 1 254 ? 9.039 0.45 -11.484 1 87.25 254 ARG B C 1
ATOM 4943 O O . ARG B 1 254 ? 8.156 -0.327 -11.125 1 87.25 254 ARG B O 1
ATOM 4950 N N . ARG B 1 255 ? 10.039 0.777 -10.734 1 93.44 255 ARG B N 1
ATOM 4951 C CA . ARG B 1 255 ? 10.164 0.239 -9.383 1 93.44 255 ARG B CA 1
ATOM 4952 C C . ARG B 1 255 ? 9.398 1.093 -8.383 1 93.44 255 ARG B C 1
ATOM 4954 O O . ARG B 1 255 ? 9.602 2.305 -8.305 1 93.44 255 ARG B O 1
ATOM 4961 N N . THR B 1 256 ? 8.531 0.455 -7.648 1 94.81 256 THR B N 1
ATOM 4962 C CA . THR B 1 256 ? 7.602 1.256 -6.855 1 94.81 256 THR B CA 1
ATOM 4963 C C . THR B 1 256 ? 7.797 0.994 -5.367 1 94.81 256 THR B C 1
ATOM 4965 O O . THR B 1 256 ? 8.062 1.92 -4.598 1 94.81 256 THR B O 1
ATOM 4968 N N . THR B 1 257 ? 7.719 -0.314 -4.973 1 97.38 257 THR B N 1
ATOM 4969 C CA . THR B 1 257 ? 7.68 -0.53 -3.529 1 97.38 257 THR B CA 1
ATOM 4970 C C . THR B 1 257 ? 8.578 -1.696 -3.131 1 97.38 257 THR B C 1
ATOM 4972 O O . THR B 1 257 ? 8.758 -2.643 -3.902 1 97.38 257 THR B O 1
ATOM 4975 N N . LEU B 1 258 ? 9.188 -1.592 -1.974 1 98.06 258 LEU B N 1
ATOM 4976 C CA . LEU B 1 258 ? 9.977 -2.623 -1.3 1 98.06 258 LEU B CA 1
ATOM 4977 C C . LEU B 1 258 ? 9.5 -2.814 0.136 1 98.06 258 LEU B C 1
ATOM 4979 O O . LEU B 1 258 ? 9.492 -1.865 0.923 1 98.06 258 LEU B O 1
ATOM 4983 N N . TYR B 1 259 ? 9.055 -3.988 0.481 1 98.19 259 TYR B N 1
ATOM 4984 C CA . TYR B 1 259 ? 8.672 -4.312 1.852 1 98.19 259 TYR B CA 1
ATOM 4985 C C . TYR B 1 259 ? 9.453 -5.516 2.363 1 98.19 259 TYR B C 1
ATOM 4987 O O . TYR B 1 259 ? 9.414 -6.59 1.763 1 98.19 259 TYR B O 1
ATOM 4995 N N . LEU B 1 260 ? 10.125 -5.348 3.434 1 97.88 260 LEU B N 1
ATOM 4996 C CA . LEU B 1 260 ? 10.859 -6.441 4.055 1 97.88 260 LEU B CA 1
ATOM 4997 C C . LEU B 1 260 ? 10.57 -6.508 5.555 1 97.88 260 LEU B C 1
ATOM 4999 O O . LEU B 1 260 ? 10.727 -5.508 6.262 1 97.88 260 LEU B O 1
ATOM 5003 N N . ASP B 1 261 ? 10.219 -7.645 5.938 1 96.12 261 ASP B N 1
ATOM 5004 C CA . ASP B 1 261 ? 10.07 -7.898 7.371 1 96.12 261 ASP B CA 1
ATOM 5005 C C . ASP B 1 261 ? 11.367 -8.461 7.957 1 96.12 261 ASP B C 1
ATOM 5007 O O . ASP B 1 261 ? 11.945 -9.398 7.41 1 96.12 261 ASP B O 1
ATOM 5011 N N . SER B 1 262 ? 11.898 -7.852 8.961 1 95.25 262 SER B N 1
ATOM 5012 C CA . SER B 1 262 ? 13.023 -8.289 9.789 1 95.25 262 SER B CA 1
ATOM 5013 C C . SER B 1 262 ? 14.32 -8.336 8.977 1 95.25 262 SER B C 1
ATOM 5015 O O . SER B 1 262 ? 15.047 -9.328 9.031 1 95.25 262 SER B O 1
ATOM 5017 N N . PRO B 1 263 ? 14.609 -7.359 8.141 1 96.25 263 PRO B N 1
ATOM 5018 C CA . PRO B 1 263 ? 15.945 -7.312 7.535 1 96.25 263 PRO B CA 1
ATOM 5019 C C . PRO B 1 263 ? 17.047 -7.012 8.547 1 96.25 263 PRO B C 1
ATOM 5021 O O . PRO B 1 263 ? 16.844 -6.23 9.484 1 96.25 263 PRO B O 1
ATOM 5024 N N . ALA B 1 264 ? 18.141 -7.637 8.383 1 94.25 264 ALA B N 1
ATOM 5025 C CA . ALA B 1 264 ? 19.297 -7.363 9.234 1 94.25 264 ALA B CA 1
ATOM 5026 C C . ALA B 1 264 ? 20 -6.082 8.805 1 94.25 264 ALA B C 1
ATOM 5028 O O . ALA B 1 264 ? 20.875 -6.105 7.93 1 94.25 264 ALA B O 1
ATOM 5029 N N . VAL B 1 265 ? 19.625 -4.977 9.414 1 95.25 265 VAL B N 1
ATOM 5030 C CA . VAL B 1 265 ? 20.266 -3.711 9.109 1 95.25 265 VAL B CA 1
ATOM 5031 C C . VAL B 1 265 ? 20.906 -3.139 10.375 1 95.25 265 VAL B C 1
ATOM 5033 O O . VAL B 1 265 ? 20.484 -3.463 11.492 1 95.25 265 VAL B O 1
ATOM 5036 N N . SER B 1 266 ? 21.969 -2.375 10.18 1 96.31 266 SER B N 1
ATOM 5037 C CA . SER B 1 266 ? 22.641 -1.764 11.312 1 96.31 266 SER B CA 1
ATOM 5038 C C . SER B 1 266 ? 21.844 -0.598 11.875 1 96.31 266 SER B C 1
ATOM 5040 O O . SER B 1 266 ? 20.859 -0.164 11.273 1 96.31 266 SER B O 1
ATOM 5042 N N . GLN B 1 267 ? 22.297 -0.124 13.031 1 96.25 267 GLN B N 1
ATOM 5043 C CA . GLN B 1 267 ? 21.656 1.015 13.672 1 96.25 267 GLN B CA 1
ATOM 5044 C C . GLN B 1 267 ? 21.906 2.301 12.891 1 96.25 267 GLN B C 1
ATOM 5046 O O . GLN B 1 267 ? 21.25 3.318 13.133 1 96.25 267 GLN B O 1
ATOM 5051 N N . SER B 1 268 ? 22.844 2.27 11.961 1 97.19 268 SER B N 1
ATOM 5052 C CA . SER B 1 268 ? 23.172 3.467 11.188 1 97.19 268 SER B CA 1
ATOM 5053 C C . SER B 1 268 ? 22.562 3.408 9.789 1 97.19 268 SER B C 1
ATOM 5055 O O . SER B 1 268 ? 22.891 4.23 8.93 1 97.19 268 SER B O 1
ATOM 5057 N N . PHE B 1 269 ? 21.703 2.475 9.539 1 97.88 269 PHE B N 1
ATOM 5058 C CA . PHE B 1 269 ? 21.141 2.225 8.219 1 97.88 269 PHE B CA 1
ATOM 5059 C C . PHE B 1 269 ? 20.422 3.457 7.695 1 97.88 269 PHE B C 1
ATOM 5061 O O . PHE B 1 269 ? 20.703 3.936 6.598 1 97.88 269 PHE B O 1
ATOM 5068 N N . VAL B 1 270 ? 19.562 4.035 8.484 1 98.12 270 VAL B N 1
ATOM 5069 C CA . VAL B 1 270 ? 18.766 5.195 8.086 1 98.12 270 VAL B CA 1
ATOM 5070 C C . VAL B 1 270 ? 19.688 6.398 7.871 1 98.12 270 VAL B C 1
ATOM 5072 O O . VAL B 1 270 ? 19.531 7.133 6.895 1 98.12 270 VAL B O 1
ATOM 5075 N N . TYR B 1 271 ? 20.578 6.555 8.797 1 98.31 271 TYR B N 1
ATOM 5076 C CA . TYR B 1 271 ? 21.547 7.633 8.664 1 98.31 271 TYR B CA 1
ATOM 5077 C C . TYR B 1 271 ? 22.281 7.539 7.332 1 98.31 271 TYR B C 1
ATOM 5079 O O . TYR B 1 271 ? 22.391 8.531 6.605 1 98.31 271 TYR B O 1
ATOM 5087 N N . SER B 1 272 ? 22.719 6.359 7.008 1 97.88 272 SER B N 1
ATOM 5088 C CA . SER B 1 272 ? 23.453 6.125 5.766 1 97.88 272 SER B CA 1
ATOM 5089 C C . SER B 1 272 ? 22.578 6.402 4.547 1 97.88 272 SER B C 1
ATOM 5091 O O . SER B 1 272 ? 23.047 6.977 3.561 1 97.88 272 SER B O 1
ATOM 5093 N N . ALA B 1 273 ? 21.391 6.023 4.66 1 98.25 273 ALA B N 1
ATOM 5094 C CA . ALA B 1 273 ? 20.469 6.254 3.557 1 98.25 273 ALA B CA 1
ATOM 5095 C C . ALA B 1 273 ? 20.297 7.746 3.283 1 98.25 273 ALA B C 1
ATOM 5097 O O . ALA B 1 273 ? 20.391 8.188 2.137 1 98.25 273 ALA B O 1
ATOM 5098 N N . LEU B 1 274 ? 20.125 8.516 4.297 1 98.25 274 LEU B N 1
ATOM 5099 C CA . LEU B 1 274 ? 19.891 9.945 4.191 1 98.25 274 LEU B CA 1
ATOM 5100 C C . LEU B 1 274 ? 21.109 10.664 3.637 1 98.25 274 LEU B C 1
ATOM 5102 O O . LEU B 1 274 ? 20.984 11.547 2.781 1 98.25 274 LEU B O 1
ATOM 5106 N N . VAL B 1 275 ? 22.219 10.273 4.094 1 97.75 275 VAL B N 1
ATOM 5107 C CA . VAL B 1 275 ? 23.453 10.906 3.652 1 97.75 275 VAL B CA 1
ATOM 5108 C C . VAL B 1 275 ? 23.734 10.539 2.197 1 97.75 275 VAL B C 1
ATOM 5110 O O . VAL B 1 275 ? 24.078 11.406 1.386 1 97.75 275 VAL B O 1
ATOM 5113 N N . ARG B 1 276 ? 23.531 9.328 1.883 1 96.62 276 ARG B N 1
ATOM 5114 C CA . ARG B 1 276 ? 23.828 8.836 0.543 1 96.62 276 ARG B CA 1
ATOM 5115 C C . ARG B 1 276 ? 22.875 9.43 -0.489 1 96.62 276 ARG B C 1
ATOM 5117 O O . ARG B 1 276 ? 23.281 9.711 -1.622 1 96.62 276 ARG B O 1
ATOM 5124 N N . PHE B 1 277 ? 21.703 9.609 -0.133 1 97.12 277 PHE B N 1
ATOM 5125 C CA . PHE B 1 277 ? 20.656 10.055 -1.05 1 97.12 277 PHE B CA 1
ATOM 5126 C C . PHE B 1 277 ? 21.047 11.383 -1.697 1 97.12 277 PHE B C 1
ATOM 5128 O O . PHE B 1 277 ? 20.75 11.609 -2.871 1 97.12 277 PHE B O 1
ATOM 5135 N N . VAL B 1 278 ? 21.734 12.172 -1.01 1 96 278 VAL B N 1
ATOM 5136 C CA . VAL B 1 278 ? 22.109 13.516 -1.445 1 96 278 VAL B CA 1
ATOM 5137 C C . VAL B 1 278 ? 22.922 13.438 -2.732 1 96 278 VAL B C 1
ATOM 5139 O O . VAL B 1 278 ? 22.828 14.32 -3.59 1 96 278 VAL B O 1
ATOM 5142 N N . HIS B 1 279 ? 23.594 12.305 -2.912 1 94 279 HIS B N 1
ATOM 5143 C CA . HIS B 1 279 ? 24.547 12.219 -4.008 1 94 279 HIS B CA 1
ATOM 5144 C C . HIS B 1 279 ? 24.109 11.172 -5.035 1 94 279 HIS B C 1
ATOM 5146 O O . HIS B 1 279 ? 24.797 10.953 -6.031 1 94 279 HIS B O 1
ATOM 5152 N N . GLU B 1 280 ? 22.969 10.586 -4.836 1 94.38 280 GLU B N 1
ATOM 5153 C CA . GLU B 1 280 ? 22.516 9.555 -5.762 1 94.38 280 GLU B CA 1
ATOM 5154 C C . GLU B 1 280 ? 22.172 10.148 -7.125 1 94.38 280 GLU B C 1
ATOM 5156 O O . GLU B 1 280 ? 21.594 11.234 -7.207 1 94.38 280 GLU B O 1
ATOM 5161 N N . THR B 1 281 ? 22.516 9.391 -8.125 1 90.38 281 THR B N 1
ATOM 5162 C CA . THR B 1 281 ? 22.344 9.938 -9.461 1 90.38 281 THR B CA 1
ATOM 5163 C C . THR B 1 281 ? 21.344 9.117 -10.266 1 90.38 281 THR B C 1
ATOM 5165 O O . THR B 1 281 ? 20.844 9.57 -11.297 1 90.38 281 THR B O 1
ATOM 5168 N N . ASN B 1 282 ? 21.047 7.934 -9.883 1 90.06 282 ASN B N 1
ATOM 5169 C CA . ASN B 1 282 ? 20.141 7.07 -10.633 1 90.06 282 ASN B CA 1
ATOM 5170 C C . ASN B 1 282 ? 18.703 7.25 -10.188 1 90.06 282 ASN B C 1
ATOM 5172 O O . ASN B 1 282 ? 18.047 6.289 -9.766 1 90.06 282 ASN B O 1
ATOM 5176 N N . TYR B 1 283 ? 18.094 8.352 -10.461 1 86.75 283 TYR B N 1
ATOM 5177 C CA . TYR B 1 283 ? 16.812 8.703 -9.867 1 86.75 283 TYR B CA 1
ATOM 5178 C C . TYR B 1 283 ? 15.672 8 -10.602 1 86.75 283 TYR B C 1
ATOM 5180 O O . TYR B 1 283 ? 14.617 7.754 -10.016 1 86.75 283 TYR B O 1
ATOM 5188 N N . GLU B 1 284 ? 15.953 7.625 -11.766 1 87.75 284 GLU B N 1
ATOM 5189 C CA . GLU B 1 284 ? 14.883 7.023 -12.562 1 87.75 284 GLU B CA 1
ATOM 5190 C C . GLU B 1 284 ? 14.609 5.59 -12.117 1 87.75 284 GLU B C 1
ATOM 5192 O O . GLU B 1 284 ? 13.523 5.055 -12.359 1 87.75 284 GLU B O 1
ATOM 5197 N N . SER B 1 285 ? 15.586 5.008 -11.438 1 92 285 SER B N 1
ATOM 5198 C CA . SER B 1 285 ? 15.445 3.6 -11.086 1 92 285 SER B CA 1
ATOM 5199 C C . SER B 1 285 ? 15.312 3.412 -9.578 1 92 285 SER B C 1
ATOM 5201 O O . SER B 1 285 ? 15.391 2.289 -9.078 1 92 285 SER B O 1
ATOM 5203 N N . MET B 1 286 ? 15.094 4.512 -8.836 1 93.81 286 MET B N 1
ATOM 5204 C CA . MET B 1 286 ? 14.906 4.406 -7.395 1 93.81 286 MET B CA 1
ATOM 5205 C C . MET B 1 286 ? 13.523 3.852 -7.062 1 93.81 286 MET B C 1
ATOM 5207 O O . MET B 1 286 ? 12.562 4.094 -7.793 1 93.81 286 MET B O 1
ATOM 5211 N N . MET B 1 287 ? 13.555 3.105 -6.016 1 94.75 287 MET B N 1
ATOM 5212 C CA . MET B 1 287 ? 12.242 2.758 -5.473 1 94.75 287 MET B CA 1
ATOM 5213 C C . MET B 1 287 ? 11.555 3.986 -4.891 1 94.75 287 MET B C 1
ATOM 5215 O O . MET B 1 287 ? 12.211 4.852 -4.309 1 94.75 287 MET B O 1
ATOM 5219 N N . GLN B 1 288 ? 10.32 4.082 -4.996 1 94.81 288 GLN B N 1
ATOM 5220 C CA . GLN B 1 288 ? 9.57 5.234 -4.508 1 94.81 288 GLN B CA 1
ATOM 5221 C C . GLN B 1 288 ? 9.258 5.094 -3.02 1 94.81 288 GLN B C 1
ATOM 5223 O O . GLN B 1 288 ? 9.18 6.094 -2.301 1 94.81 288 GLN B O 1
ATOM 5228 N N . HIS B 1 289 ? 9.117 3.871 -2.627 1 97.25 289 HIS B N 1
ATOM 5229 C CA . HIS B 1 289 ? 8.664 3.592 -1.267 1 97.25 289 HIS B CA 1
ATOM 5230 C C . HIS B 1 289 ? 9.289 2.305 -0.736 1 97.25 289 HIS B C 1
ATOM 5232 O O . HIS B 1 289 ? 9.359 1.302 -1.451 1 97.25 289 HIS B O 1
ATOM 5238 N N . ALA B 1 290 ? 9.773 2.338 0.504 1 98.25 290 ALA B N 1
ATOM 5239 C CA . ALA B 1 290 ? 10.273 1.134 1.166 1 98.25 290 ALA B CA 1
ATOM 5240 C C . ALA B 1 290 ? 9.82 1.085 2.623 1 98.25 290 ALA B C 1
ATOM 5242 O O . ALA B 1 290 ? 9.742 2.121 3.289 1 98.25 290 ALA B O 1
ATOM 5243 N N . GLU B 1 291 ? 9.5 -0.069 3.086 1 98.06 291 GLU B N 1
ATOM 5244 C CA . GLU B 1 291 ? 9.164 -0.307 4.488 1 98.06 291 GLU B CA 1
ATOM 5245 C C . GLU B 1 291 ? 9.977 -1.471 5.055 1 98.06 291 GLU B C 1
ATOM 5247 O O . GLU B 1 291 ? 10.055 -2.537 4.441 1 98.06 291 GLU B O 1
ATOM 5252 N N . PHE B 1 292 ? 10.539 -1.251 6.156 1 97.44 292 PHE B N 1
ATOM 5253 C CA . PHE B 1 292 ? 11.266 -2.262 6.91 1 97.44 292 PHE B CA 1
ATOM 5254 C C . PHE B 1 292 ? 10.695 -2.406 8.312 1 97.44 292 PHE B C 1
ATOM 5256 O O . PHE B 1 292 ? 10.688 -1.448 9.094 1 97.44 292 PHE B O 1
ATOM 5263 N N . THR B 1 293 ? 10.234 -3.598 8.602 1 95.44 293 THR B N 1
ATOM 5264 C CA . THR B 1 293 ? 9.633 -3.816 9.914 1 95.44 293 THR B CA 1
ATOM 5265 C C . THR B 1 293 ? 10.539 -4.676 10.789 1 95.44 293 THR B C 1
ATOM 5267 O O . THR B 1 293 ? 11.383 -5.41 10.273 1 95.44 293 THR B O 1
ATOM 5270 N N . HIS B 1 294 ? 10.453 -4.48 12.094 1 93.75 294 HIS B N 1
ATOM 5271 C CA . HIS B 1 294 ? 11.164 -5.258 13.102 1 93.75 294 HIS B CA 1
ATOM 5272 C C . HIS B 1 294 ? 12.672 -5.125 12.93 1 93.75 294 HIS B C 1
ATOM 5274 O O . HIS B 1 294 ? 13.383 -6.129 12.859 1 93.75 294 HIS B O 1
ATOM 5280 N N . ILE B 1 295 ? 13.039 -3.93 12.836 1 94.19 295 ILE B N 1
ATOM 5281 C CA . ILE B 1 295 ? 14.477 -3.715 12.781 1 94.19 295 ILE B CA 1
ATOM 5282 C C . ILE B 1 295 ? 14.945 -3.004 14.055 1 94.19 295 ILE B C 1
ATOM 5284 O O . ILE B 1 295 ? 14.125 -2.461 14.805 1 94.19 295 ILE B O 1
ATOM 5288 N N . ARG B 1 296 ? 16.219 -3.049 14.258 1 92.19 296 ARG B N 1
ATOM 5289 C CA . ARG B 1 296 ? 16.797 -2.43 15.438 1 92.19 296 ARG B CA 1
ATOM 5290 C C . ARG B 1 296 ? 16.609 -0.917 15.422 1 92.19 296 ARG B C 1
ATOM 5292 O O . ARG B 1 296 ? 16.422 -0.322 14.359 1 92.19 296 ARG B O 1
ATOM 5299 N N . GLU B 1 297 ? 16.75 -0.353 16.609 1 94.62 297 GLU B N 1
ATOM 5300 C CA . GLU B 1 297 ? 16.641 1.098 16.75 1 94.62 297 GLU B CA 1
ATOM 5301 C C . GLU B 1 297 ? 17.656 1.808 15.852 1 94.62 297 GLU B C 1
ATOM 5303 O O . GLU B 1 297 ? 18.781 1.331 15.68 1 94.62 297 GLU B O 1
ATOM 5308 N N . GLN B 1 298 ? 17.203 2.924 15.359 1 95.75 298 GLN B N 1
ATOM 5309 C CA . GLN B 1 298 ? 18.031 3.688 14.422 1 95.75 298 GLN B CA 1
ATOM 5310 C C . GLN B 1 298 ? 18.594 4.934 15.094 1 95.75 298 GLN B C 1
ATOM 5312 O O . GLN B 1 298 ? 17.891 5.641 15.812 1 95.75 298 GLN B O 1
ATOM 5317 N N . ILE B 1 299 ? 19.828 5.105 14.812 1 95.69 299 ILE B N 1
ATOM 5318 C CA . ILE B 1 299 ? 20.531 6.27 15.336 1 95.69 299 ILE B CA 1
ATOM 5319 C C . ILE B 1 299 ? 20.891 7.215 14.195 1 95.69 299 ILE B C 1
ATOM 5321 O O . ILE B 1 299 ? 21.609 6.836 13.273 1 95.69 299 ILE B O 1
ATOM 5325 N N . ILE B 1 300 ? 20.359 8.391 14.266 1 96.44 300 ILE B N 1
ATOM 5326 C CA . ILE B 1 300 ? 20.625 9.375 13.227 1 96.44 300 ILE B CA 1
ATOM 5327 C C . ILE B 1 300 ? 21.438 10.531 13.797 1 96.44 300 ILE B C 1
ATOM 5329 O O . ILE B 1 300 ? 20.953 11.281 14.648 1 96.44 300 ILE B O 1
ATOM 5333 N N . HIS B 1 301 ? 22.578 10.688 13.258 1 94.88 301 HIS B N 1
ATOM 5334 C CA . HIS B 1 301 ? 23.453 11.766 13.688 1 94.88 301 HIS B CA 1
ATOM 5335 C C . HIS B 1 301 ? 23.156 13.062 12.945 1 94.88 301 HIS B C 1
ATOM 5337 O O . HIS B 1 301 ? 22.594 13.031 11.844 1 94.88 301 HIS B O 1
ATOM 5343 N N . SER B 1 302 ? 23.562 14.141 13.641 1 93.69 302 SER B N 1
ATOM 5344 C CA . SER B 1 302 ? 23.406 15.43 12.977 1 93.69 302 SER B CA 1
ATOM 5345 C C . SER B 1 302 ? 24.297 15.523 11.742 1 93.69 302 SER B C 1
ATOM 5347 O O . SER B 1 302 ? 25.453 15.078 11.766 1 93.69 302 SER B O 1
ATOM 5349 N N . HIS B 1 303 ? 23.766 15.969 10.711 1 94.44 303 HIS B N 1
ATOM 5350 C CA . HIS B 1 303 ? 24.422 16.141 9.43 1 94.44 303 HIS B CA 1
ATOM 5351 C C . HIS B 1 303 ? 23.828 17.312 8.656 1 94.44 303 HIS B C 1
ATOM 5353 O O . HIS B 1 303 ? 22.609 17.531 8.672 1 94.44 303 HIS B O 1
ATOM 5359 N N . ARG B 1 304 ? 24.641 17.984 7.98 1 93.25 304 ARG B N 1
ATOM 5360 C CA . ARG B 1 304 ? 24.219 19.188 7.277 1 93.25 304 ARG B CA 1
ATOM 5361 C C . ARG B 1 304 ? 23.141 18.875 6.246 1 93.25 304 ARG B C 1
ATOM 5363 O O . ARG B 1 304 ? 22.281 19.719 5.961 1 93.25 304 ARG B O 1
ATOM 5370 N N . ALA B 1 305 ? 23.203 17.734 5.754 1 92.25 305 ALA B N 1
ATOM 5371 C CA . ALA B 1 305 ? 22.312 17.375 4.664 1 92.25 305 ALA B CA 1
ATOM 5372 C C . ALA B 1 305 ? 21.016 16.766 5.203 1 92.25 305 ALA B C 1
ATOM 5374 O O . ALA B 1 305 ? 20.094 16.469 4.438 1 92.25 305 ALA B O 1
ATOM 5375 N N . ILE B 1 306 ? 20.969 16.547 6.48 1 96.12 306 ILE B N 1
ATOM 5376 C CA . ILE B 1 306 ? 19.812 15.875 7.074 1 96.12 306 ILE B CA 1
ATOM 5377 C C . ILE B 1 306 ? 18.984 16.875 7.875 1 96.12 306 ILE B C 1
ATOM 5379 O O . ILE B 1 306 ? 19.531 17.641 8.688 1 96.12 306 ILE B O 1
ATOM 5383 N N . THR B 1 307 ? 17.781 16.953 7.551 1 93.44 307 THR B N 1
ATOM 5384 C CA . THR B 1 307 ? 16.844 17.766 8.32 1 93.44 307 THR B CA 1
ATOM 5385 C C . THR B 1 307 ? 16.031 16.891 9.273 1 93.44 307 THR B C 1
ATOM 5387 O O . THR B 1 307 ? 15.414 15.914 8.859 1 93.44 307 THR B O 1
ATOM 5390 N N . ASN B 1 308 ? 16.125 17.188 10.523 1 94.06 308 ASN B N 1
ATOM 5391 C CA . ASN B 1 308 ? 15.211 16.578 11.484 1 94.06 308 ASN B CA 1
ATOM 5392 C C . ASN B 1 308 ? 13.836 17.234 11.438 1 94.06 308 ASN B C 1
ATOM 5394 O O . ASN B 1 308 ? 13.664 18.359 11.906 1 94.06 308 ASN B O 1
ATOM 5398 N N . GLU B 1 309 ? 12.914 16.562 10.867 1 92.06 309 GLU B N 1
ATOM 5399 C CA . GLU B 1 309 ? 11.578 17.125 10.727 1 92.06 309 GLU B CA 1
ATOM 5400 C C . GLU B 1 309 ? 10.859 17.188 12.078 1 92.06 309 GLU B C 1
ATOM 5402 O O . GLU B 1 309 ? 10.312 18.234 12.445 1 92.06 309 GLU B O 1
ATOM 5407 N N . TYR B 1 310 ? 10.82 16.109 12.773 1 90.38 310 TYR B N 1
ATOM 5408 C CA . TYR B 1 310 ? 10.359 16.047 14.164 1 90.38 310 TYR B CA 1
ATOM 5409 C C . TYR B 1 310 ? 10.836 14.773 14.844 1 90.38 310 TYR B C 1
ATOM 5411 O O . TYR B 1 310 ? 11.234 13.812 14.172 1 90.38 310 TYR B O 1
ATOM 5419 N N . ASP B 1 311 ? 10.875 14.812 16.188 1 90.5 311 ASP B N 1
ATOM 5420 C CA . ASP B 1 311 ? 11.328 13.695 17.016 1 90.5 311 ASP B CA 1
ATOM 5421 C C . ASP B 1 311 ? 10.453 13.531 18.25 1 90.5 311 ASP B C 1
ATOM 5423 O O . ASP B 1 311 ? 10.508 14.359 19.172 1 90.5 311 ASP B O 1
ATOM 5427 N N . THR B 1 312 ? 9.641 12.516 18.156 1 89.56 312 THR B N 1
ATOM 5428 C CA . THR B 1 312 ? 8.781 12.203 19.297 1 89.56 312 THR B CA 1
ATOM 5429 C C . THR B 1 312 ? 9.023 10.773 19.766 1 89.56 312 THR B C 1
ATOM 5431 O O . THR B 1 312 ? 9.758 10.016 19.125 1 89.56 312 THR B O 1
ATOM 5434 N N . ASP B 1 313 ? 8.398 10.414 20.891 1 85.12 313 ASP B N 1
ATOM 5435 C CA . ASP B 1 313 ? 8.555 9.07 21.438 1 85.12 313 ASP B CA 1
ATOM 5436 C C . ASP B 1 313 ? 7.867 8.031 20.547 1 85.12 313 ASP B C 1
ATOM 5438 O O . ASP B 1 313 ? 8.219 6.852 20.578 1 85.12 313 ASP B O 1
ATOM 5442 N N . ILE B 1 314 ? 6.98 8.453 19.734 1 87.06 314 ILE B N 1
ATOM 5443 C CA . ILE B 1 314 ? 6.168 7.539 18.938 1 87.06 314 ILE B CA 1
ATOM 5444 C C . ILE B 1 314 ? 6.742 7.438 17.531 1 87.06 314 ILE B C 1
ATOM 5446 O O . ILE B 1 314 ? 6.746 6.359 16.922 1 87.06 314 ILE B O 1
ATOM 5450 N N . GLN B 1 315 ? 7.16 8.586 17.062 1 92.75 315 GLN B N 1
ATOM 5451 C CA . GLN B 1 315 ? 7.668 8.609 15.695 1 92.75 315 GLN B CA 1
ATOM 5452 C C . GLN B 1 315 ? 8.688 9.727 15.508 1 92.75 315 GLN B C 1
ATOM 5454 O O . GLN B 1 315 ? 8.531 10.82 16.062 1 92.75 315 GLN B O 1
ATOM 5459 N N . SER B 1 316 ? 9.695 9.438 14.789 1 94.5 316 SER B N 1
ATOM 5460 C CA . SER B 1 316 ? 10.68 10.422 14.344 1 94.5 316 SER B CA 1
ATOM 5461 C C . SER B 1 316 ? 10.773 10.453 12.82 1 94.5 316 SER B C 1
ATOM 5463 O O . SER B 1 316 ? 10.617 9.422 12.164 1 94.5 316 SER B O 1
ATOM 5465 N N . GLU B 1 317 ? 10.984 11.617 12.289 1 95.88 317 GLU B N 1
ATOM 5466 C CA . GLU B 1 317 ? 11.094 11.75 10.836 1 95.88 317 GLU B CA 1
ATOM 5467 C C . GLU B 1 317 ? 12.273 12.633 10.453 1 95.88 317 GLU B C 1
ATOM 5469 O O . GLU B 1 317 ? 12.516 13.664 11.086 1 95.88 317 GLU B O 1
ATOM 5474 N N . TRP B 1 318 ? 13.023 12.203 9.516 1 96.81 318 TRP B N 1
ATOM 5475 C CA . TRP B 1 318 ? 14.125 12.953 8.914 1 96.81 318 TRP B CA 1
ATOM 5476 C C . TRP B 1 318 ? 13.945 13.039 7.398 1 96.81 318 TRP B C 1
ATOM 5478 O O . TRP B 1 318 ? 13.219 12.242 6.801 1 96.81 318 TRP B O 1
ATOM 5488 N N . SER B 1 319 ? 14.578 14.062 6.816 1 95.44 319 SER B N 1
ATOM 5489 C CA . SER B 1 319 ? 14.57 14.172 5.359 1 95.44 319 SER B CA 1
ATOM 5490 C C . SER B 1 319 ? 15.914 14.656 4.832 1 95.44 319 SER B C 1
ATOM 5492 O O . SER B 1 319 ? 16.719 15.219 5.582 1 95.44 319 SER B O 1
ATOM 5494 N N . SER B 1 320 ? 16.234 14.312 3.662 1 95.94 320 SER B N 1
ATOM 5495 C CA . SER B 1 320 ? 17.375 14.82 2.904 1 95.94 320 SER B CA 1
ATOM 5496 C C . SER B 1 320 ? 16.969 15.148 1.468 1 95.94 320 SER B C 1
ATOM 5498 O O . SER B 1 320 ? 16.109 14.492 0.891 1 95.94 320 SER B O 1
ATOM 5500 N N . LYS B 1 321 ? 17.641 16.141 0.901 1 92.69 321 LYS B N 1
ATOM 5501 C CA . LYS B 1 321 ? 17.281 16.609 -0.434 1 92.69 321 LYS B CA 1
ATOM 5502 C C . LYS B 1 321 ? 18.422 16.375 -1.419 1 92.69 321 LYS B C 1
ATOM 5504 O O . LYS B 1 321 ? 19.594 16.594 -1.088 1 92.69 321 LYS B O 1
ATOM 5509 N N . ASN B 1 322 ? 18 15.852 -2.512 1 92.75 322 ASN B N 1
ATOM 5510 C CA . ASN B 1 322 ? 18.922 15.789 -3.643 1 92.75 322 ASN B CA 1
ATOM 5511 C C . ASN B 1 322 ? 18.812 17.047 -4.512 1 92.75 322 ASN B C 1
ATOM 5513 O O . ASN B 1 322 ? 17.844 17.203 -5.266 1 92.75 322 ASN B O 1
ATOM 5517 N N . ALA B 1 323 ? 19.766 17.906 -4.438 1 85.81 323 ALA B N 1
ATOM 5518 C CA . ALA B 1 323 ? 19.719 19.234 -5.039 1 85.81 323 ALA B CA 1
ATOM 5519 C C . ALA B 1 323 ? 19.672 19.141 -6.562 1 85.81 323 ALA B C 1
ATOM 5521 O O . ALA B 1 323 ? 19.125 20.031 -7.227 1 85.81 323 ALA B O 1
ATOM 5522 N N . LYS B 1 324 ? 20.203 18.125 -7.078 1 85.81 324 LYS B N 1
ATOM 5523 C CA . LYS B 1 324 ? 20.25 17.984 -8.531 1 85.81 324 LYS B CA 1
ATOM 5524 C C . LYS B 1 324 ? 18.875 17.656 -9.102 1 85.81 324 LYS B C 1
ATOM 5526 O O . LYS B 1 324 ? 18.547 18.094 -10.211 1 85.81 324 LYS B O 1
ATOM 5531 N N . THR B 1 325 ? 18.078 16.984 -8.367 1 85.88 325 THR B N 1
ATOM 5532 C CA . THR B 1 325 ? 16.812 16.5 -8.914 1 85.88 325 THR B CA 1
ATOM 5533 C C . THR B 1 325 ? 15.633 17.125 -8.18 1 85.88 325 THR B C 1
ATOM 5535 O O . THR B 1 325 ? 14.492 17.031 -8.633 1 85.88 325 THR B O 1
ATOM 5538 N N . ASP B 1 326 ? 15.852 17.766 -7.078 1 83.94 326 ASP B N 1
ATOM 5539 C CA . ASP B 1 326 ? 14.836 18.344 -6.207 1 83.94 326 ASP B CA 1
ATOM 5540 C C . ASP B 1 326 ? 13.992 17.266 -5.551 1 83.94 326 ASP B C 1
ATOM 5542 O O . ASP B 1 326 ? 12.867 17.516 -5.121 1 83.94 326 ASP B O 1
ATOM 5546 N N . LEU B 1 327 ? 14.531 16.047 -5.578 1 91.12 327 LEU B N 1
ATOM 5547 C CA . LEU B 1 327 ? 13.867 14.977 -4.852 1 91.12 327 LEU B CA 1
ATOM 5548 C C . LEU B 1 327 ? 14.211 15.031 -3.365 1 91.12 327 LEU B C 1
ATOM 5550 O O . LEU B 1 327 ? 15.266 15.547 -2.986 1 91.12 327 LEU B O 1
ATOM 5554 N N . VAL B 1 328 ? 13.234 14.547 -2.627 1 93.81 328 VAL B N 1
ATOM 5555 C CA . VAL B 1 328 ? 13.414 14.508 -1.179 1 93.81 328 VAL B CA 1
ATOM 5556 C C . VAL B 1 328 ? 13.188 13.086 -0.673 1 93.81 328 VAL B C 1
ATOM 5558 O O . VAL B 1 328 ? 12.211 12.43 -1.051 1 93.81 328 VAL B O 1
ATOM 5561 N N . LEU B 1 329 ? 14.156 12.602 0.082 1 96.62 329 LEU B N 1
ATOM 5562 C CA . LEU B 1 329 ? 13.961 11.359 0.817 1 96.62 329 LEU B CA 1
ATOM 5563 C C . LEU B 1 329 ? 13.406 11.625 2.211 1 96.62 329 LEU B C 1
ATOM 5565 O O . LEU B 1 329 ? 14.016 12.359 2.996 1 96.62 329 LEU B O 1
ATOM 5569 N N . GLU B 1 330 ? 12.25 11.141 2.463 1 96.5 330 GLU B N 1
ATOM 5570 C CA . GLU B 1 330 ? 11.641 11.195 3.789 1 96.5 330 GLU B CA 1
ATOM 5571 C C . GLU B 1 330 ? 11.719 9.844 4.492 1 96.5 330 GLU B C 1
ATOM 5573 O O . GLU B 1 330 ? 11.344 8.82 3.92 1 96.5 330 GLU B O 1
ATOM 5578 N N . VAL B 1 331 ? 12.242 9.836 5.691 1 98 331 VAL B N 1
ATOM 5579 C CA . VAL B 1 331 ? 12.375 8.594 6.453 1 98 331 VAL B CA 1
ATOM 5580 C C . VAL B 1 331 ? 11.664 8.734 7.797 1 98 331 VAL B C 1
ATOM 5582 O O . VAL B 1 331 ? 11.938 9.656 8.562 1 98 331 VAL B O 1
ATOM 5585 N N . LYS B 1 332 ? 10.805 7.82 8.047 1 96.75 332 LYS B N 1
ATOM 5586 C CA . LYS B 1 332 ? 10.062 7.762 9.297 1 96.75 332 LYS B CA 1
ATOM 5587 C C . LYS B 1 332 ? 10.438 6.527 10.109 1 96.75 332 LYS B C 1
ATOM 5589 O O . LYS B 1 332 ? 10.555 5.43 9.562 1 96.75 332 LYS B O 1
ATOM 5594 N N . VAL B 1 333 ? 10.703 6.727 11.336 1 96.44 333 VAL B N 1
ATOM 5595 C CA . VAL B 1 333 ? 10.93 5.645 12.289 1 96.44 333 VAL B CA 1
ATOM 5596 C C . VAL B 1 333 ? 9.805 5.617 13.32 1 96.44 333 VAL B C 1
ATOM 5598 O O . VAL B 1 333 ? 9.656 6.551 14.117 1 96.44 333 VAL B O 1
ATOM 5601 N N . THR B 1 334 ? 9.016 4.613 13.258 1 94 334 THR B N 1
ATOM 5602 C CA . THR B 1 334 ? 7.879 4.469 14.156 1 94 334 THR B CA 1
ATOM 5603 C C . THR B 1 334 ? 8.172 3.432 15.234 1 94 334 THR B C 1
ATOM 5605 O O . THR B 1 334 ? 8.695 2.354 14.945 1 94 334 THR B O 1
ATOM 5608 N N . ARG B 1 335 ? 7.773 3.797 16.422 1 88.88 335 ARG B N 1
ATOM 5609 C CA . ARG B 1 335 ? 7.988 2.934 17.578 1 88.88 335 ARG B CA 1
ATOM 5610 C C . ARG B 1 335 ? 6.66 2.465 18.156 1 88.88 335 ARG B C 1
ATOM 5612 O O . ARG B 1 335 ? 5.707 3.238 18.25 1 88.88 335 ARG B O 1
ATOM 5619 N N . ALA B 1 336 ? 6.34 1.146 18.266 1 71.5 336 ALA B N 1
ATOM 5620 C CA . ALA B 1 336 ? 5.094 0.639 18.828 1 71.5 336 ALA B CA 1
ATOM 5621 C C . ALA B 1 336 ? 4.988 0.968 20.312 1 71.5 336 ALA B C 1
ATOM 5623 O O . ALA B 1 336 ? 3.91 1.302 20.812 1 71.5 336 ALA B O 1
ATOM 5624 N N . SER B 1 337 ? 5.949 0.575 21.109 1 64.06 337 SER B N 1
ATOM 5625 C CA . SER B 1 337 ? 5.957 0.878 22.547 1 64.06 337 SER B CA 1
ATOM 5626 C C . SER B 1 337 ? 7.316 1.404 22.984 1 64.06 337 SER B C 1
ATOM 5628 O O . SER B 1 337 ? 8.312 1.231 22.281 1 64.06 337 SER B O 1
ATOM 5630 N N . GLU B 1 338 ? 7.234 2.189 23.969 1 57.44 338 GLU B N 1
ATOM 5631 C CA . GLU B 1 338 ? 8.477 2.707 24.547 1 57.44 338 GLU B CA 1
ATOM 5632 C C . GLU B 1 338 ? 9.453 1.579 24.859 1 57.44 338 GLU B C 1
ATOM 5634 O O . GLU B 1 338 ? 10.664 1.778 24.812 1 57.44 338 GLU B O 1
ATOM 5639 N N . ASP B 1 339 ? 8.844 0.417 24.984 1 57.97 339 ASP B N 1
ATOM 5640 C CA . ASP B 1 339 ? 9.68 -0.694 25.438 1 57.97 339 ASP B CA 1
ATOM 5641 C C . ASP B 1 339 ? 10.078 -1.589 24.266 1 57.97 339 ASP B C 1
ATOM 5643 O O . ASP B 1 339 ? 10.828 -2.551 24.453 1 57.97 339 ASP B O 1
ATOM 5647 N N . ASP B 1 340 ? 9.633 -1.167 23.141 1 64.12 340 ASP B N 1
ATOM 5648 C CA . ASP B 1 340 ? 9.922 -2.043 22 1 64.12 340 ASP B CA 1
ATOM 5649 C C . ASP B 1 340 ? 11.289 -1.742 21.406 1 64.12 340 ASP B C 1
ATOM 5651 O O . ASP B 1 340 ? 11.602 -0.589 21.094 1 64.12 34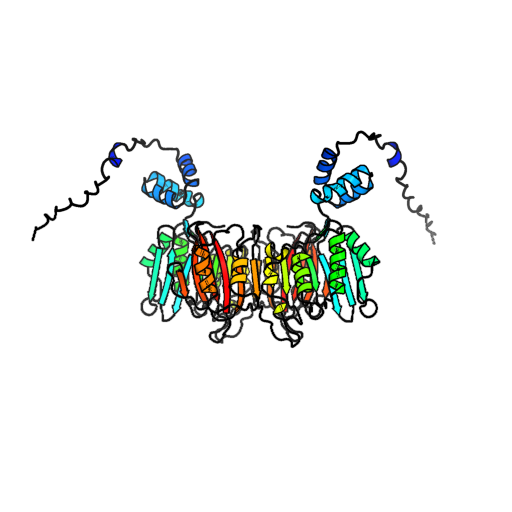0 ASP B O 1
ATOM 5655 N N . GLU B 1 341 ? 12.156 -2.779 21.438 1 80.06 341 GLU B N 1
ATOM 5656 C CA . GLU B 1 341 ? 13.508 -2.641 20.891 1 80.06 341 GLU B CA 1
ATOM 5657 C C . GLU B 1 341 ? 13.492 -2.633 19.375 1 80.06 341 GLU B C 1
ATOM 5659 O O . GLU B 1 341 ? 14.477 -2.244 18.734 1 80.06 341 GLU B O 1
ATOM 5664 N N . LEU B 1 342 ? 12.375 -2.947 18.766 1 91.19 342 LEU B N 1
ATOM 5665 C CA . LEU B 1 342 ? 12.312 -2.982 17.312 1 91.19 342 LEU B CA 1
ATOM 5666 C C . LEU B 1 342 ? 11.445 -1.847 16.781 1 91.19 342 LEU B C 1
ATOM 5668 O O . LEU B 1 342 ? 10.523 -1.392 17.469 1 91.19 342 LEU B O 1
ATOM 5672 N N . VAL B 1 343 ? 11.852 -1.338 15.672 1 95.75 343 VAL B N 1
ATOM 5673 C CA . VAL B 1 343 ? 11.141 -0.197 15.102 1 95.75 343 VAL B CA 1
ATOM 5674 C C . VAL B 1 343 ? 10.719 -0.517 13.672 1 95.75 343 VAL B C 1
ATOM 5676 O O . VAL B 1 343 ? 11.141 -1.526 13.102 1 95.75 343 VAL B O 1
ATOM 5679 N N . HIS B 1 344 ? 9.828 0.252 13.156 1 96.12 344 HIS B N 1
ATOM 5680 C CA . HIS B 1 344 ? 9.352 0.233 11.773 1 96.12 344 HIS B CA 1
ATOM 5681 C C . HIS B 1 344 ? 9.859 1.447 11 1 96.12 344 HIS B C 1
ATOM 5683 O O . HIS B 1 344 ? 9.664 2.588 11.43 1 96.12 344 HIS B O 1
ATOM 5689 N N . VAL B 1 345 ? 10.539 1.18 9.914 1 97.94 345 VAL B N 1
ATOM 5690 C CA . VAL B 1 345 ? 11.109 2.266 9.125 1 97.94 345 VAL B CA 1
ATOM 5691 C C . VAL B 1 345 ? 10.367 2.379 7.793 1 97.94 345 VAL B C 1
ATOM 5693 O O . VAL B 1 345 ? 10.156 1.378 7.105 1 97.94 345 VAL B O 1
ATOM 5696 N N . THR B 1 346 ? 9.961 3.572 7.441 1 97.94 346 THR B N 1
ATOM 5697 C CA . THR B 1 346 ? 9.375 3.883 6.141 1 97.94 346 THR B CA 1
ATOM 5698 C C . THR B 1 346 ? 10.227 4.91 5.398 1 97.94 346 THR B C 1
ATOM 5700 O O . THR B 1 346 ? 10.609 5.934 5.965 1 97.94 346 THR B O 1
ATOM 5703 N N . MET B 1 347 ? 10.539 4.668 4.188 1 97.94 347 MET B N 1
ATOM 5704 C CA . MET B 1 347 ? 11.289 5.578 3.324 1 97.94 347 MET B CA 1
ATOM 5705 C C . MET B 1 347 ? 10.484 5.938 2.08 1 97.94 347 MET B C 1
ATOM 5707 O O . MET B 1 347 ? 10.008 5.055 1.366 1 97.94 347 MET B O 1
ATOM 5711 N N . ASP B 1 348 ? 10.352 7.199 1.819 1 96.38 348 ASP B N 1
ATOM 5712 C CA . ASP B 1 348 ? 9.625 7.691 0.654 1 96.38 348 ASP B CA 1
ATOM 5713 C C . ASP B 1 348 ? 10.461 8.703 -0.126 1 96.38 348 ASP B C 1
ATOM 5715 O O . ASP B 1 348 ? 11.047 9.617 0.459 1 96.38 348 ASP B O 1
ATOM 5719 N N . ILE B 1 349 ? 10.484 8.5 -1.375 1 95 349 ILE B N 1
ATOM 5720 C CA . ILE B 1 349 ? 11.094 9.5 -2.25 1 95 349 ILE B CA 1
ATOM 5721 C C . ILE B 1 349 ? 10 10.297 -2.959 1 95 349 ILE B C 1
ATOM 5723 O O . ILE B 1 349 ? 9.148 9.727 -3.641 1 95 349 ILE B O 1
ATOM 5727 N N . CYS B 1 350 ? 9.977 11.531 -2.75 1 87.94 350 CYS B N 1
ATOM 5728 C CA . CYS B 1 350 ? 8.945 12.383 -3.324 1 87.94 350 CYS B CA 1
ATOM 5729 C C . CYS B 1 350 ? 9.555 13.602 -4.004 1 87.94 350 CYS B C 1
ATOM 5731 O O . CYS B 1 350 ? 10.719 13.93 -3.766 1 87.94 350 CYS B O 1
ATOM 5733 N N . ASN B 1 351 ? 8.711 14.125 -4.859 1 79.5 351 ASN B N 1
ATOM 5734 C CA . ASN B 1 351 ? 9.133 15.383 -5.473 1 79.5 351 ASN B CA 1
ATOM 5735 C C . ASN B 1 351 ? 9 16.547 -4.496 1 79.5 351 ASN B C 1
ATOM 5737 O O . ASN B 1 351 ? 7.965 16.719 -3.852 1 79.5 351 ASN B O 1
ATOM 5741 N N . GLY B 1 352 ? 10.023 17.234 -4.25 1 64.94 352 GLY B N 1
ATOM 5742 C CA . GLY B 1 352 ? 10.078 18.328 -3.295 1 64.94 352 GLY B CA 1
ATOM 5743 C C . GLY B 1 352 ? 9.312 19.562 -3.748 1 64.94 352 GLY B C 1
ATOM 5744 O O . GLY B 1 352 ? 9.016 20.438 -2.941 1 64.94 352 GLY B O 1
ATOM 5745 N N . ARG B 1 353 ? 9.008 19.609 -5.012 1 61.12 353 ARG B N 1
ATOM 5746 C CA . ARG B 1 353 ? 8.469 20.859 -5.523 1 61.12 353 ARG B CA 1
ATOM 5747 C C . ARG B 1 353 ? 7.051 20.672 -6.055 1 61.12 353 ARG B C 1
ATOM 5749 O O . ARG B 1 353 ? 6.316 21.656 -6.234 1 61.12 353 ARG B O 1
ATOM 5756 N N . THR B 1 354 ? 6.719 19.406 -6.422 1 56.16 354 THR B N 1
ATOM 5757 C CA . THR B 1 354 ? 5.41 19.203 -7.027 1 56.16 354 THR B CA 1
ATOM 5758 C C . THR B 1 354 ? 4.742 17.953 -6.48 1 56.16 354 THR B C 1
ATOM 5760 O O . THR B 1 354 ? 5.398 17.125 -5.836 1 56.16 354 THR B O 1
ATOM 5763 N N . MET B 1 355 ? 3.295 18.031 -6.551 1 49.22 355 MET B N 1
ATOM 5764 C CA . MET B 1 355 ? 2.547 16.812 -6.262 1 49.22 355 MET B CA 1
ATOM 5765 C C . MET B 1 355 ? 2.805 15.75 -7.328 1 49.22 355 MET B C 1
ATOM 5767 O O . MET B 1 355 ? 3.025 16.078 -8.492 1 49.22 355 MET B O 1
ATOM 5771 N N . CYS B 1 356 ? 3.451 14.734 -7.109 1 43.88 356 CYS B N 1
ATOM 5772 C CA . CYS B 1 356 ? 3.494 13.727 -8.164 1 43.88 356 CYS B CA 1
ATOM 5773 C C . CYS B 1 356 ? 2.109 13.492 -8.75 1 43.88 356 CYS B C 1
ATOM 5775 O O . CYS B 1 356 ? 1.104 13.594 -8.047 1 43.88 356 CYS B O 1
#

Radius of gyration: 31.74 Å; Cα contacts (8 Å, |Δi|>4): 1462; chains: 2; bounding box: 127×97×84 Å

Organism: Panagrellus redivivus (NCBI:txid6233)

InterPro domains:
  IPR001810 F-box domain [PF12937] (34-77)
  IPR001810 F-box domain [PS50181] (28-79)
  IPR001810 F-box domain [SM00256] (34-74)
  IPR036047 F-box-like domain superfamily [SSF81383] (34-89)

Nearest PDB structures (foldseek):
  7pzc-assembly1_B  TM=4.967E-01  e=9.065E-02  Homo sapiens
  7pzc-assembly1_H  TM=4.967E-01  e=9.065E-02  Homo sapiens
  8chu-assembly1_B  TM=5.830E-01  e=2.805E+00  Homo sapiens
  2ffs-assembly1_A  TM=5.294E-01  e=1.382E+00  Pseudomonas aeruginosa PAO1
  5yvf-assembly3_C  TM=6.465E-01  e=6.352E+00  Arabidopsis thaliana

Foldseek 3Di:
DPPPDPPPPDDDPDPPPPPPPVPPPPPCPDPPDDPLVVLLVVQQPDAVVVLVVQLVPDVSSVVSCVVVLVSHHAFEKAEWEWEDPDPQWTWTWIDTPVDIDIDIDRCVVPVAQDPVRLVVLLVVLARHEYEEYEYELEADALRHLVSVLSSCVSRVYEYAEYEYYLYEDQRDDLVSLLCSVQPSHQYQEYYYYNYEQDEQSNQELVSLVRHNNLQHQYYEHEFYAHNVRHTYAHHHELVSVLCSQLSPVHDHQRHEEEEDERYAYDLASVQVNQVCVQPRDSNSSHYFKYKYWFYAHHDHDDDPQKDWPDDDLAKTKIKGAHPVQQKMKIKMWGDPDNPDRGIMIMIGIDRNPDDD/DPPPDPPPPDDDPDPPPPPPPVPPPPPCPPPPDDDLVVLLVVQQPDAVVVLVVQLVPDVSSVVSCVVVLVSHHAFEKAEWEWEDPDPQWTWTWIDTPVDIDIDIDRCVVPVAQDPVNLVVLLVVLARHEYEEYEYELEADALRHLVSVLSSCVSRVYEYAEYEYYLYEDQRDDLVSLLCSVQPSHQYQEYYYYNYEQDEQSNQELVSLVRHNNLQHQYYEHEFYAHNVRHTYAHHHELVSVLCSQLSPVHDHQRHEEEEDERYAYDLASVQVNQVCVQPRDSNSSHYFKYKYWFYAHHDHDDDPQKDWPDDDLAKTKIKGAHPVQQKMKIKMWGDPDNPDRGIMIMIGIDRNPDDD

pLDDT: mean 84.89, std 18.99, range [23.39, 98.44]

Secondary structure (DSSP, 8-state):
-----------------TTSHHHHT-----S--S-HHHHHHHHTTS-HHHHHHHHTT-HHHHHHHHHTGGGSPPEEEEEEEEEE-STTEEEEEEE-SS-EEEEEEETTT-SS--HHHHHHHHHHHTTEEEEEEEEES-EEEHHHHHHHHHHHHHHT-EEEEEEEES-EEEES-HHHHHHIIIII--EEEEEEESBBS--GGGGSGGGGGSHHHHT-SEEEE--BB-TTSPBPPB---HHHHHHHHHTTT---S---EEEEESB---TTHHHHHHHHHTT---GGG--SEEEEEEEE-------TTEEEEEE-SSEEEEEEEETTTTEEEEEEEEES-TT-SEEEEEEEEEESSS--/-----------------TTSHHHHT-----S--S-HHHHHHHHTTS-HHHHHHHHTT-HHHHHHHHHTGGGSPPEEEEEEEEEE-STTEEEEEEE-SS-EEEEEEETTT-SS--HHHHHHHHHHHTTEEEEEEEEES-EEEHHHHHHHHHHHHHHT-EEEEEEEES-EEEES-HHHHHHIIIII--EEEEEEESBBS--GGGGSGGGGGSHHHHT-SEEEE--BB-TTSPBPPB---HHHHHHHHHTTT---S---EEEEESB---TTHHHHHHHHHTT---GGG--SEEEEEEEE-------TTEEEEEE-SSEEEEEEEETTTTEEEEEEEEES-TT-SEEEEEEEEEESSS--

Sequence (712 aa):
MNTTRTSRVNGPPRTRKLTSYWKSAQPNLSDKGLPPEVVLQIFTFLDRVDIDNCRLVNHRWLNIIDKNTHLLRQRFIRMLKVVDNGNNMITISASSRTKCIKYNLNMEINNHIDADMIKRLANLLKGSLIKRTVICNLTLTELWVYDLYTIFNRANVKFARFEMIGVAIDQLTRDSFQNFIGEKVAAKVYFLDGIRNGDADFFNSRLLEKTNIVNAEDFTVYDVSSLAGEEVILDLGDEALLDFFFGRNITSKRRTTLYLDSPAVSQSFVYSALVRFVHETNYESMMQHAEFTHIREQIIHSHRAITNEYDTDIQSEWSSKNAKTDLVLEVKVTRASEDDELVHVTMDICNGRTMCMNTTRTSRVNGPPRTRKLTSYWKSAQPNLSDKGLPPEVVLQIFTFLDRVDIDNCRLVNHRWLNIIDKNTHLLRQRFIRMLKVVDNGNNMITISASSRTKCIKYNLNMEINNHIDADMIKRLANLLKGSLIKRTVICNLTLTELWVYDLYTIFNRANVKFARFEMIGVAIDQLTRDSFQNFIGEKVAAKVYFLDGIRNGDADFFNSRLLEKTNIVNAEDFTVYDVSSLAGEEVILDLGDEALLDFFFGRNITSKRRTTLYLDSPAVSQSFVYSALVRFVHETNYESMMQHAEFTHIREQIIHSHRAITNEYDTDIQSEWSSKNAKTDLVLEVKVTRASEDDELVHVTMDICNGRTMC